Protein AF-A0A358EKE2-F1 (afdb_monomer)

Foldseek 3Di:
DPDDDDQDPPAPDWAAWDDFLQFIWTDRPQFTWTFGRNVVPSYGPDDIDTLKGFWFPPDSLFTWYAWDQALQRKIKTWGFQVGWGQMDGPPDDSVRTDIARTDMKIAHPQVSDIDPQEHAAGRWQEWDAFLLRFIWTAHFPFHGIDGGGGLAYAYHPDDDDPPNLLPDHQYGQEPDDDHGDKAYWDALQADQDPPVSHRWIWIADQQQQAIWTWHWDDDQQGTRIYGDDSHGRDPDLQWGWHYWDADPLSWIKTKTPGANDPSVPDGDDPPPIDIDTDGPPPRDDDDDDDLLPDALVVLLVQLVPSGCVSLRRSLSSLLSCLSVVNHPLVVNLVSLVVQLVPPPDPSSNSSSVSSCSSNCVCCVVVVVVLLVQCPPPDLSSVLVSLCSLLVVLDHDPSSLVSLLVCLQDPPGSNNLSSSLSSLQSYDLVSNQSSLLRNQADLVCQPPSRNLSSSCSSCLVVLQVQVVSLCVSLVNGSHVSSVPSSVVSNVVVPVPPPPVPCLVVLVCVAAPQWDKDQFDPPGWDWDCDDLRAIWIKTDHRDAQGWIKIKHKDAAAAQWWKKKKWKKAFDQWFKFKKFKDKQNHTPDIDIHDPVQADSRIHIDMDTPNVQHRHIIMIMITRHHDDPTRSMMITRHIDMDTHRDDD

Mean predicted aligned error: 12.17 Å

pLDDT: mean 93.61, std 8.41, range [31.66, 98.94]

Sequence (644 aa):
FDTKKLFTDKLTFSSGIAVGMGGVYVGKPPELIFIPDADGDDKPDGDPKVLLDGWGIQDRHETLNSFIWGPDGWLYGCHGVFTRSQVGKPGTPESERQYIDGGIWRWHPVSEEFEVFAEGLSNPWGFDFNDHGQGFATCCVIPHLFHIVQGGVYHKQSRQNVNRFVYDNIKTIRDHVHKSAHGGARFYLADVFPEKYRDQLFMCNIHQHSVLTDYMVPKGSSFIGKHGEDFMPANDLAWVGFSVEMGPEGGVYILDWHDQNICGNEVKFPNSSRVYRIMPKGTKPIKRPNLRSLSDLELVELQKHSNDWYVRHARVILHHRAITGKLEASKVHLKLEAMLSQAKTQAKRLRALWALHVTGGLKAKGGSRLIELLSHSDEYVRAWSIQFLCEDKKPSLRALDKFKNLAKSDKSPVVRLYLAAALQRLPFEQRWSILEALAAHEEDVDDHNIPRMLWLALEPMVPENQEKALTLALSSKMPKLQEFVPRRILGQVSAPVRKKPWQNVIKKVAPGFSVKNVGQGGVVHHSAFRNRSAVQTHPLKRGVPSELNREFDVPKNKKTILTTVVSHHPHGDWLLRVKVNGKVVSEAPVSSKTVQNEWLTHTVDLSRYAGKKIKLQLENQPSGWRNEWAYWNEVKIISLPGTK

Nearest PDB structures (foldseek):
  3wnk-assembly1_A  TM=6.347E-01  e=7.304E-05  Niallia circulans
  3wnn-assembly2_B  TM=6.567E-01  e=1.675E-04  Niallia circulans
  1gui-assembly1_A  TM=5.602E-01  e=1.378E-04  Thermotoga maritima
  2w3j-assembly1_A  TM=5.645E-01  e=5.147E-04  uncultured bacterium
  7byt-assembly1_A  TM=5.766E-01  e=5.147E-04  Phanerodontia chrysosporium

Secondary structure (DSSP, 8-state):
--------S--S---EEEEETTEEEEEETTEEEEEE-SS-SSS-SSPPEEEEE----SSTTSSSEEEEE-TTSPEEEEE-TTS-EEEBSTT--GGGSEEE-SEEEEE-TTT--EEEEEEEES-EEEEEE-TT--EEEEESSS-SEEEE-TT-EEEESSS--SSTT--S-B---BSS---S-EEEEEE---SSS-GGGTTEEEEEETTTTEEEEEEEEEETTEEEEEE----EE-S-TT--EEEEEE-TTS-EEEEE---S-TTSSS-SSTT--EEEEE--TTPPPPPPP-STTS-HHHHHHGGG-SSHHHHHHHHHHHHHHHHTT-S-HHHHHHHHHHHHHH-SSHHHHHHHHHHHHHTTTTTTTTTHHHHHHTT-SSHHHHHHHHHHHTTTS---HHHHHHHHHHHHH---HHHHHHHHHHHTTS-HHHHHHHHHHHTT-GGGTT-SSHHHHHHHHHGGGTTT-HHHHHHHHHH-S-HHHHHHHHHHHHTTS--------HHHHHTTTSTT-EEE-B-TT-SEEEEEETTEEEEEE-BSBTTB-EEEEEEEEPPTTEEEEEEEEEEE-TT--EEEEEEETTEEEEEEEESTTT-BTTBEEEEEE-GGGTTSEEEEEEEEE-SSSSS--EEEEEEEEEEEEPP-

Radius of gyration: 31.17 Å; Cα contacts (8 Å, |Δi|>4): 1451; chains: 1; bounding box: 63×46×109 Å

Structure (mmCIF, N/CA/C/O backbone):
data_AF-A0A358EKE2-F1
#
_entry.id   AF-A0A358EKE2-F1
#
loop_
_atom_site.group_PDB
_atom_site.id
_atom_site.type_symbol
_atom_site.label_atom_id
_atom_site.label_alt_id
_atom_site.label_comp_id
_atom_site.label_asym_id
_atom_site.label_entity_id
_atom_site.label_seq_id
_atom_site.pdbx_PDB_ins_code
_atom_site.Cartn_x
_atom_site.Cartn_y
_atom_site.Cartn_z
_atom_site.occupancy
_atom_site.B_iso_or_equiv
_atom_site.auth_seq_id
_atom_site.auth_comp_id
_atom_site.auth_asym_id
_atom_site.auth_atom_id
_atom_site.pdbx_PDB_model_num
ATOM 1 N N . PHE A 1 1 ? 26.048 -7.569 -17.993 1.00 63.66 1 PHE A N 1
ATOM 2 C CA . PHE A 1 1 ? 25.261 -6.832 -16.982 1.00 63.66 1 PHE A CA 1
ATOM 3 C C . PHE A 1 1 ? 26.087 -6.606 -15.711 1.00 63.66 1 PHE A C 1
ATOM 5 O O . PHE A 1 1 ? 25.580 -6.057 -14.745 1.00 63.66 1 PHE A O 1
ATOM 12 N N . ASP A 1 2 ? 27.389 -6.910 -15.757 1.00 75.69 2 ASP A N 1
ATOM 13 C CA . ASP A 1 2 ? 28.215 -7.214 -14.587 1.00 75.69 2 ASP A CA 1
ATOM 14 C C . ASP A 1 2 ? 29.218 -6.085 -14.315 1.00 75.69 2 ASP A C 1
ATOM 16 O O . ASP A 1 2 ? 30.420 -6.287 -14.183 1.00 75.69 2 ASP A O 1
ATOM 20 N N . THR A 1 3 ? 28.712 -4.854 -14.300 1.00 84.06 3 THR A N 1
ATOM 21 C CA . THR A 1 3 ? 29.480 -3.656 -13.944 1.00 84.06 3 THR A CA 1
ATOM 22 C C . THR A 1 3 ? 28.860 -3.041 -12.703 1.00 84.06 3 THR A C 1
ATOM 24 O O . THR A 1 3 ? 27.645 -2.833 -12.689 1.00 84.06 3 THR A O 1
ATOM 27 N N . LYS A 1 4 ? 29.674 -2.671 -11.717 1.00 86.88 4 LYS A N 1
ATOM 28 C CA . LYS A 1 4 ? 29.238 -1.850 -10.583 1.00 86.88 4 LYS A CA 1
ATOM 29 C C . LYS A 1 4 ? 29.763 -0.426 -10.734 1.00 86.88 4 LYS A C 1
ATOM 31 O O . LYS A 1 4 ? 30.897 -0.235 -11.170 1.00 86.88 4 LYS A O 1
ATOM 36 N N . LYS A 1 5 ? 28.950 0.553 -10.355 1.00 90.94 5 LYS A N 1
ATOM 37 C CA . LYS A 1 5 ? 29.354 1.952 -10.196 1.00 90.94 5 LYS A CA 1
ATOM 38 C C . LYS A 1 5 ? 29.028 2.385 -8.775 1.00 90.94 5 LYS A C 1
ATOM 40 O O . LYS A 1 5 ? 28.019 1.951 -8.222 1.00 90.94 5 LYS A O 1
ATOM 45 N N . LEU A 1 6 ? 29.888 3.213 -8.194 1.00 93.12 6 LEU A N 1
ATOM 46 C CA . LEU A 1 6 ? 29.597 3.858 -6.923 1.00 93.12 6 LEU A CA 1
ATOM 47 C C . LEU A 1 6 ? 28.730 5.089 -7.194 1.00 93.12 6 LEU A C 1
ATOM 49 O O . LEU A 1 6 ? 29.206 6.023 -7.828 1.00 93.12 6 LEU A O 1
ATOM 53 N N . PHE A 1 7 ? 27.486 5.076 -6.712 1.00 95.56 7 PHE A N 1
ATOM 54 C CA . PHE A 1 7 ? 26.610 6.251 -6.753 1.00 95.56 7 PHE A CA 1
ATOM 55 C C . PHE A 1 7 ? 26.926 7.198 -5.585 1.00 95.56 7 PHE A C 1
ATOM 57 O O . PHE A 1 7 ? 27.194 8.378 -5.772 1.00 95.56 7 PHE A O 1
ATOM 64 N N . THR A 1 8 ? 26.962 6.674 -4.358 1.00 94.25 8 THR A N 1
ATOM 65 C CA . THR A 1 8 ? 27.390 7.410 -3.163 1.00 94.25 8 THR A CA 1
ATOM 66 C C . THR A 1 8 ? 27.808 6.439 -2.058 1.00 94.25 8 THR A C 1
ATOM 68 O O . THR A 1 8 ? 27.238 5.356 -1.938 1.00 94.25 8 THR A O 1
ATOM 71 N N . ASP A 1 9 ? 28.792 6.822 -1.250 1.00 92.69 9 ASP A N 1
ATOM 72 C CA . ASP A 1 9 ? 29.276 6.124 -0.048 1.00 92.69 9 ASP A CA 1
ATOM 73 C C . ASP A 1 9 ? 29.046 6.940 1.239 1.00 92.69 9 ASP A C 1
ATOM 75 O O . ASP A 1 9 ? 29.457 6.541 2.326 1.00 92.69 9 ASP A O 1
ATOM 79 N N . LYS A 1 10 ? 28.352 8.080 1.136 1.00 92.38 10 LYS A N 1
ATOM 80 C CA . LYS A 1 10 ? 28.132 9.019 2.249 1.00 92.38 10 LYS A CA 1
ATOM 81 C C . LYS A 1 10 ? 26.979 8.618 3.180 1.00 92.38 10 LYS A C 1
ATOM 83 O O . LYS A 1 10 ? 26.686 9.328 4.142 1.00 92.38 10 LYS A O 1
ATOM 88 N N . LEU A 1 11 ? 26.280 7.521 2.887 1.00 92.44 11 LEU A N 1
ATOM 89 C CA . LEU A 1 11 ? 25.108 7.068 3.638 1.00 92.44 11 LEU A CA 1
ATOM 90 C C . LEU A 1 11 ? 25.523 6.063 4.718 1.00 92.44 11 LEU A C 1
ATOM 92 O O . LEU A 1 11 ? 26.149 5.051 4.428 1.00 92.44 11 LEU A O 1
ATOM 96 N N . THR A 1 12 ? 25.138 6.321 5.967 1.00 84.75 12 THR A N 1
ATOM 97 C CA . THR A 1 12 ? 25.524 5.495 7.126 1.00 84.75 12 THR A CA 1
ATOM 98 C C . THR A 1 12 ? 24.592 4.312 7.389 1.00 84.75 12 THR A C 1
ATOM 100 O O . THR A 1 12 ? 25.005 3.330 7.999 1.00 84.75 12 THR A O 1
ATOM 103 N N . PHE A 1 13 ? 23.336 4.392 6.948 1.00 89.31 13 PHE A N 1
ATOM 104 C CA . PHE A 1 13 ? 22.349 3.320 7.053 1.00 89.31 13 PHE A CA 1
ATOM 105 C C . PHE A 1 13 ? 21.335 3.467 5.920 1.00 89.31 13 PHE A C 1
ATOM 107 O O . PHE A 1 13 ? 20.761 4.542 5.756 1.00 89.31 13 PHE A O 1
ATOM 114 N N . SER A 1 14 ? 21.129 2.405 5.138 1.00 92.38 14 SER A N 1
ATOM 115 C CA . SER A 1 14 ? 20.126 2.377 4.072 1.00 92.38 14 SER A CA 1
ATOM 116 C C . SER A 1 14 ? 19.205 1.174 4.242 1.00 92.38 14 SER A C 1
ATOM 118 O O . SER A 1 14 ? 19.676 0.075 4.527 1.00 92.38 14 SER A O 1
ATOM 120 N N . SER A 1 15 ? 17.899 1.396 4.116 1.00 92.44 15 SER A N 1
ATOM 121 C CA . SER A 1 15 ? 16.861 0.398 4.411 1.00 92.44 15 SER A CA 1
ATOM 122 C C . SER A 1 15 ? 15.915 0.128 3.235 1.00 92.44 15 SER A C 1
ATOM 124 O O . SER A 1 15 ? 15.188 -0.859 3.236 1.00 92.44 15 SER A O 1
ATOM 126 N N . GLY A 1 16 ? 15.938 0.967 2.198 1.00 93.94 16 GLY A N 1
ATOM 127 C CA . GLY A 1 16 ? 15.154 0.794 0.975 1.00 93.94 16 GLY A CA 1
ATOM 128 C C . GLY A 1 16 ? 15.638 1.732 -0.126 1.00 93.94 16 GLY A C 1
ATOM 129 O O . GLY A 1 16 ? 16.237 2.766 0.169 1.00 93.94 16 GLY A O 1
ATOM 130 N N . ILE A 1 17 ? 15.396 1.367 -1.386 1.00 95.69 17 ILE A N 1
ATOM 131 C CA . ILE A 1 17 ? 15.802 2.152 -2.557 1.00 95.69 17 ILE A CA 1
ATOM 132 C C . ILE A 1 17 ? 14.747 2.073 -3.663 1.00 95.69 17 ILE A C 1
ATOM 134 O O . ILE A 1 17 ? 14.218 0.999 -3.936 1.00 95.69 17 ILE A O 1
ATOM 138 N N . ALA A 1 18 ? 14.470 3.197 -4.322 1.00 97.00 18 ALA A N 1
ATOM 139 C CA . ALA A 1 18 ? 13.728 3.243 -5.579 1.00 97.00 18 ALA A CA 1
ATOM 140 C C . ALA A 1 18 ? 14.329 4.296 -6.516 1.00 97.00 18 ALA A C 1
ATOM 142 O O . ALA A 1 18 ? 14.667 5.399 -6.092 1.00 97.00 18 ALA A O 1
ATOM 143 N N . VAL A 1 19 ? 14.434 3.972 -7.803 1.00 96.19 19 VAL A N 1
ATOM 144 C CA . VAL A 1 19 ? 14.896 4.905 -8.841 1.00 96.19 19 VAL A CA 1
ATOM 145 C C . VAL A 1 19 ? 13.682 5.462 -9.576 1.00 96.19 19 VAL A C 1
ATOM 147 O O . VAL A 1 19 ? 12.756 4.723 -9.911 1.00 96.19 19 VAL A O 1
ATOM 150 N N . GLY A 1 20 ? 13.649 6.769 -9.814 1.00 96.00 20 GLY A N 1
ATOM 151 C CA . GLY A 1 20 ? 12.523 7.421 -10.479 1.00 96.00 20 GLY A CA 1
ATOM 152 C C . GLY A 1 20 ? 12.542 8.931 -10.296 1.00 96.00 20 GLY A C 1
ATOM 153 O O . GLY A 1 20 ? 13.355 9.453 -9.546 1.00 96.00 20 GLY A O 1
ATOM 154 N N . M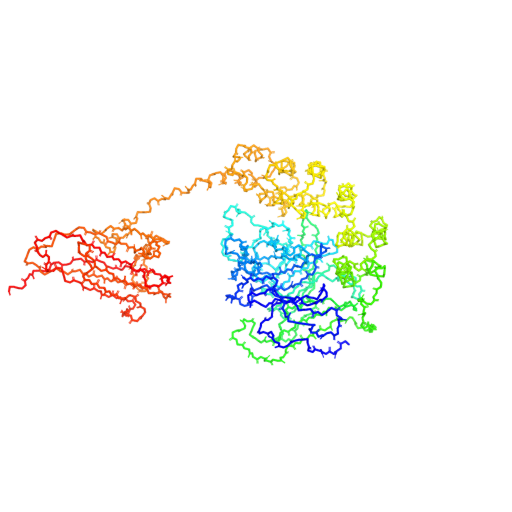ET A 1 21 ? 11.651 9.635 -10.995 1.00 96.12 21 MET A N 1
ATOM 155 C CA . MET A 1 21 ? 11.462 11.090 -10.844 1.00 96.12 21 MET A CA 1
ATOM 156 C C . MET A 1 21 ? 12.759 11.921 -10.902 1.00 96.12 21 MET A C 1
ATOM 158 O O . MET A 1 21 ? 12.915 12.893 -10.171 1.00 96.12 21 MET A O 1
ATOM 162 N N . GLY A 1 22 ? 13.706 11.523 -11.760 1.00 95.06 22 GLY A N 1
ATOM 163 C CA . GLY A 1 22 ? 14.979 12.233 -11.928 1.00 95.06 22 GLY A CA 1
ATOM 164 C C . GLY A 1 22 ? 15.985 12.028 -10.792 1.00 95.06 22 GLY A C 1
ATOM 165 O O . GLY A 1 22 ? 16.835 12.887 -10.592 1.00 95.06 22 GLY A O 1
ATOM 166 N N . GLY A 1 23 ? 15.885 10.940 -10.024 1.00 97.00 23 GLY A N 1
ATOM 167 C CA . GLY A 1 23 ? 16.875 10.621 -8.999 1.00 97.00 23 GLY A CA 1
ATOM 168 C C . GLY A 1 23 ? 16.655 9.285 -8.295 1.00 97.00 23 GLY A C 1
ATOM 169 O O . GLY A 1 23 ? 16.036 8.356 -8.829 1.00 97.00 23 GLY A O 1
ATOM 170 N N . VAL A 1 24 ? 17.183 9.202 -7.074 1.00 97.94 24 VAL A N 1
ATOM 171 C CA . VAL A 1 24 ? 17.177 8.008 -6.227 1.00 97.94 24 VAL A CA 1
ATOM 172 C C . VAL A 1 24 ? 16.542 8.328 -4.877 1.00 97.94 24 VAL A C 1
ATOM 174 O O . VAL A 1 24 ? 17.011 9.191 -4.137 1.00 97.94 24 VAL A O 1
ATOM 177 N N . TYR A 1 25 ? 15.484 7.599 -4.540 1.00 98.38 25 TYR A N 1
ATOM 178 C CA . TYR A 1 25 ? 14.820 7.634 -3.242 1.00 98.38 25 TYR A CA 1
ATOM 179 C C . TYR A 1 25 ? 15.461 6.594 -2.335 1.00 98.38 25 TYR A C 1
ATOM 181 O O . TYR A 1 25 ? 15.544 5.427 -2.718 1.00 98.38 25 TYR A O 1
ATOM 189 N N . VAL A 1 26 ? 15.894 6.998 -1.142 1.00 98.00 26 VAL A N 1
ATOM 190 C CA . VAL A 1 26 ? 16.581 6.113 -0.196 1.00 98.00 26 VAL A CA 1
ATOM 191 C C . VAL A 1 26 ? 15.958 6.227 1.188 1.00 98.00 26 VAL A C 1
ATOM 193 O O . VAL A 1 26 ? 15.788 7.320 1.728 1.00 98.00 26 VAL A O 1
ATOM 196 N N . GLY A 1 27 ? 15.632 5.083 1.783 1.00 97.19 27 GLY A N 1
ATOM 197 C CA . GLY A 1 27 ? 15.319 5.002 3.203 1.00 97.19 27 GLY A CA 1
ATOM 198 C C . GLY A 1 27 ? 16.615 5.106 3.986 1.00 97.19 27 GLY A C 1
ATOM 199 O O . GLY A 1 27 ? 17.449 4.212 3.884 1.00 97.19 27 GLY A O 1
ATOM 200 N N . LYS A 1 28 ? 16.788 6.189 4.740 1.00 95.56 28 LYS A N 1
ATOM 201 C CA . LYS A 1 28 ? 17.927 6.437 5.631 1.00 95.56 28 LYS A CA 1
ATOM 202 C C . LYS A 1 28 ? 17.371 6.857 6.995 1.00 95.56 28 LYS A C 1
ATOM 204 O O . LYS A 1 28 ? 17.411 8.045 7.318 1.00 95.56 28 LYS A O 1
ATOM 209 N N . PRO A 1 29 ? 16.810 5.927 7.795 1.00 94.06 29 PRO A N 1
ATOM 210 C CA . PRO A 1 29 ? 16.215 6.251 9.090 1.00 94.06 29 PRO A CA 1
ATOM 211 C C . PRO A 1 29 ? 17.112 7.184 9.924 1.00 94.06 29 PRO A C 1
ATOM 213 O O . PRO A 1 29 ? 18.307 6.905 10.056 1.00 94.06 29 PRO A O 1
ATOM 216 N N . PRO A 1 30 ? 16.575 8.290 10.472 1.00 95.31 30 PRO A N 1
ATOM 217 C CA . PRO A 1 30 ? 15.149 8.603 10.638 1.00 95.31 30 PRO A CA 1
ATOM 218 C C . PRO A 1 30 ? 14.466 9.287 9.435 1.00 95.31 30 PRO A C 1
ATOM 220 O O . PRO A 1 30 ? 13.366 9.817 9.586 1.00 95.31 30 PRO A O 1
ATOM 223 N N . GLU A 1 31 ? 15.087 9.282 8.256 1.00 97.50 31 GLU A N 1
ATOM 224 C CA . GLU A 1 31 ? 14.685 10.054 7.078 1.00 97.50 31 GLU A CA 1
ATOM 225 C C . GLU A 1 31 ? 14.312 9.163 5.878 1.00 97.50 31 GLU A C 1
ATOM 227 O O . GLU A 1 31 ? 14.886 8.095 5.650 1.00 97.50 31 GLU A O 1
ATOM 232 N N . LEU A 1 32 ? 13.381 9.647 5.058 1.00 98.38 32 LEU A N 1
ATOM 233 C CA . LEU A 1 32 ? 13.283 9.306 3.641 1.00 98.38 32 LEU A CA 1
ATOM 234 C C . LEU A 1 32 ? 13.945 10.442 2.862 1.00 98.38 32 LEU A C 1
ATOM 236 O O . LEU A 1 32 ? 13.520 11.593 2.990 1.00 98.38 32 LEU A O 1
ATOM 240 N N . ILE A 1 33 ? 14.958 10.131 2.055 1.00 98.12 33 ILE A N 1
ATOM 241 C CA . ILE A 1 33 ? 15.705 11.133 1.288 1.00 98.12 33 ILE A CA 1
ATOM 242 C C . ILE A 1 33 ? 15.567 10.915 -0.219 1.00 98.12 33 ILE A C 1
ATOM 244 O O . ILE A 1 33 ? 15.327 9.798 -0.679 1.00 98.12 33 ILE A O 1
ATOM 248 N N . PHE A 1 34 ? 15.780 11.982 -0.983 1.00 98.25 34 PHE A N 1
ATOM 249 C CA . PHE A 1 34 ? 15.921 11.970 -2.434 1.00 98.25 34 PHE A CA 1
ATOM 250 C C . PHE A 1 34 ? 17.277 12.540 -2.842 1.00 98.25 34 PHE A C 1
ATOM 252 O O . PHE A 1 34 ? 17.643 13.638 -2.426 1.00 98.25 34 PHE A O 1
ATOM 259 N N . ILE A 1 35 ? 18.006 11.804 -3.673 1.00 98.31 35 ILE A N 1
ATOM 260 C CA . ILE A 1 35 ? 19.290 12.211 -4.242 1.00 98.31 35 ILE A CA 1
ATOM 261 C C . ILE A 1 35 ? 19.071 12.465 -5.740 1.00 98.31 35 ILE A C 1
ATOM 263 O O . ILE A 1 35 ? 18.694 11.522 -6.441 1.00 98.31 35 ILE A O 1
ATOM 267 N N . PRO A 1 36 ? 19.248 13.701 -6.239 1.00 97.81 36 PRO A N 1
ATOM 268 C CA . PRO A 1 36 ? 19.004 14.017 -7.647 1.00 97.81 36 PRO A CA 1
ATOM 269 C C . PRO A 1 36 ? 20.039 13.353 -8.575 1.00 97.81 36 PRO A C 1
ATOM 271 O O . PRO A 1 36 ? 21.213 13.274 -8.227 1.00 97.81 36 PRO A O 1
ATOM 274 N N . ASP A 1 37 ? 19.573 12.882 -9.733 1.00 97.06 37 ASP A N 1
ATOM 275 C CA . ASP A 1 37 ? 20.330 12.296 -10.861 1.00 97.06 37 ASP A CA 1
ATOM 276 C C . ASP A 1 37 ? 19.502 12.535 -12.147 1.00 97.06 37 ASP A C 1
ATOM 278 O O . ASP A 1 37 ? 18.921 11.640 -12.781 1.00 97.06 37 ASP A O 1
ATOM 282 N N . ALA A 1 38 ? 19.308 13.812 -12.460 1.00 93.06 38 ALA A N 1
ATOM 283 C CA . ALA A 1 38 ? 18.472 14.290 -13.547 1.00 93.06 38 ALA A CA 1
ATOM 284 C C . ALA A 1 38 ? 19.078 13.958 -14.917 1.00 93.06 38 ALA A C 1
ATOM 286 O O . ALA A 1 38 ? 18.318 13.694 -15.858 1.00 93.06 38 ALA A O 1
ATOM 287 N N . ASP A 1 39 ? 20.408 13.942 -15.034 1.00 92.44 39 ASP A N 1
ATOM 288 C CA . ASP A 1 39 ? 21.112 13.589 -16.270 1.00 92.44 39 ASP A CA 1
ATOM 289 C C . ASP A 1 39 ? 21.255 12.065 -16.475 1.00 92.44 39 ASP A C 1
ATOM 291 O O . ASP A 1 39 ? 21.299 11.600 -17.618 1.00 92.44 39 ASP A O 1
ATOM 295 N N . GLY A 1 40 ? 21.176 11.272 -15.401 1.00 91.19 40 GLY A N 1
ATOM 296 C CA . GLY A 1 40 ? 21.229 9.813 -15.463 1.00 91.19 40 GLY A CA 1
ATOM 297 C C . GLY A 1 40 ? 22.620 9.249 -15.687 1.00 91.19 40 GLY A C 1
ATOM 298 O O . GLY A 1 40 ? 22.732 8.169 -16.279 1.00 91.19 40 GLY A O 1
ATOM 299 N N . ASP A 1 41 ? 23.666 9.971 -15.289 1.00 93.00 41 ASP A N 1
ATOM 300 C CA . ASP A 1 41 ? 25.054 9.536 -15.444 1.00 93.00 41 ASP A CA 1
ATOM 301 C C . ASP A 1 41 ? 25.518 8.549 -14.344 1.00 93.00 41 ASP A C 1
ATOM 303 O O . ASP A 1 41 ? 26.629 7.996 -14.420 1.00 93.00 41 ASP A O 1
ATOM 307 N N . ASP A 1 42 ? 24.616 8.236 -13.403 1.00 93.25 42 ASP A N 1
ATOM 308 C CA . ASP A 1 42 ? 24.840 7.460 -12.184 1.00 93.25 42 ASP A CA 1
ATOM 309 C C . ASP A 1 42 ? 25.759 8.188 -11.179 1.00 93.25 42 ASP A C 1
ATOM 311 O O . ASP A 1 42 ? 26.538 7.537 -10.468 1.00 93.25 42 ASP A O 1
ATOM 315 N N . LYS A 1 43 ? 25.670 9.523 -11.093 1.00 95.56 43 LYS A N 1
ATOM 316 C CA . LYS A 1 43 ? 26.285 10.351 -10.046 1.00 95.56 43 LYS A CA 1
ATOM 317 C C . LYS A 1 43 ? 25.264 11.338 -9.457 1.00 95.56 43 LYS A C 1
ATOM 319 O O . LYS A 1 43 ? 24.397 11.829 -10.164 1.00 95.56 43 LYS A O 1
ATOM 324 N N . PRO A 1 44 ? 25.349 11.651 -8.151 1.00 97.62 44 PRO A N 1
ATOM 325 C CA . PRO A 1 44 ? 24.503 12.675 -7.553 1.00 97.62 44 PRO A CA 1
ATOM 326 C C . PRO A 1 44 ? 24.743 14.059 -8.170 1.00 97.62 44 PRO A C 1
ATOM 328 O O . PRO A 1 44 ? 25.863 14.569 -8.117 1.00 97.62 44 PRO A O 1
ATOM 331 N N . ASP A 1 45 ? 23.676 14.706 -8.634 1.00 97.62 45 ASP A N 1
ATOM 332 C CA . ASP A 1 45 ? 23.705 16.094 -9.128 1.00 97.62 45 ASP A CA 1
ATOM 333 C C . ASP A 1 45 ? 23.833 17.128 -7.997 1.00 97.62 45 ASP A C 1
ATOM 335 O O . ASP A 1 45 ? 24.054 18.317 -8.230 1.00 97.62 45 ASP A O 1
ATOM 339 N N . GLY A 1 46 ? 23.630 16.702 -6.751 1.00 96.38 46 GLY A N 1
ATOM 340 C CA . GLY A 1 46 ? 23.635 17.573 -5.587 1.00 96.38 46 GLY A CA 1
ATOM 341 C C . GLY A 1 46 ? 23.397 16.822 -4.284 1.00 96.38 46 GLY A C 1
ATOM 342 O O . GLY A 1 46 ? 23.315 15.591 -4.250 1.00 96.38 46 GLY A O 1
ATOM 343 N N . ASP A 1 47 ? 23.286 17.586 -3.200 1.00 95.88 47 ASP A N 1
ATOM 344 C CA . ASP A 1 47 ? 23.096 17.027 -1.866 1.00 95.88 47 ASP A CA 1
ATOM 345 C C . ASP A 1 47 ? 21.728 16.335 -1.709 1.00 95.88 47 ASP A C 1
ATOM 347 O O . ASP A 1 47 ? 20.733 16.765 -2.310 1.00 95.88 47 ASP A O 1
ATOM 351 N N . PRO A 1 48 ? 21.643 15.278 -0.876 1.00 97.00 48 PRO A N 1
ATOM 352 C CA . PRO A 1 48 ? 20.376 14.632 -0.571 1.00 97.00 48 PRO A CA 1
ATOM 353 C C . PRO A 1 48 ? 19.362 15.600 0.051 1.00 97.00 48 PRO A C 1
ATOM 355 O O . PRO A 1 48 ? 19.672 16.343 0.981 1.00 97.00 48 PRO A O 1
ATOM 358 N N . LYS A 1 49 ? 18.115 15.533 -0.415 1.00 97.69 49 LYS A N 1
ATOM 359 C CA . LYS A 1 49 ? 16.974 16.270 0.137 1.00 97.69 49 LYS A CA 1
ATOM 360 C C . LYS A 1 49 ? 16.177 15.364 1.065 1.00 97.69 49 LYS A C 1
ATOM 362 O O . LYS A 1 49 ? 15.782 14.276 0.655 1.00 97.69 49 LYS A O 1
ATOM 367 N N . VAL A 1 50 ? 15.897 15.811 2.287 1.00 98.12 50 VAL A N 1
ATOM 368 C CA . VAL A 1 50 ? 14.999 15.091 3.203 1.00 98.12 50 VAL A CA 1
ATOM 369 C C . VAL A 1 50 ? 13.553 15.344 2.781 1.00 98.12 50 VAL A C 1
ATOM 371 O O . VAL A 1 50 ? 13.105 16.487 2.768 1.00 98.12 50 VAL A O 1
ATOM 374 N N . LEU A 1 51 ? 12.831 14.281 2.425 1.00 98.25 51 LEU A N 1
ATOM 375 C CA . LEU A 1 51 ? 11.422 14.341 2.024 1.00 98.25 51 LEU A CA 1
ATOM 376 C C . LEU A 1 51 ? 10.486 14.134 3.214 1.00 98.25 51 LEU A C 1
ATOM 378 O O . LEU A 1 51 ? 9.500 14.850 3.366 1.00 98.25 51 LEU A O 1
ATOM 382 N N . LEU A 1 52 ? 10.808 13.151 4.057 1.00 98.38 52 LEU A N 1
ATOM 383 C CA . LEU A 1 52 ? 10.091 12.844 5.293 1.00 98.38 52 LEU A CA 1
ATOM 384 C C . LEU A 1 52 ? 11.094 12.542 6.404 1.00 98.38 52 LEU A C 1
ATOM 386 O O . LEU A 1 52 ? 12.148 11.962 6.144 1.00 98.38 52 LEU A O 1
ATOM 390 N N . ASP A 1 53 ? 10.734 12.863 7.640 1.00 97.62 53 ASP A N 1
ATOM 391 C CA . ASP A 1 53 ? 11.474 12.507 8.849 1.00 97.62 53 ASP A CA 1
ATOM 392 C C . ASP A 1 53 ? 10.545 11.908 9.924 1.00 97.62 53 ASP A C 1
ATOM 394 O O . ASP A 1 53 ? 9.327 11.801 9.749 1.00 97.62 53 ASP A O 1
ATOM 398 N N . GLY A 1 54 ? 11.126 11.479 11.047 1.00 96.06 54 GLY A N 1
ATOM 399 C CA . GLY A 1 54 ? 10.387 10.879 12.163 1.00 96.06 54 GLY A CA 1
ATOM 400 C C . GLY A 1 54 ? 10.207 9.361 12.067 1.00 96.06 54 GLY A C 1
ATOM 401 O O . GLY A 1 54 ? 9.444 8.778 12.845 1.00 96.06 54 GLY A O 1
ATOM 402 N N . TRP A 1 55 ? 10.936 8.705 11.159 1.00 96.44 55 TRP A N 1
ATOM 403 C CA . TRP A 1 55 ? 11.048 7.249 11.133 1.00 96.44 55 TRP A CA 1
ATOM 404 C C . TRP A 1 55 ? 11.836 6.754 12.346 1.00 96.44 55 TRP A C 1
ATOM 406 O O . TRP A 1 55 ? 12.930 7.237 12.643 1.00 96.44 55 TRP A O 1
ATOM 416 N N . GLY A 1 56 ? 11.280 5.782 13.062 1.00 93.25 56 GLY A N 1
ATOM 417 C CA . GLY A 1 56 ? 11.934 5.203 14.225 1.00 93.25 56 GLY A CA 1
ATOM 418 C C . GLY A 1 56 ? 13.200 4.420 13.863 1.00 93.25 56 GLY A C 1
ATOM 419 O O . GLY A 1 56 ? 13.328 3.874 12.769 1.00 93.25 56 GLY A O 1
ATOM 420 N N . ILE A 1 57 ? 14.123 4.342 14.821 1.00 91.62 57 ILE A N 1
ATOM 421 C CA . ILE A 1 57 ? 15.381 3.577 14.727 1.00 91.62 57 ILE A CA 1
ATOM 422 C C . ILE A 1 57 ? 15.533 2.572 15.878 1.00 91.62 57 ILE A C 1
ATOM 424 O O . ILE A 1 57 ? 16.639 2.119 16.164 1.00 91.62 57 ILE A O 1
ATOM 428 N N . GLN A 1 58 ? 14.434 2.278 16.587 1.00 89.94 58 GLN A N 1
ATOM 429 C CA . GLN A 1 58 ? 14.455 1.425 17.779 1.00 89.94 58 GLN A CA 1
ATOM 430 C C . GLN A 1 58 ? 14.770 -0.028 17.418 1.00 89.94 58 GLN A C 1
ATOM 432 O O . GLN A 1 58 ? 15.540 -0.671 18.125 1.00 89.94 58 GLN A O 1
ATOM 437 N N . ASP A 1 59 ? 14.206 -0.510 16.310 1.00 87.94 59 ASP A N 1
ATOM 438 C CA . ASP A 1 59 ? 14.565 -1.779 15.692 1.00 87.94 59 ASP A CA 1
ATOM 439 C C . ASP A 1 59 ? 14.984 -1.517 14.240 1.00 87.94 59 ASP A C 1
ATOM 441 O O . ASP A 1 59 ? 14.182 -1.103 13.398 1.00 87.94 59 ASP A O 1
ATOM 445 N N . ARG A 1 60 ? 16.272 -1.728 13.949 1.00 85.38 60 ARG A N 1
ATOM 446 C CA . ARG A 1 60 ? 16.849 -1.460 12.624 1.00 85.38 60 ARG A CA 1
ATOM 447 C C . ARG A 1 60 ? 16.329 -2.425 11.555 1.00 85.38 60 ARG A C 1
ATOM 449 O O . ARG A 1 60 ? 16.409 -2.088 10.378 1.00 85.38 60 ARG A O 1
ATOM 456 N N . HIS A 1 61 ? 15.745 -3.559 11.945 1.00 85.88 61 HIS A N 1
ATOM 457 C CA . HIS A 1 61 ? 15.086 -4.486 11.028 1.00 85.88 61 HIS A CA 1
ATOM 458 C C . HIS A 1 61 ? 13.654 -4.062 10.686 1.00 85.88 61 HIS A C 1
ATOM 460 O O . HIS A 1 61 ? 13.069 -4.614 9.771 1.00 85.88 61 HIS A O 1
ATOM 466 N N . GLU A 1 62 ? 13.047 -3.115 11.398 1.00 90.00 62 GLU A N 1
ATOM 467 C CA . GLU A 1 62 ? 11.612 -2.809 11.248 1.00 90.00 62 GLU A CA 1
ATOM 468 C C . GLU A 1 62 ? 11.367 -1.372 10.775 1.00 90.00 62 GLU A C 1
ATOM 470 O O . GLU A 1 62 ? 10.348 -0.749 11.072 1.00 90.00 62 GLU A O 1
ATOM 475 N N . THR A 1 63 ? 12.334 -0.810 10.053 1.00 92.31 63 THR A N 1
ATOM 476 C CA . THR A 1 63 ? 12.267 0.554 9.509 1.00 92.31 63 THR A CA 1
ATOM 477 C C . THR A 1 63 ? 11.652 0.578 8.104 1.00 92.31 63 THR A C 1
ATOM 479 O O . THR A 1 63 ? 11.304 -0.470 7.557 1.00 92.31 63 THR A O 1
ATOM 482 N N . LEU A 1 64 ? 11.476 1.775 7.521 1.00 95.69 64 LEU A N 1
ATOM 483 C CA . LEU A 1 64 ? 10.946 1.919 6.159 1.00 95.69 64 LEU A CA 1
ATOM 484 C C . LEU A 1 64 ? 11.789 1.120 5.153 1.00 95.69 64 LEU A C 1
ATOM 486 O O . LEU A 1 64 ? 13.001 1.306 5.087 1.00 95.69 64 LEU A O 1
ATOM 490 N N . ASN A 1 65 ? 11.175 0.241 4.367 1.00 95.06 65 ASN A N 1
ATOM 491 C CA . ASN A 1 65 ? 11.905 -0.625 3.437 1.00 95.06 65 ASN A CA 1
ATOM 492 C C . ASN A 1 65 ? 11.068 -1.009 2.200 1.00 95.06 65 ASN A C 1
ATOM 494 O O . ASN A 1 65 ? 9.923 -0.578 2.066 1.00 95.06 65 ASN A O 1
ATOM 498 N N . SER A 1 66 ? 11.646 -1.815 1.300 1.00 94.56 66 SER A N 1
ATOM 499 C CA . SER A 1 66 ? 10.957 -2.448 0.156 1.00 94.56 66 SER A CA 1
ATOM 500 C C . SER A 1 66 ? 10.202 -1.477 -0.754 1.00 94.56 66 SER A C 1
ATOM 502 O O . SER A 1 66 ? 9.005 -1.631 -0.994 1.00 94.56 66 SER A O 1
ATOM 504 N N . PHE A 1 67 ? 10.898 -0.450 -1.243 1.00 97.50 67 PHE A N 1
ATOM 505 C CA . PHE A 1 67 ? 10.260 0.617 -2.008 1.00 97.50 67 PHE A CA 1
ATOM 506 C C . PHE A 1 67 ? 9.809 0.147 -3.389 1.00 97.50 67 PHE A C 1
ATOM 508 O O . PHE A 1 67 ? 10.512 -0.609 -4.061 1.00 97.50 67 PHE A O 1
ATOM 515 N N . ILE A 1 68 ? 8.653 0.636 -3.834 1.00 97.50 68 ILE A N 1
ATOM 516 C CA . ILE A 1 68 ? 8.122 0.345 -5.164 1.00 97.50 68 ILE A CA 1
ATOM 517 C C . ILE A 1 68 ? 7.199 1.463 -5.658 1.00 97.50 68 ILE A C 1
ATOM 519 O O . ILE A 1 68 ? 6.378 1.988 -4.909 1.00 97.50 68 ILE A O 1
ATOM 523 N N . TRP A 1 69 ? 7.303 1.817 -6.939 1.00 98.25 69 TRP A N 1
ATOM 524 C CA . TRP A 1 69 ? 6.344 2.713 -7.586 1.00 98.25 69 TRP A CA 1
ATOM 525 C C . TRP A 1 69 ? 5.044 1.973 -7.897 1.00 98.25 69 TRP A C 1
ATOM 527 O O . TRP A 1 69 ? 5.033 1.031 -8.696 1.00 98.25 69 TRP A O 1
ATOM 537 N N . GLY A 1 70 ? 3.949 2.416 -7.285 1.00 98.06 70 GLY A N 1
ATOM 538 C CA . GLY A 1 70 ? 2.626 1.851 -7.496 1.00 98.06 70 GLY A CA 1
ATOM 539 C C . GLY A 1 70 ? 2.031 2.201 -8.864 1.00 98.06 70 GLY A C 1
ATOM 540 O O . GLY A 1 70 ? 2.509 3.111 -9.556 1.00 98.06 70 GLY A O 1
ATOM 541 N N . PRO A 1 71 ? 0.965 1.496 -9.286 1.00 98.19 71 PRO A N 1
ATOM 542 C CA . PRO A 1 71 ? 0.279 1.791 -10.541 1.00 98.19 71 PRO A CA 1
ATOM 543 C C . PRO A 1 71 ? -0.294 3.211 -10.620 1.00 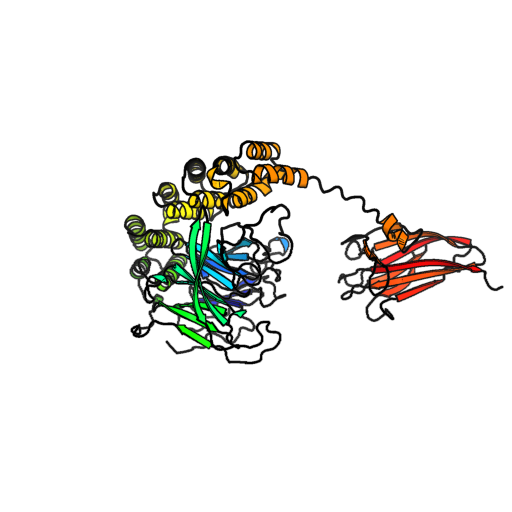98.19 71 PRO A C 1
ATOM 545 O O . PRO A 1 71 ? -0.352 3.798 -11.697 1.00 98.19 71 PRO A O 1
ATOM 548 N N . ASP A 1 72 ? -0.664 3.767 -9.474 1.00 97.69 72 ASP A N 1
ATOM 549 C CA . ASP A 1 72 ? -1.207 5.111 -9.275 1.00 97.69 72 ASP A CA 1
ATOM 550 C C . ASP A 1 72 ? -0.145 6.225 -9.239 1.00 97.69 72 ASP A C 1
ATOM 552 O O . ASP A 1 72 ? -0.499 7.397 -9.170 1.00 97.69 72 ASP A O 1
ATOM 556 N N . GLY A 1 73 ? 1.146 5.889 -9.310 1.00 97.62 73 GLY A N 1
ATOM 557 C CA . GLY A 1 73 ? 2.238 6.864 -9.288 1.00 97.62 73 GLY A CA 1
ATOM 558 C C . GLY A 1 73 ? 2.719 7.270 -7.893 1.00 97.62 73 GLY A C 1
ATOM 559 O O . GLY A 1 73 ? 3.619 8.106 -7.803 1.00 97.62 73 GLY A O 1
ATOM 560 N N . TRP A 1 74 ? 2.185 6.669 -6.826 1.00 98.62 74 TRP A N 1
ATOM 561 C CA . TRP A 1 74 ? 2.721 6.820 -5.472 1.00 98.62 74 TRP A CA 1
ATOM 562 C C . TRP A 1 74 ? 3.957 5.935 -5.263 1.00 98.62 74 TRP A C 1
ATOM 564 O O . TRP A 1 74 ? 4.075 4.855 -5.847 1.00 98.62 74 TRP A O 1
ATOM 574 N N . LEU A 1 75 ? 4.873 6.372 -4.400 1.00 98.81 75 LEU A N 1
ATOM 575 C CA . LEU A 1 75 ? 5.947 5.532 -3.877 1.00 98.81 75 LEU A CA 1
ATOM 576 C C . LEU A 1 75 ? 5.426 4.777 -2.655 1.00 98.81 75 LEU A C 1
ATOM 578 O O . LEU A 1 75 ? 5.053 5.413 -1.676 1.00 98.81 75 LEU A O 1
ATOM 582 N N . TYR A 1 76 ? 5.415 3.450 -2.698 1.00 98.81 76 TYR A N 1
ATOM 583 C CA . TYR A 1 76 ? 5.011 2.587 -1.588 1.00 98.81 76 TYR A CA 1
ATOM 584 C C . TYR A 1 76 ? 6.226 2.024 -0.859 1.00 98.81 76 TYR A C 1
ATOM 586 O O . TYR A 1 76 ? 7.282 1.838 -1.465 1.00 98.81 76 TYR A O 1
ATOM 594 N N . GLY A 1 77 ? 6.048 1.678 0.413 1.00 97.94 77 GLY A N 1
ATOM 595 C CA . GLY A 1 77 ? 7.027 0.915 1.175 1.00 97.94 77 GLY A CA 1
ATOM 596 C C . GLY A 1 77 ? 6.423 0.205 2.383 1.00 97.94 77 GLY A C 1
ATOM 597 O O . GLY A 1 77 ? 5.281 0.436 2.780 1.00 97.94 77 GLY A O 1
ATOM 598 N N . CYS A 1 78 ? 7.223 -0.678 2.965 1.00 97.44 78 CYS A N 1
ATOM 599 C CA . CYS A 1 78 ? 6.904 -1.454 4.157 1.00 97.44 78 CYS A CA 1
ATOM 600 C C . CYS A 1 78 ? 7.418 -0.754 5.423 1.00 97.44 78 CYS A C 1
ATOM 602 O O . CYS A 1 78 ? 8.368 0.031 5.359 1.00 97.44 78 CYS A O 1
ATOM 604 N N . HIS A 1 79 ? 6.804 -1.043 6.571 1.00 96.50 79 HIS A N 1
ATOM 605 C CA . HIS A 1 79 ? 7.246 -0.615 7.903 1.00 96.50 79 HIS A CA 1
ATOM 606 C C . HIS A 1 79 ? 6.841 -1.667 8.951 1.00 96.50 79 HIS A C 1
ATOM 608 O O . HIS A 1 79 ? 5.773 -2.268 8.822 1.00 96.50 79 HIS A O 1
ATOM 614 N N . GLY A 1 80 ? 7.684 -1.927 9.956 1.00 94.56 80 GLY A N 1
ATOM 615 C CA . GLY A 1 80 ? 7.455 -2.994 10.940 1.00 94.56 80 GLY A CA 1
ATOM 616 C C . GLY A 1 80 ? 6.916 -2.511 12.295 1.00 94.56 80 GLY A C 1
ATOM 617 O O . GLY A 1 80 ? 7.106 -1.366 12.706 1.00 94.56 80 GLY A O 1
ATOM 618 N N . VAL A 1 81 ? 6.218 -3.403 12.999 1.00 91.94 81 VAL A N 1
ATOM 619 C CA . VAL A 1 81 ? 5.426 -3.117 14.210 1.00 91.94 81 VAL A CA 1
ATOM 620 C C . VAL A 1 81 ? 6.238 -2.726 15.458 1.00 91.94 81 VAL A C 1
ATOM 622 O O . VAL A 1 81 ? 5.718 -2.073 16.374 1.00 91.94 81 VAL A O 1
ATOM 625 N N . PHE A 1 82 ? 7.503 -3.131 15.577 1.00 90.56 82 PHE A N 1
ATOM 626 C CA . PHE A 1 82 ? 8.312 -2.852 16.767 1.00 90.56 82 PHE A CA 1
ATOM 627 C C . PHE A 1 82 ? 8.961 -1.473 16.752 1.00 90.56 82 PHE A C 1
ATOM 629 O O . PHE A 1 82 ? 9.170 -0.905 17.833 1.00 90.56 82 PHE A O 1
ATOM 636 N N . THR A 1 83 ? 9.152 -0.896 15.571 1.00 90.88 83 THR A N 1
ATOM 637 C CA . THR A 1 83 ? 9.637 0.471 15.384 1.00 90.88 83 THR A CA 1
ATOM 638 C C . THR A 1 83 ? 8.480 1.454 15.481 1.00 90.88 83 THR A C 1
ATOM 640 O O . THR A 1 83 ? 7.420 1.254 14.904 1.00 90.88 83 THR A O 1
ATOM 643 N N . ARG A 1 84 ? 8.659 2.537 16.239 1.00 88.94 84 ARG A N 1
ATOM 644 C CA . ARG A 1 84 ? 7.634 3.580 16.381 1.00 88.94 84 ARG A CA 1
ATOM 645 C C . ARG A 1 84 ? 8.040 4.781 15.557 1.00 88.94 84 ARG A C 1
ATOM 647 O O . ARG A 1 84 ? 9.074 5.379 15.859 1.00 88.94 84 ARG A O 1
ATOM 654 N N . SER A 1 85 ? 7.207 5.140 14.592 1.00 95.12 85 SER A N 1
ATOM 655 C CA . SER A 1 85 ? 7.462 6.257 13.687 1.00 95.12 85 SER A CA 1
ATOM 656 C C . SER A 1 85 ? 6.320 7.262 13.756 1.00 95.12 85 SER A C 1
ATOM 658 O O . SER A 1 85 ? 5.154 6.879 13.690 1.00 95.12 85 SER A O 1
ATOM 660 N N . GLN A 1 86 ? 6.674 8.536 13.897 1.00 96.50 86 GLN A N 1
ATOM 661 C CA . GLN A 1 86 ? 5.769 9.682 13.829 1.00 96.50 86 GLN A CA 1
ATOM 662 C C . GLN A 1 86 ? 6.189 10.487 12.604 1.00 96.50 86 GLN A C 1
ATOM 664 O O . GLN A 1 86 ? 7.049 11.365 12.679 1.00 96.50 86 GLN A O 1
ATOM 669 N N . VAL A 1 87 ? 5.656 10.108 11.450 1.00 97.81 87 VAL A N 1
ATOM 670 C CA . VAL A 1 87 ? 6.183 10.537 10.157 1.00 97.81 87 VAL A CA 1
ATOM 671 C C . VAL A 1 87 ? 5.556 11.863 9.747 1.00 97.81 87 VAL A C 1
ATOM 673 O O . VAL A 1 87 ? 4.356 12.081 9.910 1.00 97.81 87 VAL A O 1
ATOM 676 N N . GLY A 1 88 ? 6.380 12.758 9.218 1.00 97.25 88 GLY A N 1
ATOM 677 C CA . GLY A 1 88 ? 5.953 14.041 8.674 1.00 97.25 88 GLY A CA 1
ATOM 678 C C . GLY A 1 88 ? 7.008 14.612 7.739 1.00 97.25 88 GLY A C 1
ATOM 679 O O . GLY A 1 88 ? 8.075 14.023 7.560 1.00 97.25 88 GLY A O 1
ATOM 680 N N . LYS A 1 89 ? 6.709 15.764 7.139 1.00 97.12 89 LYS A N 1
ATOM 681 C CA . LYS A 1 89 ? 7.733 16.539 6.436 1.00 97.12 89 LYS A CA 1
ATOM 682 C C . LYS A 1 89 ? 8.706 17.137 7.466 1.00 97.12 89 LYS A C 1
ATOM 684 O O . LYS A 1 89 ? 8.319 17.350 8.622 1.00 97.12 89 LYS A O 1
ATOM 689 N N . PRO A 1 90 ? 9.943 17.471 7.068 1.00 96.94 90 PRO A N 1
ATOM 690 C CA . PRO A 1 90 ? 10.846 18.224 7.928 1.00 96.94 90 PRO A CA 1
ATOM 691 C C . PRO A 1 90 ? 10.169 19.473 8.505 1.00 96.94 90 PRO A C 1
ATOM 693 O O . PRO A 1 90 ? 9.560 20.259 7.780 1.00 96.94 90 PRO A O 1
ATOM 696 N N . GLY A 1 91 ? 10.251 19.636 9.826 1.00 95.75 91 GLY A N 1
ATOM 697 C CA . GLY A 1 91 ? 9.618 20.748 10.543 1.00 95.75 91 GLY A CA 1
ATOM 698 C C . GLY A 1 91 ? 8.141 20.553 10.917 1.00 95.75 91 GLY A C 1
ATOM 699 O O . GLY A 1 91 ? 7.606 21.404 11.624 1.00 95.75 91 GLY A O 1
ATOM 700 N N . THR A 1 92 ? 7.482 19.450 10.531 1.00 95.81 92 THR A N 1
ATOM 701 C CA . THR A 1 92 ? 6.105 19.160 10.975 1.00 95.81 92 THR A CA 1
ATOM 702 C C . THR A 1 92 ? 6.040 19.039 12.512 1.00 95.81 92 THR A C 1
ATOM 704 O O . THR A 1 92 ? 6.819 18.258 13.084 1.00 95.81 92 THR A O 1
ATOM 707 N N . PRO A 1 93 ? 5.125 19.764 13.196 1.00 95.00 93 PRO A N 1
ATOM 708 C CA . PRO A 1 93 ? 4.918 19.653 14.641 1.00 95.00 93 PRO A CA 1
ATOM 709 C C . PRO A 1 93 ? 4.556 18.231 15.081 1.00 95.00 93 PRO A C 1
ATOM 711 O O . PRO A 1 93 ? 3.870 17.511 14.362 1.00 95.00 93 PRO A O 1
ATOM 714 N N . GLU A 1 94 ? 4.951 17.829 16.294 1.00 91.12 94 GLU A N 1
ATOM 715 C CA . GLU A 1 94 ? 4.693 16.470 16.806 1.00 91.12 94 GLU A CA 1
ATOM 716 C C . GLU A 1 94 ? 3.205 16.081 16.770 1.00 91.12 94 GLU A C 1
ATOM 718 O O . GLU A 1 94 ? 2.877 14.945 16.445 1.00 91.12 94 GLU A O 1
ATOM 723 N N . SER A 1 95 ? 2.302 17.030 17.033 1.00 91.94 95 SER A N 1
ATOM 724 C CA . SER A 1 95 ? 0.849 16.816 17.017 1.00 91.94 95 SER A CA 1
ATOM 725 C C . SER A 1 95 ? 0.246 16.588 15.630 1.00 91.94 95 SER A C 1
ATOM 727 O O . SER A 1 95 ? -0.885 16.122 15.541 1.00 91.94 95 SER A O 1
ATOM 729 N N . GLU A 1 96 ? 0.962 16.950 14.566 1.00 90.50 96 GLU A N 1
ATOM 730 C CA . GLU A 1 96 ? 0.507 16.841 13.173 1.00 90.50 96 GLU A CA 1
ATOM 731 C C . GLU A 1 96 ? 1.158 15.664 12.436 1.00 90.50 96 GLU A C 1
ATOM 733 O O . GLU A 1 96 ? 0.811 15.369 11.292 1.00 90.50 96 GLU A O 1
ATOM 738 N N . ARG A 1 97 ? 2.104 14.977 13.083 1.00 94.88 97 ARG A N 1
ATOM 739 C CA . ARG A 1 97 ? 2.763 13.799 12.522 1.00 94.88 97 ARG A CA 1
ATOM 740 C C . ARG A 1 97 ? 1.826 12.603 12.526 1.00 94.88 97 ARG A C 1
ATOM 742 O O . ARG A 1 97 ? 1.034 12.404 13.446 1.00 94.88 97 ARG A O 1
ATOM 749 N N . GLN A 1 98 ? 1.954 11.777 11.495 1.00 95.44 98 GLN A N 1
ATOM 750 C CA . GLN A 1 98 ? 1.163 10.569 11.365 1.00 95.44 98 GLN A CA 1
ATOM 751 C C . GLN A 1 98 ? 1.910 9.385 11.977 1.00 95.44 98 GLN A C 1
ATOM 753 O O . GLN A 1 98 ? 3.014 9.030 11.555 1.00 95.44 98 GLN A O 1
ATOM 758 N N . TYR A 1 99 ? 1.286 8.752 12.967 1.00 94.94 99 TYR A N 1
ATOM 759 C CA . TYR A 1 99 ? 1.798 7.520 13.545 1.00 94.94 99 TYR A CA 1
ATOM 760 C C . TYR A 1 99 ? 1.587 6.350 12.585 1.00 94.94 99 TYR A C 1
ATOM 762 O O . TYR A 1 99 ? 0.492 6.182 12.051 1.00 94.94 99 TYR A O 1
ATOM 770 N N . ILE A 1 100 ? 2.612 5.517 12.415 1.00 93.00 100 ILE A N 1
ATOM 771 C CA . ILE A 1 100 ? 2.500 4.219 11.744 1.00 93.00 100 ILE A CA 1
ATOM 772 C C . ILE A 1 100 ? 2.925 3.107 12.704 1.00 93.00 100 ILE A C 1
ATOM 774 O O . ILE A 1 100 ? 3.976 3.179 13.346 1.00 93.00 100 ILE A O 1
ATOM 778 N N . ASP A 1 101 ? 2.071 2.091 12.814 1.00 86.69 101 ASP A N 1
ATOM 779 C CA . ASP A 1 101 ? 2.196 0.979 13.763 1.00 86.69 101 ASP A CA 1
ATOM 780 C C . ASP A 1 101 ? 2.443 -0.354 13.047 1.00 86.69 101 ASP A C 1
ATOM 782 O O . ASP A 1 101 ? 1.746 -1.347 13.283 1.00 86.69 101 ASP A O 1
ATOM 786 N N . GLY A 1 102 ? 3.410 -0.345 12.130 1.00 93.44 102 GLY A N 1
ATOM 787 C CA . GLY A 1 102 ? 3.592 -1.393 11.135 1.00 93.44 102 GLY A CA 1
ATOM 788 C C . GLY A 1 102 ? 2.555 -1.325 10.010 1.00 93.44 102 GLY A C 1
ATOM 789 O O . GLY A 1 102 ? 1.444 -0.810 10.181 1.00 93.44 102 GLY A O 1
ATOM 790 N N . GLY A 1 103 ? 2.927 -1.848 8.843 1.00 95.88 103 GLY A N 1
ATOM 791 C CA . GLY A 1 103 ? 2.051 -1.944 7.682 1.00 95.88 103 GLY A CA 1
ATOM 792 C C . GLY A 1 103 ? 2.699 -1.442 6.396 1.00 95.88 103 GLY A C 1
ATOM 793 O O . GLY A 1 103 ? 3.908 -1.576 6.194 1.00 95.88 103 GLY A O 1
ATOM 794 N N . ILE A 1 104 ? 1.868 -0.875 5.521 1.00 98.44 104 ILE A N 1
ATOM 795 C CA . ILE A 1 104 ? 2.267 -0.321 4.225 1.00 98.44 104 ILE A CA 1
ATOM 796 C C . ILE A 1 104 ? 2.024 1.185 4.250 1.00 98.44 104 ILE A C 1
ATOM 798 O O . ILE A 1 104 ? 0.941 1.646 4.613 1.00 98.44 104 ILE A O 1
ATOM 802 N N . TRP A 1 105 ? 3.023 1.956 3.842 1.00 98.44 105 TRP A N 1
ATOM 803 C CA . TRP A 1 105 ? 2.922 3.401 3.673 1.00 98.44 105 TRP A CA 1
ATOM 804 C C . TRP A 1 105 ? 3.063 3.777 2.204 1.00 98.44 105 TRP A C 1
ATOM 806 O O . TRP A 1 105 ? 3.563 2.995 1.391 1.00 98.44 105 TRP A O 1
ATOM 816 N N . ARG A 1 106 ? 2.634 4.994 1.872 1.00 98.50 106 ARG A N 1
ATOM 817 C CA . ARG A 1 106 ? 2.868 5.590 0.562 1.00 98.50 106 ARG A CA 1
ATOM 818 C C . ARG A 1 106 ? 3.173 7.082 0.649 1.00 98.50 106 ARG A C 1
ATOM 820 O O . ARG A 1 106 ? 2.720 7.759 1.567 1.00 98.50 106 ARG A O 1
ATOM 827 N N . TRP A 1 107 ? 3.937 7.587 -0.312 1.00 98.50 107 TRP A N 1
ATOM 828 C CA . TRP A 1 107 ? 4.253 9.005 -0.472 1.00 98.50 107 TRP A CA 1
ATOM 829 C C . TRP A 1 107 ? 4.078 9.444 -1.930 1.00 98.50 107 TRP A C 1
ATOM 831 O O . TRP A 1 107 ? 4.507 8.738 -2.846 1.00 98.50 107 TRP A O 1
ATOM 841 N N . HIS A 1 108 ? 3.433 10.587 -2.161 1.00 97.50 108 HIS A N 1
ATOM 842 C CA . HIS A 1 108 ? 3.136 11.062 -3.513 1.00 97.50 108 HIS A CA 1
ATOM 843 C C . HIS A 1 108 ? 4.167 12.094 -3.992 1.00 97.50 108 HIS A C 1
ATOM 845 O O . HIS A 1 108 ? 4.338 13.116 -3.333 1.00 97.50 108 HIS A O 1
ATOM 851 N N . PRO A 1 109 ? 4.797 11.920 -5.166 1.00 94.62 109 PRO A N 1
ATOM 852 C CA . PRO A 1 109 ? 5.890 12.788 -5.611 1.00 94.62 109 PRO A CA 1
ATOM 853 C C . PRO A 1 109 ? 5.490 14.205 -6.027 1.00 94.62 109 PRO A C 1
ATOM 855 O O . PRO A 1 109 ? 6.369 15.042 -6.198 1.00 94.62 109 PRO A O 1
ATOM 858 N N . VAL A 1 110 ? 4.194 14.481 -6.204 1.00 92.12 110 VAL A N 1
ATOM 859 C CA . VAL A 1 110 ? 3.704 15.792 -6.670 1.00 92.12 110 VAL A CA 1
ATOM 860 C C . VAL A 1 110 ? 3.049 16.592 -5.554 1.00 92.12 110 VAL A C 1
ATOM 862 O O . VAL A 1 110 ? 3.339 17.768 -5.377 1.00 92.12 110 VAL A O 1
ATOM 865 N N . SER A 1 111 ? 2.147 15.959 -4.802 1.00 93.38 111 SER A N 1
ATOM 866 C CA . SER A 1 111 ? 1.490 16.594 -3.650 1.00 93.38 111 SER A CA 1
ATOM 867 C C . SER A 1 111 ? 2.354 16.520 -2.392 1.00 93.38 111 SER A C 1
ATOM 869 O O . SER A 1 111 ? 2.072 17.210 -1.415 1.00 93.38 111 SER A O 1
ATOM 871 N N . GLU A 1 112 ? 3.405 15.690 -2.417 1.00 94.94 112 GLU A N 1
ATOM 872 C CA . GLU A 1 112 ? 4.290 15.404 -1.288 1.00 94.94 112 GLU A CA 1
ATOM 873 C C . GLU A 1 112 ? 3.529 14.926 -0.042 1.00 94.94 112 GLU A C 1
ATOM 875 O O . GLU A 1 112 ? 3.973 15.118 1.093 1.00 94.94 112 GLU A O 1
ATOM 880 N N . GLU A 1 113 ? 2.357 14.325 -0.244 1.00 95.44 113 GLU A N 1
ATOM 881 C CA . GLU A 1 113 ? 1.545 13.771 0.830 1.00 95.44 113 GLU A CA 1
ATOM 882 C C . GLU A 1 113 ? 2.101 12.415 1.258 1.00 95.44 113 GLU A C 1
ATOM 884 O O . GLU A 1 113 ? 2.445 11.578 0.424 1.00 95.44 113 GLU A O 1
ATOM 889 N N . PHE A 1 114 ? 2.170 12.202 2.569 1.00 97.69 114 PHE A N 1
ATOM 890 C CA . PHE A 1 114 ? 2.419 10.903 3.180 1.00 97.69 114 PHE A CA 1
ATOM 891 C C . PHE A 1 114 ? 1.091 10.306 3.642 1.00 97.69 114 PHE A C 1
ATOM 893 O O . PHE A 1 114 ? 0.264 11.012 4.217 1.00 97.69 114 PHE A O 1
ATOM 900 N N . GLU A 1 115 ? 0.902 9.007 3.423 1.00 97.25 115 GLU A N 1
ATOM 901 C CA . GLU A 1 115 ? -0.233 8.271 3.964 1.00 97.25 115 GLU A CA 1
ATOM 902 C C . GLU A 1 115 ? 0.202 6.908 4.510 1.00 97.25 115 GLU A C 1
ATOM 904 O O . GLU A 1 115 ? 0.947 6.158 3.871 1.00 97.25 115 GLU A O 1
ATOM 909 N N . VAL A 1 116 ? -0.355 6.534 5.661 1.00 97.44 116 VAL A N 1
ATOM 910 C CA . VAL A 1 116 ? -0.448 5.126 6.059 1.00 97.44 116 VAL A CA 1
ATOM 911 C C . VAL A 1 116 ? -1.512 4.469 5.182 1.00 97.44 116 VAL A C 1
ATOM 913 O O . VAL A 1 116 ? -2.701 4.760 5.309 1.00 97.44 116 VAL A O 1
ATOM 916 N N . PHE A 1 117 ? -1.078 3.626 4.246 1.00 98.12 117 PHE A N 1
ATOM 917 C CA . PHE A 1 117 ? -1.963 2.965 3.288 1.00 98.12 117 PHE A CA 1
ATOM 918 C C . PHE A 1 117 ? -2.720 1.803 3.934 1.00 98.12 117 PHE A C 1
ATOM 920 O O . PHE A 1 117 ? -3.906 1.627 3.668 1.00 98.12 117 PHE A O 1
ATOM 927 N N . ALA A 1 118 ? -2.045 1.032 4.786 1.00 97.62 118 ALA A N 1
ATOM 928 C CA . ALA A 1 118 ? -2.614 -0.067 5.557 1.00 97.62 118 ALA A CA 1
ATOM 929 C C . ALA A 1 118 ? -1.833 -0.260 6.863 1.00 97.62 118 ALA A C 1
ATOM 931 O O . ALA A 1 118 ? -0.621 -0.046 6.892 1.00 97.62 118 ALA A O 1
ATOM 932 N N . GLU A 1 119 ? -2.512 -0.703 7.919 1.00 95.44 119 GLU A N 1
ATOM 933 C CA . GLU A 1 119 ? -1.945 -0.851 9.266 1.00 95.44 119 GLU A CA 1
ATOM 934 C C . GLU A 1 119 ? -1.849 -2.314 9.710 1.00 95.44 119 GLU A C 1
ATOM 936 O O . GLU A 1 119 ? -2.680 -3.153 9.356 1.00 95.44 119 GLU A O 1
ATOM 941 N N . GLY A 1 120 ? -0.887 -2.614 10.582 1.00 93.94 120 GLY A N 1
ATOM 942 C CA . GLY A 1 120 ? -0.750 -3.912 11.238 1.00 93.94 120 GLY A CA 1
ATOM 943 C C . GLY A 1 120 ? 0.421 -4.716 10.690 1.00 93.94 120 GLY A C 1
ATOM 944 O O . GLY A 1 120 ? 1.514 -4.184 10.540 1.00 93.94 120 GLY A O 1
ATOM 945 N N . LEU A 1 121 ? 0.197 -6.005 10.413 1.00 94.44 121 LEU A N 1
ATOM 946 C CA . LEU A 1 121 ? 1.240 -6.947 9.992 1.00 94.44 121 LEU A CA 1
ATOM 947 C C . LEU A 1 121 ? 2.298 -7.187 11.092 1.00 94.44 121 LEU A C 1
ATOM 949 O O . LEU A 1 121 ? 2.057 -7.031 12.289 1.00 94.44 121 LEU A O 1
ATOM 953 N N . SER A 1 122 ? 3.459 -7.695 10.717 1.00 91.56 122 SER A N 1
ATOM 954 C CA . SER A 1 122 ? 4.588 -7.916 11.619 1.00 91.56 122 SER A CA 1
ATOM 955 C C . SER A 1 122 ? 5.737 -7.010 11.191 1.00 91.56 122 SER A C 1
ATOM 957 O O . SER A 1 122 ? 5.688 -5.802 11.397 1.00 91.56 122 SER A O 1
ATOM 959 N N . ASN A 1 123 ? 6.714 -7.601 10.520 1.00 90.62 123 ASN A N 1
ATOM 960 C CA . ASN A 1 123 ? 7.775 -6.968 9.783 1.00 90.62 123 ASN A CA 1
ATOM 961 C C . ASN A 1 123 ? 7.636 -7.391 8.312 1.00 90.62 123 ASN A C 1
ATOM 963 O O . ASN A 1 123 ? 8.096 -8.484 7.949 1.00 90.62 123 ASN A O 1
ATOM 967 N N . PRO A 1 124 ? 6.902 -6.617 7.494 1.00 94.38 124 PRO A N 1
ATOM 968 C CA . PRO A 1 124 ? 6.833 -6.866 6.066 1.00 94.38 124 PRO A CA 1
ATOM 969 C C . PRO A 1 124 ? 8.166 -6.508 5.393 1.00 94.38 124 PRO A C 1
ATOM 971 O O . PRO A 1 124 ? 8.698 -5.416 5.594 1.00 94.38 124 PRO A O 1
ATOM 974 N N . TRP A 1 125 ? 8.681 -7.434 4.581 1.00 92.25 125 TRP A N 1
ATOM 975 C CA . TRP A 1 125 ? 9.936 -7.296 3.817 1.00 92.25 125 TRP A CA 1
ATOM 976 C C . TRP A 1 125 ? 9.724 -7.372 2.306 1.00 92.25 125 TRP A C 1
ATOM 978 O O . TRP A 1 125 ? 10.672 -7.495 1.533 1.00 92.25 125 TRP A O 1
ATOM 988 N N . GLY A 1 126 ? 8.472 -7.338 1.869 1.00 94.38 126 GLY A N 1
ATOM 989 C CA . GLY A 1 126 ? 8.124 -7.382 0.468 1.00 94.38 126 GLY A CA 1
ATOM 990 C C . GLY A 1 126 ? 6.721 -6.854 0.260 1.00 94.38 126 GLY A C 1
ATOM 991 O O . GLY A 1 126 ? 5.805 -7.202 1.003 1.00 94.38 126 GLY A O 1
ATOM 992 N N . PHE A 1 127 ? 6.569 -6.022 -0.763 1.00 97.88 127 PHE A N 1
ATOM 993 C CA . PHE A 1 127 ? 5.286 -5.534 -1.238 1.00 97.88 127 PHE A CA 1
ATOM 994 C C . PHE A 1 127 ? 5.339 -5.356 -2.755 1.00 97.88 127 PHE A C 1
ATOM 996 O O . PHE A 1 127 ? 6.291 -4.759 -3.265 1.00 97.88 127 PHE A O 1
ATOM 1003 N N . ASP A 1 128 ? 4.349 -5.890 -3.469 1.00 98.44 128 ASP A N 1
ATOM 1004 C CA . ASP A 1 128 ? 4.228 -5.734 -4.921 1.00 98.44 128 ASP A CA 1
ATOM 1005 C C . ASP A 1 128 ? 2.774 -5.847 -5.396 1.00 98.44 128 ASP A C 1
ATOM 1007 O O . ASP A 1 128 ? 1.892 -6.315 -4.675 1.00 98.44 128 ASP A O 1
ATOM 1011 N N . PHE A 1 129 ? 2.541 -5.415 -6.631 1.00 98.50 129 PHE A N 1
ATOM 1012 C CA . PHE A 1 129 ? 1.259 -5.439 -7.311 1.00 98.50 129 PHE A CA 1
ATOM 1013 C C . PHE A 1 129 ? 1.234 -6.493 -8.421 1.00 98.50 129 PHE A C 1
ATOM 1015 O O . PHE A 1 129 ? 2.184 -6.593 -9.201 1.00 98.50 129 PHE A O 1
ATOM 1022 N N . ASN A 1 130 ? 0.127 -7.229 -8.534 1.00 97.62 130 ASN A N 1
ATOM 1023 C CA . ASN A 1 130 ? -0.105 -8.132 -9.667 1.00 97.62 130 ASN A CA 1
ATOM 1024 C C . ASN A 1 130 ? -0.515 -7.369 -10.947 1.00 97.62 130 ASN A C 1
ATOM 1026 O O . ASN A 1 130 ? -0.638 -6.140 -10.949 1.00 97.62 130 ASN A O 1
ATOM 1030 N N . ASP A 1 131 ? -0.799 -8.095 -12.035 1.00 95.75 131 ASP A N 1
ATOM 1031 C CA . ASP A 1 131 ? -1.202 -7.514 -13.333 1.00 95.75 131 ASP A CA 1
ATOM 1032 C C . ASP A 1 131 ? -2.534 -6.715 -13.285 1.00 95.75 131 ASP A C 1
ATOM 1034 O O . ASP A 1 131 ? -2.848 -5.964 -14.214 1.00 95.75 131 ASP A O 1
ATOM 1038 N N . HIS A 1 132 ? -3.296 -6.823 -12.187 1.00 97.94 132 HIS A N 1
ATOM 1039 C CA . HIS A 1 132 ? -4.540 -6.084 -11.920 1.00 97.94 132 HIS A CA 1
ATOM 1040 C C . HIS A 1 132 ? -4.355 -4.911 -10.942 1.00 97.94 132 HIS A C 1
ATOM 1042 O O . HIS A 1 132 ? -5.305 -4.185 -10.629 1.00 97.94 132 HIS A O 1
ATOM 1048 N N . GLY A 1 133 ? -3.130 -4.703 -10.451 1.00 97.88 133 GLY A N 1
ATOM 1049 C CA . GLY A 1 133 ? -2.817 -3.664 -9.480 1.00 97.88 133 GLY A CA 1
ATOM 1050 C C . GLY A 1 133 ? -3.321 -3.970 -8.065 1.00 97.88 133 GLY A C 1
ATOM 1051 O O . GLY A 1 133 ? -3.456 -3.059 -7.257 1.00 97.88 133 GLY A O 1
ATOM 1052 N N . GLN A 1 134 ? -3.628 -5.230 -7.752 1.00 98.44 134 GLN A N 1
ATOM 1053 C CA . GLN A 1 134 ? -3.909 -5.654 -6.377 1.00 98.44 134 GLN A CA 1
ATOM 1054 C C . GLN A 1 134 ? -2.583 -5.793 -5.621 1.00 98.44 134 GLN A C 1
ATOM 1056 O O . GLN A 1 134 ? -1.650 -6.389 -6.159 1.00 98.44 134 GLN A O 1
ATOM 1061 N N . GLY A 1 135 ? -2.477 -5.218 -4.419 1.00 98.25 135 GLY A N 1
ATOM 1062 C CA . GLY A 1 135 ? -1.233 -5.178 -3.641 1.00 98.25 135 GLY A CA 1
ATOM 1063 C C . GLY A 1 135 ? -1.094 -6.360 -2.684 1.00 98.25 135 GLY A C 1
ATOM 1064 O O . GLY A 1 135 ? -2.058 -6.737 -2.025 1.00 98.25 135 GLY A O 1
ATOM 1065 N N . PHE A 1 136 ? 0.101 -6.930 -2.556 1.00 98.56 136 PHE A N 1
ATOM 1066 C CA . PHE A 1 136 ? 0.364 -8.084 -1.694 1.00 98.56 136 PHE A CA 1
ATOM 1067 C C . PHE A 1 136 ? 1.626 -7.871 -0.880 1.00 98.56 136 PHE A C 1
ATOM 1069 O O . PHE A 1 136 ? 2.631 -7.424 -1.428 1.00 98.56 136 PHE A O 1
ATOM 1076 N N . ALA A 1 137 ? 1.582 -8.217 0.407 1.00 97.62 137 ALA A N 1
ATOM 1077 C CA . ALA A 1 137 ? 2.737 -8.133 1.291 1.00 97.62 137 ALA A CA 1
ATOM 1078 C C . ALA A 1 137 ? 3.186 -9.512 1.773 1.00 97.62 137 ALA A C 1
ATOM 1080 O O . ALA A 1 137 ? 2.347 -10.355 2.114 1.00 97.62 137 ALA A O 1
ATOM 1081 N N . THR A 1 138 ? 4.506 -9.694 1.865 1.00 95.88 138 THR A N 1
ATOM 1082 C CA . THR A 1 138 ? 5.132 -10.837 2.532 1.00 95.88 138 THR A CA 1
ATOM 1083 C C . THR A 1 138 ? 5.694 -10.424 3.890 1.00 95.88 138 THR A C 1
ATOM 1085 O O . THR A 1 138 ? 6.312 -9.370 4.041 1.00 95.88 138 THR A O 1
ATOM 1088 N N . CYS A 1 139 ? 5.443 -11.244 4.907 1.00 93.19 139 CYS A N 1
ATOM 1089 C CA . CYS A 1 139 ? 5.741 -10.947 6.304 1.00 93.19 139 CYS A CA 1
ATOM 1090 C C . CYS A 1 139 ? 6.676 -11.982 6.940 1.00 93.19 139 CYS A C 1
ATOM 1092 O O . CYS A 1 139 ? 6.653 -13.178 6.630 1.00 93.19 139 CYS A O 1
ATOM 1094 N N . CYS A 1 140 ? 7.457 -11.515 7.913 1.00 86.94 140 CYS A N 1
ATOM 1095 C CA . CYS A 1 140 ? 8.195 -12.363 8.845 1.00 86.94 140 CYS A CA 1
ATOM 1096 C C . CYS A 1 140 ? 7.333 -12.733 10.073 1.00 86.94 140 CYS A C 1
ATOM 1098 O O . CYS A 1 140 ? 6.354 -12.060 10.378 1.00 86.94 140 CYS A O 1
ATOM 1100 N N . VAL A 1 141 ? 7.700 -13.778 10.821 1.00 84.81 141 VAL A N 1
ATOM 1101 C CA . VAL A 1 141 ? 7.071 -14.225 12.089 1.00 84.81 141 VAL A CA 1
ATOM 1102 C C . VAL A 1 141 ? 5.623 -14.737 11.993 1.00 84.81 141 VAL A C 1
ATOM 1104 O O . VAL A 1 141 ? 5.381 -15.903 12.311 1.00 84.81 141 VAL A O 1
ATOM 1107 N N . ILE A 1 142 ? 4.672 -13.893 11.590 1.00 88.00 142 ILE A N 1
ATOM 1108 C CA . ILE A 1 142 ? 3.253 -14.238 11.397 1.00 88.00 142 ILE A CA 1
ATOM 1109 C C . ILE A 1 142 ? 3.061 -14.951 10.047 1.00 88.00 142 ILE A C 1
ATOM 1111 O O . ILE A 1 142 ? 4.032 -15.124 9.302 1.00 88.00 142 ILE A O 1
ATOM 1115 N N . PRO A 1 143 ? 1.838 -15.397 9.696 1.00 90.50 143 PRO A N 1
ATOM 1116 C CA . PRO A 1 143 ? 1.590 -15.916 8.365 1.00 90.50 143 PRO A CA 1
ATOM 1117 C C . PRO A 1 143 ? 2.104 -15.009 7.253 1.00 90.50 143 PRO A C 1
ATOM 1119 O O . PRO A 1 143 ? 1.960 -13.800 7.337 1.00 90.50 143 PRO A O 1
ATOM 1122 N N . HIS A 1 144 ? 2.735 -15.587 6.237 1.00 92.69 144 HIS A N 1
ATOM 1123 C CA . HIS A 1 144 ? 3.586 -14.797 5.358 1.00 92.69 144 HIS A CA 1
ATOM 1124 C C . HIS A 1 144 ? 2.805 -13.906 4.390 1.00 92.69 144 HIS A C 1
ATOM 1126 O O . HIS A 1 144 ? 3.283 -12.819 4.128 1.00 92.69 144 HIS A O 1
ATOM 1132 N N . LEU A 1 145 ? 1.628 -14.297 3.892 1.00 96.50 145 LEU A N 1
ATOM 1133 C CA . LEU A 1 145 ? 0.988 -13.607 2.766 1.00 96.50 145 LEU A CA 1
ATOM 1134 C C . LEU A 1 145 ? -0.304 -12.871 3.136 1.00 96.50 145 LEU A C 1
ATOM 1136 O O . LEU A 1 145 ? -1.208 -13.446 3.755 1.00 96.50 145 LEU A O 1
ATOM 1140 N N . PHE A 1 146 ? -0.429 -11.629 2.667 1.00 98.12 146 PHE A N 1
ATOM 1141 C CA . PHE A 1 146 ? -1.623 -10.795 2.831 1.00 98.12 146 PHE A CA 1
ATOM 1142 C C . PHE A 1 146 ? -1.971 -10.051 1.537 1.00 98.12 146 PHE A C 1
ATOM 1144 O O . PHE A 1 146 ? -1.084 -9.499 0.891 1.00 98.12 146 PHE A O 1
ATOM 1151 N N . HIS A 1 147 ? -3.265 -9.985 1.204 1.00 98.69 147 HIS A N 1
ATOM 1152 C CA . HIS A 1 147 ? -3.799 -9.064 0.195 1.00 98.69 147 HIS A CA 1
ATOM 1153 C C . HIS A 1 147 ? -4.080 -7.706 0.856 1.00 98.69 147 HIS A C 1
ATOM 1155 O O . HIS A 1 147 ? -4.886 -7.614 1.787 1.00 98.69 147 HIS A O 1
ATOM 1161 N N . ILE A 1 148 ? -3.381 -6.668 0.406 1.00 98.62 148 ILE A N 1
ATOM 1162 C CA . ILE A 1 148 ? -3.372 -5.336 1.009 1.00 98.62 148 ILE A CA 1
ATOM 1163 C C . ILE A 1 148 ? -4.373 -4.416 0.311 1.00 98.62 148 ILE A C 1
ATOM 1165 O O . ILE A 1 148 ? -4.297 -4.183 -0.893 1.00 98.62 148 ILE A O 1
ATOM 1169 N N . VAL A 1 149 ? -5.270 -3.840 1.106 1.00 98.25 149 VAL A N 1
ATOM 1170 C CA . VAL A 1 149 ? -6.336 -2.929 0.690 1.00 98.25 149 VAL A CA 1
ATOM 1171 C C . VAL A 1 149 ? -6.156 -1.604 1.424 1.00 98.25 149 VAL A C 1
ATOM 1173 O O . VAL A 1 149 ? -5.821 -1.583 2.611 1.00 98.25 149 VAL A O 1
ATOM 1176 N N . GLN A 1 150 ? -6.403 -0.494 0.728 1.00 98.19 150 GLN A N 1
ATOM 1177 C CA . GLN A 1 150 ? -6.320 0.843 1.308 1.00 98.19 150 GLN A CA 1
ATOM 1178 C C . GLN A 1 150 ? -7.240 0.990 2.529 1.00 98.19 150 GLN A C 1
ATOM 1180 O O . GLN A 1 150 ? -8.434 0.708 2.448 1.00 98.19 150 GLN A O 1
ATOM 1185 N N . GLY A 1 151 ? -6.692 1.466 3.647 1.00 97.31 151 GLY A N 1
ATOM 1186 C CA . GLY A 1 151 ? -7.402 1.614 4.918 1.00 97.31 151 GLY A CA 1
ATOM 1187 C C . GLY A 1 151 ? -7.651 0.291 5.649 1.00 97.31 151 GLY A C 1
ATOM 1188 O O . GLY A 1 151 ? -8.440 0.256 6.590 1.00 97.31 151 GLY A O 1
ATOM 1189 N N . GLY A 1 152 ? -7.038 -0.813 5.213 1.00 97.88 152 GLY A N 1
ATOM 1190 C CA . GLY A 1 152 ? -7.145 -2.105 5.884 1.00 97.88 152 GLY A CA 1
ATOM 1191 C C . GLY A 1 152 ? -6.327 -2.166 7.178 1.00 97.88 152 GLY A C 1
ATOM 1192 O O . GLY A 1 152 ? -5.223 -1.626 7.254 1.00 97.88 152 GLY A O 1
ATOM 1193 N N . VAL A 1 153 ? -6.856 -2.875 8.183 1.00 97.75 153 VAL A N 1
ATOM 1194 C CA . VAL A 1 153 ? -6.162 -3.166 9.450 1.00 97.75 153 VAL A CA 1
ATOM 1195 C C . VAL A 1 153 ? -5.965 -4.673 9.588 1.00 97.75 153 VAL A C 1
ATOM 1197 O O . VAL A 1 153 ? -6.930 -5.440 9.665 1.00 97.75 153 VAL A O 1
ATOM 1200 N N . TYR A 1 154 ? -4.709 -5.107 9.627 1.00 97.00 154 TYR A N 1
ATOM 1201 C CA . TYR A 1 154 ? -4.308 -6.503 9.463 1.00 97.00 154 TYR A CA 1
ATOM 1202 C C . TYR A 1 154 ? -3.930 -7.183 10.775 1.00 97.00 154 TYR A C 1
ATOM 1204 O O . TYR A 1 154 ? -3.625 -6.547 11.787 1.00 97.00 154 TYR A O 1
ATOM 1212 N N . HIS A 1 155 ? -3.993 -8.517 10.786 1.00 92.81 155 HIS A N 1
ATOM 1213 C CA . HIS A 1 155 ? -3.476 -9.326 11.883 1.00 92.81 155 HIS A CA 1
ATOM 1214 C C . HIS A 1 155 ? -2.041 -8.898 12.198 1.00 92.81 155 HIS A C 1
ATOM 1216 O O . HIS A 1 155 ? -1.211 -8.786 11.298 1.00 92.81 155 HIS A O 1
ATOM 1222 N N . LYS A 1 156 ? -1.785 -8.637 13.481 1.00 89.56 156 LYS A N 1
ATOM 1223 C CA . LYS A 1 156 ? -0.545 -8.035 13.953 1.00 89.56 156 LYS A CA 1
ATOM 1224 C C . LYS A 1 156 ? 0.194 -8.994 14.875 1.00 89.56 156 LYS A C 1
ATOM 1226 O O . LYS A 1 156 ? -0.442 -9.651 15.699 1.00 89.56 156 LYS A O 1
ATOM 1231 N N . GLN A 1 157 ? 1.521 -9.058 14.756 1.00 87.94 157 GLN A N 1
ATOM 1232 C CA . GLN A 1 157 ? 2.353 -9.960 15.570 1.00 87.94 157 GLN A CA 1
ATOM 1233 C C . GLN A 1 157 ? 2.239 -9.683 17.069 1.00 87.94 157 GLN A C 1
ATOM 1235 O O . GLN A 1 157 ? 2.216 -10.598 17.889 1.00 87.94 157 GLN A O 1
ATOM 1240 N N . SER A 1 158 ? 2.250 -8.409 17.442 1.00 84.56 158 SER A N 1
ATOM 1241 C CA . SER A 1 158 ? 2.318 -7.975 18.832 1.00 84.56 158 SER A CA 1
ATOM 1242 C C . SER A 1 158 ? 1.556 -6.671 19.004 1.00 84.56 158 SER A C 1
ATOM 1244 O O . SER A 1 158 ? 1.295 -5.998 18.018 1.00 84.56 158 SER A O 1
ATOM 1246 N N . ARG A 1 159 ? 1.264 -6.284 20.255 1.00 82.88 159 ARG A N 1
ATOM 1247 C CA . ARG A 1 159 ? 0.535 -5.057 20.638 1.00 82.88 159 ARG A CA 1
ATOM 1248 C C . ARG A 1 159 ? -0.921 -5.036 20.145 1.00 82.88 159 ARG A C 1
ATOM 1250 O O . ARG A 1 159 ? -1.279 -5.590 19.113 1.00 82.88 159 ARG A O 1
ATOM 1257 N N . GLN A 1 160 ? -1.786 -4.370 20.903 1.00 85.94 160 GLN A N 1
ATOM 1258 C CA . GLN A 1 160 ? -3.153 -4.113 20.445 1.00 85.94 160 GLN A CA 1
ATOM 1259 C C . GLN A 1 160 ? -3.141 -3.116 19.282 1.00 85.94 160 GLN A C 1
ATOM 1261 O O . GLN A 1 160 ? -2.175 -2.367 19.119 1.00 85.94 160 GLN A O 1
ATOM 1266 N N . ASN A 1 161 ? -4.204 -3.113 18.479 1.00 88.94 161 ASN A N 1
ATOM 1267 C CA . ASN A 1 161 ? -4.424 -2.068 17.482 1.00 88.94 161 ASN A CA 1
ATOM 1268 C C . ASN A 1 161 ? -4.474 -0.697 18.170 1.00 88.94 161 ASN A C 1
ATOM 1270 O O . ASN A 1 161 ? -4.988 -0.583 19.287 1.00 88.94 161 ASN A O 1
ATOM 1274 N N . VAL A 1 162 ? -3.971 0.336 17.491 1.00 86.50 162 VAL A N 1
ATOM 1275 C CA . VAL A 1 162 ? -4.056 1.724 17.971 1.00 86.50 162 VAL A CA 1
ATOM 1276 C C . VAL A 1 162 ? -5.521 2.103 18.180 1.00 86.50 162 VAL A C 1
ATOM 1278 O O . VAL A 1 162 ? -5.917 2.530 19.269 1.00 86.50 162 VAL A O 1
ATOM 1281 N N . ASN A 1 163 ? -6.351 1.845 17.166 1.00 89.38 163 ASN A N 1
ATOM 1282 C CA . ASN A 1 163 ? -7.795 1.888 17.309 1.00 89.38 163 ASN A CA 1
ATOM 1283 C C . ASN A 1 163 ? -8.299 0.623 18.031 1.00 89.38 163 ASN A C 1
ATOM 1285 O O . ASN A 1 163 ? -8.395 -0.466 17.462 1.00 89.38 163 ASN A O 1
ATOM 1289 N N . ARG A 1 164 ? -8.670 0.788 19.305 1.00 91.12 164 ARG A N 1
ATOM 1290 C CA . ARG A 1 164 ? -9.206 -0.274 20.179 1.00 91.12 164 ARG A CA 1
ATOM 1291 C C . ARG A 1 164 ? -10.583 -0.795 19.754 1.00 91.12 164 ARG A C 1
ATOM 1293 O O . ARG A 1 164 ? -11.036 -1.803 20.295 1.00 91.12 164 ARG A O 1
ATOM 1300 N N . PHE A 1 165 ? -11.246 -0.114 18.823 1.00 94.62 165 PHE A N 1
ATOM 1301 C CA . PHE A 1 165 ? -12.546 -0.497 18.283 1.00 94.62 165 PHE A CA 1
ATOM 1302 C C . PHE A 1 165 ? -12.439 -1.322 16.997 1.00 94.62 165 PHE A C 1
ATOM 1304 O O . PHE A 1 165 ? -13.451 -1.742 16.446 1.00 94.62 165 PHE A O 1
ATOM 1311 N N . VAL A 1 166 ? -11.223 -1.640 16.546 1.00 94.38 166 VAL A N 1
ATOM 1312 C CA . VAL A 1 166 ? -11.010 -2.691 15.548 1.00 94.38 166 VAL A CA 1
ATOM 1313 C C . VAL A 1 166 ? -11.147 -4.044 16.243 1.00 94.38 166 VAL A C 1
ATOM 1315 O O . VAL A 1 166 ? -10.227 -4.506 16.921 1.00 94.38 166 VAL A O 1
ATOM 1318 N N .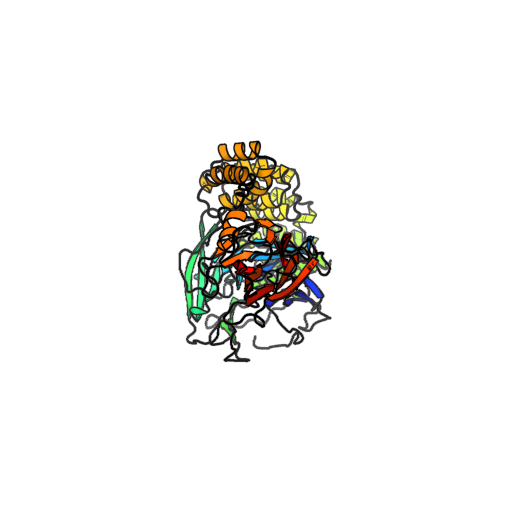 TYR A 1 167 ? -12.322 -4.658 16.108 1.00 94.62 167 TYR A N 1
ATOM 1319 C CA . TYR A 1 167 ? -12.661 -5.908 16.792 1.00 94.62 167 TYR A CA 1
ATOM 1320 C C . TYR A 1 167 ? -12.241 -7.166 16.027 1.00 94.62 167 TYR A C 1
ATOM 1322 O O . TYR A 1 167 ? -12.035 -8.208 16.648 1.00 94.62 167 TYR A O 1
ATOM 1330 N N . ASP A 1 168 ? -12.072 -7.070 14.707 1.00 94.62 168 ASP A N 1
ATOM 1331 C CA . ASP A 1 168 ? -11.608 -8.170 13.866 1.00 94.62 168 ASP A CA 1
ATOM 1332 C C . ASP A 1 168 ? -10.705 -7.673 12.730 1.00 94.62 168 ASP A C 1
ATOM 1334 O O . ASP A 1 168 ? -11.160 -7.039 11.780 1.00 94.62 168 ASP A O 1
ATOM 1338 N N . ASN A 1 169 ? -9.413 -7.990 12.824 1.00 95.94 169 ASN A N 1
ATOM 1339 C CA . ASN A 1 169 ? -8.427 -7.637 11.801 1.00 95.94 169 ASN A CA 1
ATOM 1340 C C . ASN A 1 169 ? -8.565 -8.515 10.547 1.00 95.94 169 ASN A C 1
ATOM 1342 O O . ASN A 1 169 ? -8.909 -9.697 10.655 1.00 95.94 169 ASN A O 1
ATOM 1346 N N . ILE A 1 170 ? -8.177 -7.981 9.387 1.00 97.69 170 ILE A N 1
ATOM 1347 C CA . ILE A 1 170 ? -8.008 -8.741 8.139 1.00 97.69 170 ILE A CA 1
ATOM 1348 C C . ILE A 1 170 ? -6.912 -9.797 8.342 1.00 97.69 170 ILE A C 1
ATOM 1350 O O . ILE A 1 170 ? -5.901 -9.547 9.007 1.00 97.69 170 ILE A O 1
ATOM 1354 N N . LYS A 1 171 ? -7.144 -11.017 7.852 1.00 95.31 171 LYS A N 1
ATOM 1355 C CA . LYS A 1 171 ? -6.273 -12.173 8.110 1.00 95.31 171 LYS A CA 1
ATOM 1356 C C . LYS A 1 171 ? -5.372 -12.456 6.911 1.00 95.31 171 LYS A C 1
ATOM 1358 O O . LYS A 1 171 ? -5.452 -11.808 5.878 1.00 95.31 171 LYS A O 1
ATOM 1363 N N . THR A 1 172 ? -4.480 -13.421 7.085 1.00 96.81 172 THR A N 1
ATOM 1364 C CA . THR A 1 172 ? -3.658 -13.941 5.991 1.00 96.81 172 THR A CA 1
ATOM 1365 C C . THR A 1 172 ? -4.519 -14.606 4.926 1.00 96.81 172 THR A C 1
ATOM 1367 O O . THR A 1 172 ? -5.588 -15.137 5.235 1.00 96.81 172 THR A O 1
ATOM 1370 N N . ILE A 1 173 ? -4.024 -14.601 3.691 1.00 97.69 173 ILE A N 1
ATOM 1371 C CA . ILE A 1 173 ? -4.662 -15.274 2.557 1.00 97.69 173 ILE A CA 1
ATOM 1372 C C . ILE A 1 173 ? -3.989 -16.601 2.187 1.00 97.69 173 ILE A C 1
ATOM 1374 O O . ILE A 1 173 ? -4.452 -17.264 1.264 1.00 97.69 173 ILE A O 1
ATOM 1378 N N . ARG A 1 174 ? -2.908 -16.999 2.872 1.00 93.75 174 ARG A N 1
ATOM 1379 C CA . ARG A 1 174 ? -2.224 -18.269 2.585 1.00 93.75 174 ARG A CA 1
ATOM 1380 C C . ARG A 1 174 ? -3.055 -19.470 3.042 1.00 93.75 174 ARG A C 1
ATOM 1382 O O . ARG A 1 174 ? -3.643 -19.429 4.125 1.00 93.75 174 ARG A O 1
ATOM 1389 N N . ASP A 1 175 ? -3.025 -20.555 2.274 1.00 94.31 175 ASP A N 1
ATOM 1390 C CA . ASP A 1 175 ? -3.606 -21.855 2.653 1.00 94.31 175 ASP A CA 1
ATOM 1391 C C . ASP A 1 175 ? -2.575 -22.888 3.146 1.00 94.31 175 ASP A C 1
ATOM 1393 O O . ASP A 1 175 ? -2.938 -23.991 3.550 1.00 94.31 175 ASP A O 1
ATOM 1397 N N . HIS A 1 176 ? -1.295 -22.520 3.158 1.00 92.44 176 HIS A N 1
ATOM 1398 C CA . HIS A 1 176 ? -0.174 -23.398 3.479 1.00 92.44 176 HIS A CA 1
ATOM 1399 C C . HIS A 1 176 ? 0.794 -22.737 4.475 1.00 92.44 176 HIS A C 1
ATOM 1401 O O . HIS A 1 176 ? 0.614 -21.592 4.906 1.00 92.44 176 HIS A O 1
ATOM 1407 N N . VAL A 1 177 ? 1.823 -23.477 4.899 1.00 88.56 177 VAL A N 1
ATOM 1408 C CA . VAL A 1 177 ? 2.776 -23.038 5.927 1.00 88.56 177 VAL A CA 1
ATOM 1409 C C . VAL A 1 177 ? 4.211 -23.187 5.433 1.00 88.56 177 VAL A C 1
ATOM 1411 O O . VAL A 1 177 ? 4.604 -24.227 4.920 1.00 88.56 177 VAL A O 1
ATOM 1414 N N . HIS A 1 178 ? 4.997 -22.146 5.686 1.00 84.75 178 HIS A N 1
ATOM 1415 C CA . HIS A 1 178 ? 6.450 -22.107 5.536 1.00 84.75 178 HIS A CA 1
ATOM 1416 C C . HIS A 1 178 ? 7.091 -21.797 6.886 1.00 84.75 178 HIS A C 1
ATOM 1418 O O . HIS A 1 178 ? 6.404 -21.307 7.795 1.00 84.75 178 HIS A O 1
ATOM 1424 N N . LYS A 1 179 ? 8.406 -22.022 7.024 1.00 82.44 179 LYS A N 1
ATOM 1425 C CA . LYS A 1 179 ? 9.114 -21.504 8.205 1.00 82.44 179 LYS A CA 1
ATOM 1426 C C . LYS A 1 179 ? 9.000 -19.980 8.215 1.00 82.44 179 LYS A C 1
ATOM 1428 O O . LYS A 1 179 ? 9.072 -19.332 7.173 1.00 82.44 179 LYS A O 1
ATOM 1433 N N . SER A 1 180 ? 8.803 -19.400 9.391 1.00 76.38 180 SER A N 1
ATOM 1434 C CA . SER A 1 180 ? 8.659 -17.953 9.530 1.00 76.38 180 SER A CA 1
ATOM 1435 C C . SER A 1 180 ? 9.988 -17.245 9.257 1.00 76.38 180 SER A C 1
ATOM 1437 O O . SER A 1 180 ? 10.862 -17.347 10.103 1.00 76.38 180 SER A O 1
ATOM 1439 N N . ALA A 1 181 ? 10.123 -16.565 8.110 1.00 87.94 181 ALA A N 1
ATOM 1440 C CA . ALA A 1 181 ? 11.036 -15.442 7.824 1.00 87.94 181 ALA A CA 1
ATOM 1441 C C . ALA A 1 181 ? 11.130 -15.230 6.304 1.00 87.94 181 ALA A C 1
ATOM 1443 O O . ALA A 1 181 ? 12.001 -15.803 5.653 1.00 87.94 181 ALA A O 1
ATOM 1444 N N . HIS A 1 182 ? 10.214 -14.445 5.734 1.00 92.12 182 HIS A N 1
ATOM 1445 C CA . HIS A 1 182 ? 10.194 -14.178 4.293 1.00 92.12 182 HIS A CA 1
ATOM 1446 C C . HIS A 1 182 ? 10.864 -12.836 3.998 1.00 92.12 182 HIS A C 1
ATOM 1448 O O . HIS A 1 182 ? 10.706 -11.894 4.775 1.00 92.12 182 HIS A O 1
ATOM 1454 N N . GLY A 1 183 ? 11.604 -12.774 2.892 1.00 91.44 183 GLY A N 1
ATOM 1455 C CA . GLY A 1 183 ? 12.276 -11.578 2.392 1.00 91.44 183 GLY A CA 1
ATOM 1456 C C . GLY A 1 183 ? 11.899 -11.322 0.936 1.00 91.44 183 GLY A C 1
ATOM 1457 O O . GLY A 1 183 ? 11.968 -12.228 0.107 1.00 91.44 183 GLY A O 1
ATOM 1458 N N . GLY A 1 184 ? 11.497 -10.096 0.612 1.00 93.69 184 GLY A N 1
ATOM 1459 C CA . GLY A 1 184 ? 11.087 -9.717 -0.733 1.00 93.69 184 GLY A CA 1
ATOM 1460 C C . GLY A 1 184 ? 9.713 -10.262 -1.132 1.00 93.69 184 GLY A C 1
ATOM 1461 O O . GLY A 1 184 ? 9.168 -11.200 -0.545 1.00 93.69 184 GLY A O 1
ATOM 1462 N N . ALA A 1 185 ? 9.135 -9.625 -2.145 1.00 95.81 185 ALA A N 1
ATOM 1463 C CA . ALA A 1 185 ? 7.904 -10.045 -2.802 1.00 95.81 185 ALA A CA 1
ATOM 1464 C C . ALA A 1 185 ? 7.877 -9.400 -4.187 1.00 95.81 185 ALA A C 1
ATOM 1466 O O . ALA A 1 185 ? 7.857 -8.170 -4.272 1.00 95.81 185 ALA A O 1
ATOM 1467 N N . ARG A 1 186 ? 7.906 -10.191 -5.262 1.00 97.94 186 ARG A N 1
ATOM 1468 C CA . ARG A 1 186 ? 7.735 -9.680 -6.630 1.00 97.94 186 ARG A CA 1
ATOM 1469 C C . ARG A 1 186 ? 6.887 -10.615 -7.467 1.00 97.94 186 ARG A C 1
ATOM 1471 O O . ARG A 1 186 ? 7.194 -11.800 -7.553 1.00 97.94 186 ARG A O 1
ATOM 1478 N N . PHE A 1 187 ? 5.862 -10.083 -8.120 1.00 98.38 187 PHE A N 1
ATOM 1479 C CA . PHE A 1 187 ? 5.147 -10.837 -9.140 1.00 98.38 187 PHE A CA 1
ATOM 1480 C C . PHE A 1 187 ? 6.033 -10.988 -10.374 1.00 98.38 187 PHE A C 1
ATOM 1482 O O . PHE A 1 187 ? 6.586 -10.014 -10.895 1.00 98.38 187 PHE A O 1
ATOM 1489 N N . TYR A 1 188 ? 6.155 -12.213 -10.879 1.00 98.31 188 TYR A N 1
ATOM 1490 C CA . TYR A 1 188 ? 6.837 -12.460 -12.138 1.00 98.31 188 TYR A CA 1
ATOM 1491 C C . TYR A 1 188 ? 5.919 -12.093 -13.303 1.00 98.31 188 TYR A C 1
ATOM 1493 O O . TYR A 1 188 ? 5.130 -12.894 -13.804 1.00 98.31 188 TYR A O 1
ATOM 1501 N N . LEU A 1 189 ? 6.017 -10.841 -13.740 1.00 97.50 189 LEU A N 1
ATOM 1502 C CA . LEU A 1 189 ? 5.240 -10.291 -14.849 1.00 97.50 189 LEU A CA 1
ATOM 1503 C C . LEU A 1 189 ? 6.108 -10.125 -16.101 1.00 97.50 189 LEU A C 1
ATOM 1505 O O . LEU A 1 189 ? 6.044 -9.098 -16.771 1.00 97.50 189 LEU A O 1
ATOM 1509 N N . ALA A 1 190 ? 6.909 -11.141 -16.421 1.00 96.75 190 ALA A N 1
ATOM 1510 C CA . ALA A 1 190 ? 7.694 -11.257 -17.650 1.00 96.75 190 ALA A CA 1
ATOM 1511 C C . ALA A 1 190 ? 7.348 -12.559 -18.398 1.00 96.75 190 ALA A C 1
ATOM 1513 O O . ALA A 1 190 ? 6.404 -13.258 -18.028 1.00 96.75 190 ALA A O 1
ATOM 1514 N N . ASP A 1 191 ? 8.030 -12.825 -19.508 1.00 94.94 191 ASP A N 1
ATOM 1515 C CA . ASP A 1 191 ? 7.710 -13.896 -20.463 1.00 94.94 191 ASP A CA 1
ATOM 1516 C C . ASP A 1 191 ? 8.930 -14.732 -20.880 1.00 94.94 191 ASP A C 1
ATOM 1518 O O . ASP A 1 191 ? 8.851 -15.525 -21.815 1.00 94.94 191 ASP A O 1
ATOM 1522 N N . VAL A 1 192 ? 10.062 -14.566 -20.191 1.00 96.19 192 VAL A N 1
ATOM 1523 C CA . VAL A 1 192 ? 11.283 -15.328 -20.484 1.00 96.19 192 VAL A CA 1
ATOM 1524 C C . VAL A 1 192 ? 11.285 -16.682 -19.780 1.00 96.19 192 VAL A C 1
ATOM 1526 O O . VAL A 1 192 ? 11.760 -17.665 -20.344 1.00 96.19 192 VAL A O 1
ATOM 1529 N N . PHE A 1 193 ? 10.748 -16.761 -18.562 1.00 96.75 193 PHE A N 1
ATOM 1530 C CA . PHE A 1 193 ? 10.547 -18.027 -17.860 1.00 96.75 193 PHE A CA 1
ATOM 1531 C C . PHE A 1 193 ? 9.320 -18.761 -18.431 1.00 96.75 193 PHE A C 1
ATOM 1533 O O . PHE A 1 193 ? 8.459 -18.127 -19.044 1.00 96.75 193 PHE A O 1
ATOM 1540 N N . PRO A 1 194 ? 9.199 -20.086 -18.212 1.00 95.81 194 PRO A N 1
ATOM 1541 C CA . PRO A 1 194 ? 8.007 -20.840 -18.591 1.00 95.81 194 PRO A CA 1
ATOM 1542 C C . PRO A 1 194 ? 6.706 -20.185 -18.109 1.00 95.81 194 PRO A C 1
ATOM 1544 O O . PRO A 1 194 ? 6.642 -19.693 -16.982 1.00 95.81 194 PRO A O 1
ATOM 1547 N N . GLU A 1 195 ? 5.659 -20.255 -18.937 1.00 95.69 195 GLU A N 1
ATOM 1548 C CA . GLU A 1 195 ? 4.370 -19.576 -18.722 1.00 95.69 195 GLU A CA 1
ATOM 1549 C C . GLU A 1 195 ? 3.770 -19.819 -17.330 1.00 95.69 195 GLU A C 1
ATOM 1551 O O . GLU A 1 195 ? 3.200 -18.902 -16.748 1.00 95.69 195 GLU A O 1
ATOM 1556 N N . LYS A 1 196 ? 3.981 -21.009 -16.748 1.00 95.81 196 LYS A N 1
ATOM 1557 C CA . LYS A 1 196 ? 3.504 -21.352 -15.399 1.00 95.81 196 LYS A CA 1
ATOM 1558 C C . LYS A 1 196 ? 3.947 -20.371 -14.307 1.00 95.81 196 LYS A C 1
ATOM 1560 O O . LYS A 1 196 ? 3.242 -20.259 -13.313 1.00 95.81 196 LYS A O 1
ATOM 1565 N N . TYR A 1 197 ? 5.093 -19.698 -14.461 1.00 96.88 197 TYR A N 1
ATOM 1566 C CA . TYR A 1 197 ? 5.607 -18.744 -13.471 1.00 96.88 197 TYR A CA 1
ATOM 1567 C C . TYR A 1 197 ? 5.016 -17.346 -13.624 1.00 96.88 197 TYR A C 1
ATOM 1569 O O . TYR A 1 197 ? 5.174 -16.524 -12.723 1.00 96.88 197 TYR A O 1
ATOM 1577 N N . ARG A 1 198 ? 4.358 -17.046 -14.748 1.00 95.94 198 ARG A N 1
ATOM 1578 C CA . ARG A 1 198 ? 3.736 -15.742 -14.939 1.00 95.94 198 ARG A CA 1
ATOM 1579 C C . ARG A 1 198 ? 2.648 -15.527 -13.887 1.00 95.94 198 ARG A C 1
ATOM 1581 O O . ARG A 1 198 ? 1.844 -16.417 -13.641 1.00 95.94 198 ARG A O 1
ATOM 1588 N N . ASP A 1 199 ? 2.645 -14.338 -13.290 1.00 96.00 199 ASP A N 1
ATOM 1589 C CA . ASP A 1 199 ? 1.735 -13.946 -12.201 1.00 96.00 199 ASP A CA 1
ATOM 1590 C C . ASP A 1 199 ? 1.906 -14.763 -10.900 1.00 96.00 199 ASP A C 1
ATOM 1592 O O . ASP A 1 199 ? 1.069 -14.699 -10.001 1.00 96.00 199 ASP A O 1
ATOM 1596 N N . GLN A 1 200 ? 3.024 -15.487 -10.749 1.00 97.62 200 GLN A N 1
ATOM 1597 C CA . GLN A 1 200 ? 3.440 -16.021 -9.451 1.00 97.62 200 GLN A CA 1
ATOM 1598 C C . GLN A 1 200 ? 4.208 -14.970 -8.647 1.00 97.62 200 GLN A C 1
ATOM 1600 O O . GLN A 1 200 ? 4.998 -14.199 -9.195 1.00 97.62 200 GLN A O 1
ATOM 1605 N N . LEU A 1 201 ? 4.004 -14.970 -7.334 1.00 98.19 201 LEU A N 1
ATOM 1606 C CA . LEU A 1 201 ? 4.717 -14.146 -6.374 1.00 98.19 201 LEU A CA 1
ATOM 1607 C C . LEU A 1 201 ? 5.998 -14.854 -5.927 1.00 98.19 201 LEU A C 1
ATOM 1609 O O . LEU A 1 201 ? 5.938 -15.853 -5.217 1.00 98.19 201 LEU A O 1
ATOM 1613 N N . PHE A 1 202 ? 7.150 -14.314 -6.309 1.00 98.25 202 PHE A N 1
ATOM 1614 C CA . PHE A 1 202 ? 8.463 -14.773 -5.869 1.00 98.25 202 PHE A CA 1
ATOM 1615 C C . PHE A 1 202 ? 8.848 -14.101 -4.552 1.00 98.25 202 PHE A C 1
ATOM 1617 O O . PHE A 1 202 ? 8.731 -12.881 -4.406 1.00 98.25 202 PHE A O 1
ATOM 1624 N N . MET A 1 203 ? 9.362 -14.894 -3.616 1.00 96.94 203 MET A N 1
ATOM 1625 C CA . MET A 1 203 ? 9.846 -14.436 -2.315 1.00 96.94 203 MET A CA 1
ATOM 1626 C C . MET A 1 203 ? 10.985 -15.324 -1.826 1.00 96.94 203 MET A C 1
ATOM 1628 O O . MET A 1 203 ? 11.033 -16.513 -2.120 1.00 96.94 203 MET A O 1
ATOM 1632 N N . CYS A 1 204 ? 11.905 -14.768 -1.052 1.00 96.38 204 CYS A N 1
ATOM 1633 C CA . CYS A 1 204 ? 12.908 -15.552 -0.348 1.00 96.38 204 CYS A CA 1
ATOM 1634 C C . CYS A 1 204 ? 12.350 -16.040 0.992 1.00 96.38 204 CYS A C 1
ATOM 1636 O O . CYS A 1 204 ? 11.545 -15.359 1.628 1.00 96.38 204 CYS A O 1
ATOM 1638 N N . ASN A 1 205 ? 12.831 -17.186 1.461 1.00 94.38 205 ASN A N 1
ATOM 1639 C CA . ASN A 1 205 ? 12.658 -17.653 2.825 1.00 94.38 205 ASN A CA 1
ATOM 1640 C C . ASN A 1 205 ? 14.028 -17.832 3.478 1.00 94.38 205 ASN A C 1
ATOM 1642 O O . ASN A 1 205 ? 14.830 -18.678 3.076 1.00 94.38 205 ASN A O 1
ATOM 1646 N N . ILE A 1 206 ? 14.278 -17.031 4.508 1.00 91.75 206 ILE A N 1
ATOM 1647 C CA . ILE A 1 206 ? 15.574 -16.937 5.172 1.00 91.75 206 ILE A CA 1
ATOM 1648 C C . ILE A 1 206 ? 15.872 -18.215 5.968 1.00 91.75 206 ILE A C 1
ATOM 1650 O O . ILE A 1 206 ? 16.985 -18.722 5.939 1.00 91.75 206 ILE A O 1
ATOM 1654 N N . HIS A 1 207 ? 14.872 -18.781 6.649 1.00 90.12 207 HIS A N 1
ATOM 1655 C CA . HIS A 1 207 ? 15.049 -19.976 7.487 1.00 90.12 207 HIS A CA 1
ATOM 1656 C C . HIS A 1 207 ? 15.071 -21.291 6.692 1.00 90.12 207 HIS A C 1
ATOM 1658 O O . HIS A 1 207 ? 15.464 -22.333 7.225 1.00 90.12 207 HIS A O 1
ATOM 1664 N N . GLN A 1 208 ? 14.567 -21.279 5.459 1.00 92.00 208 GLN A N 1
ATOM 1665 C CA . GLN A 1 208 ? 14.610 -22.417 4.537 1.00 92.00 208 GLN A CA 1
ATOM 1666 C C . GLN A 1 208 ? 15.721 -22.284 3.499 1.00 92.00 208 GLN A C 1
ATOM 1668 O O . GLN A 1 208 ? 15.830 -23.165 2.654 1.00 92.00 208 GLN A O 1
ATOM 1673 N N . HIS A 1 209 ? 16.500 -21.200 3.542 1.00 93.69 209 HIS A N 1
ATOM 1674 C CA . HIS A 1 209 ? 17.534 -20.883 2.566 1.00 93.69 209 HIS A CA 1
ATOM 1675 C C . HIS A 1 209 ? 17.048 -21.095 1.126 1.00 93.69 209 HIS A C 1
ATOM 1677 O O . HIS A 1 209 ? 17.633 -21.862 0.373 1.00 93.69 209 HIS A O 1
ATOM 1683 N N . SER A 1 210 ? 15.907 -20.513 0.756 1.00 95.06 210 SER A N 1
ATOM 1684 C CA . SER A 1 210 ? 15.298 -20.773 -0.553 1.00 95.06 210 SER A CA 1
ATOM 1685 C C . SER A 1 210 ? 14.600 -19.565 -1.152 1.00 95.06 210 SER A C 1
ATOM 1687 O O . SER A 1 210 ? 14.197 -18.642 -0.448 1.00 95.06 210 SER A O 1
ATOM 1689 N N . VAL A 1 211 ? 14.441 -19.587 -2.472 1.00 96.88 211 VAL A N 1
ATOM 1690 C CA . VAL A 1 211 ? 13.424 -18.798 -3.172 1.00 96.88 211 VAL A CA 1
ATOM 1691 C C . VAL A 1 211 ? 12.202 -19.686 -3.348 1.00 96.88 211 VAL A C 1
ATOM 1693 O O . VAL A 1 211 ? 12.322 -20.804 -3.846 1.00 96.88 211 VAL A O 1
ATOM 1696 N N . LEU A 1 212 ? 11.055 -19.169 -2.934 1.00 96.56 212 LEU A N 1
ATOM 1697 C CA . LEU A 1 212 ? 9.745 -19.796 -2.998 1.00 96.56 212 LEU A CA 1
ATOM 1698 C C . LEU A 1 212 ? 8.859 -19.013 -3.964 1.00 96.56 212 LEU A C 1
ATOM 1700 O O . LEU A 1 212 ? 9.059 -17.808 -4.171 1.00 96.56 212 LEU A O 1
ATOM 1704 N N . THR A 1 213 ? 7.851 -19.682 -4.509 1.00 97.31 213 THR A N 1
ATOM 1705 C CA . THR A 1 213 ? 6.776 -19.019 -5.241 1.00 97.31 213 THR A CA 1
ATOM 1706 C C . THR A 1 213 ? 5.412 -19.361 -4.675 1.00 97.31 213 THR A C 1
ATOM 1708 O O . THR A 1 213 ? 5.180 -20.487 -4.248 1.00 97.31 213 THR A O 1
ATOM 1711 N N . ASP A 1 214 ? 4.505 -18.392 -4.747 1.00 97.69 214 ASP A N 1
ATOM 1712 C CA . ASP A 1 214 ? 3.073 -18.561 -4.509 1.00 97.69 214 ASP A CA 1
ATOM 1713 C C . ASP A 1 214 ? 2.277 -18.109 -5.732 1.00 97.69 214 ASP A C 1
ATOM 1715 O O . ASP A 1 214 ? 2.718 -17.244 -6.487 1.00 97.69 214 ASP A O 1
ATOM 1719 N N . TYR A 1 215 ? 1.065 -18.627 -5.911 1.00 97.44 215 TYR A N 1
ATOM 1720 C CA . TYR A 1 215 ? 0.119 -18.115 -6.905 1.00 97.44 215 TYR A CA 1
ATOM 1721 C C . TYR A 1 215 ? -1.238 -17.805 -6.277 1.00 97.44 215 TYR A C 1
ATOM 1723 O O . TYR A 1 215 ? -1.648 -18.409 -5.284 1.00 97.44 215 TYR A O 1
ATOM 1731 N N . MET A 1 216 ? -1.942 -16.834 -6.858 1.00 97.81 216 MET A N 1
ATOM 1732 C CA . MET A 1 216 ? -3.157 -16.270 -6.273 1.00 97.81 216 MET A CA 1
ATOM 1733 C C . MET A 1 216 ? -4.402 -16.831 -6.959 1.00 97.81 216 MET A C 1
ATOM 1735 O O . MET A 1 216 ? -4.597 -16.648 -8.157 1.00 97.81 216 MET A O 1
ATOM 1739 N N . VAL A 1 217 ? -5.278 -17.482 -6.194 1.00 98.12 217 VAL A N 1
ATOM 1740 C CA . VAL A 1 217 ? -6.589 -17.949 -6.668 1.00 98.12 217 VAL A CA 1
ATOM 1741 C C . VAL A 1 217 ? -7.666 -16.970 -6.193 1.00 98.12 217 VAL A C 1
ATOM 1743 O O . VAL A 1 217 ? -7.843 -16.843 -4.981 1.00 98.12 217 VAL A O 1
ATOM 1746 N N . PRO A 1 218 ? -8.401 -16.278 -7.083 1.00 97.62 218 PRO A N 1
ATOM 1747 C CA . PRO A 1 218 ? -9.456 -15.349 -6.675 1.00 97.62 218 PRO A CA 1
ATOM 1748 C C . PRO A 1 218 ? -10.523 -16.008 -5.787 1.00 97.62 218 PRO A C 1
ATOM 1750 O O . PRO A 1 218 ? -10.977 -17.120 -6.064 1.00 97.62 218 PRO A O 1
ATOM 1753 N N . LYS A 1 219 ? -10.944 -15.316 -4.723 1.00 97.88 219 LYS A N 1
ATOM 1754 C CA . LYS A 1 219 ? -12.044 -15.724 -3.837 1.00 97.88 219 LYS A CA 1
ATOM 1755 C C . LYS A 1 219 ? -12.712 -14.501 -3.208 1.00 97.88 219 LYS A C 1
ATOM 1757 O O . LYS A 1 219 ? -12.116 -13.831 -2.362 1.00 97.88 219 LYS A O 1
ATOM 1762 N N . GLY A 1 220 ? -13.971 -14.263 -3.575 1.00 97.81 220 GLY A N 1
ATOM 1763 C CA . GLY A 1 220 ? -14.705 -13.074 -3.139 1.00 97.81 220 GLY A CA 1
ATOM 1764 C C . GLY A 1 220 ? -13.974 -11.808 -3.583 1.00 97.81 220 GLY A C 1
ATOM 1765 O O . GLY A 1 220 ? -13.539 -11.710 -4.727 1.00 97.81 220 GLY A O 1
ATOM 1766 N N . SER A 1 221 ? -13.792 -10.865 -2.668 1.00 98.25 221 SER A N 1
ATOM 1767 C CA . SER A 1 221 ? -13.038 -9.628 -2.886 1.00 98.25 221 SER A CA 1
ATOM 1768 C C . SER A 1 221 ? -11.518 -9.783 -2.743 1.00 98.25 221 SER A C 1
ATOM 1770 O O . SER A 1 221 ? -10.778 -8.799 -2.779 1.00 98.25 221 SER A O 1
ATOM 1772 N N . SER A 1 222 ? -11.038 -11.003 -2.504 1.00 98.31 222 SER A N 1
ATOM 1773 C CA . SER A 1 222 ? -9.643 -11.294 -2.190 1.00 98.31 222 SER A CA 1
ATOM 1774 C C . SER A 1 222 ? -9.142 -12.513 -2.963 1.00 98.31 222 SER A C 1
ATOM 1776 O O . SER A 1 222 ? -9.672 -12.879 -4.011 1.00 98.31 222 SER A O 1
ATOM 1778 N N . PHE A 1 223 ? -8.098 -13.143 -2.435 1.00 98.56 223 PHE A N 1
ATOM 1779 C CA . PHE A 1 223 ? -7.446 -14.308 -3.007 1.00 98.56 223 PHE A CA 1
ATOM 1780 C C . PHE A 1 223 ? -7.216 -15.373 -1.932 1.00 98.56 223 PHE A C 1
ATOM 1782 O O . PHE A 1 223 ? -7.243 -15.085 -0.735 1.00 98.56 223 PHE A O 1
ATOM 1789 N N . ILE A 1 224 ? -6.963 -16.600 -2.374 1.00 98.44 224 ILE A N 1
ATOM 1790 C CA . ILE A 1 224 ? -6.254 -17.630 -1.622 1.00 98.44 224 ILE A CA 1
ATOM 1791 C C . ILE A 1 224 ? -4.872 -17.757 -2.260 1.00 98.44 224 ILE A C 1
ATOM 1793 O O . ILE A 1 224 ? -4.771 -18.076 -3.444 1.00 98.44 224 ILE A O 1
ATOM 1797 N N . GLY A 1 225 ? -3.826 -17.505 -1.480 1.00 97.94 225 GLY A N 1
ATOM 1798 C CA . GLY A 1 225 ? -2.451 -17.756 -1.891 1.00 97.94 225 GLY A CA 1
ATOM 1799 C C . GLY A 1 225 ? -2.105 -19.223 -1.702 1.00 97.94 225 GLY A C 1
ATOM 1800 O O . GLY A 1 225 ? -2.163 -19.731 -0.578 1.00 97.94 225 GLY A O 1
ATOM 1801 N N . LYS A 1 226 ? -1.775 -19.880 -2.810 1.00 97.56 226 LYS A N 1
ATOM 1802 C CA . LYS A 1 226 ? -1.394 -21.286 -2.866 1.00 97.56 226 LYS A CA 1
ATOM 1803 C C . LYS A 1 226 ? 0.098 -21.423 -3.084 1.00 97.56 226 LYS A C 1
ATOM 1805 O O . LYS A 1 226 ? 0.670 -20.673 -3.873 1.00 97.56 226 LYS A O 1
ATOM 1810 N N . HIS A 1 227 ? 0.678 -22.429 -2.440 1.00 96.50 227 HIS A N 1
ATOM 1811 C CA . HIS A 1 227 ? 2.078 -22.768 -2.638 1.00 96.50 227 HIS A CA 1
ATOM 1812 C C . HIS A 1 227 ? 2.332 -23.125 -4.105 1.00 96.50 227 HIS A C 1
ATOM 1814 O O . HIS A 1 227 ? 1.628 -23.964 -4.676 1.00 96.50 227 HIS A O 1
ATOM 1820 N N . GLY A 1 228 ? 3.324 -22.471 -4.697 1.00 95.31 228 GLY A N 1
ATOM 1821 C CA . GLY A 1 228 ? 3.886 -22.792 -5.998 1.00 95.31 228 GLY A CA 1
ATOM 1822 C C . GLY A 1 228 ? 5.011 -23.812 -5.859 1.00 95.31 228 GLY A C 1
ATOM 1823 O O . GLY A 1 228 ? 4.758 -24.988 -5.610 1.00 95.31 228 GLY A O 1
ATOM 1824 N N . GLU A 1 229 ? 6.248 -23.372 -6.073 1.00 94.88 229 GLU A N 1
ATOM 1825 C CA . GLU A 1 229 ? 7.437 -24.220 -6.011 1.00 94.88 229 GLU A CA 1
ATOM 1826 C C . GLU A 1 229 ? 8.443 -23.705 -4.981 1.00 94.88 229 GLU A C 1
ATOM 1828 O O . GLU A 1 229 ? 8.624 -22.497 -4.801 1.00 94.88 229 GLU A O 1
ATOM 1833 N N . ASP A 1 230 ? 9.210 -24.633 -4.408 1.00 94.81 230 ASP A N 1
ATOM 1834 C CA . ASP A 1 230 ? 10.515 -24.354 -3.804 1.00 94.81 230 ASP A CA 1
ATOM 1835 C C . ASP A 1 230 ? 11.525 -24.049 -4.928 1.00 94.81 230 ASP A C 1
ATOM 1837 O O . ASP A 1 230 ? 12.424 -24.834 -5.232 1.00 94.81 230 ASP A O 1
ATOM 1841 N N . PHE A 1 231 ? 11.312 -22.927 -5.617 1.00 96.06 231 PHE A N 1
ATOM 1842 C CA . PHE A 1 231 ? 11.926 -22.576 -6.897 1.00 96.06 231 PHE A CA 1
ATOM 1843 C C . PHE A 1 231 ? 13.458 -22.678 -6.910 1.00 96.06 231 PHE A C 1
ATOM 1845 O O . PHE A 1 231 ? 14.045 -23.133 -7.893 1.00 96.06 231 PHE A O 1
ATOM 1852 N N . MET A 1 232 ? 14.118 -22.250 -5.831 1.00 95.00 232 MET A N 1
ATOM 1853 C CA . MET A 1 232 ? 15.572 -22.357 -5.699 1.00 95.00 232 MET A CA 1
ATOM 1854 C C . MET A 1 232 ? 15.970 -22.645 -4.248 1.00 95.00 232 MET A C 1
ATOM 1856 O O . MET A 1 232 ? 16.131 -21.698 -3.478 1.00 95.00 232 MET A O 1
ATOM 1860 N N . PRO A 1 233 ? 16.174 -23.914 -3.854 1.00 94.19 233 PRO A N 1
ATOM 1861 C CA . PRO A 1 233 ? 16.807 -24.243 -2.585 1.00 94.19 233 PRO A CA 1
ATOM 1862 C C . PRO A 1 233 ? 18.310 -23.943 -2.662 1.00 94.19 233 PRO A C 1
ATOM 1864 O O . PRO A 1 233 ? 19.029 -24.484 -3.505 1.00 94.19 233 PRO A O 1
ATOM 1867 N N . ALA A 1 234 ? 18.797 -23.072 -1.785 1.00 91.56 234 ALA A N 1
ATOM 1868 C CA . ALA A 1 234 ? 20.213 -22.788 -1.639 1.00 91.56 234 ALA A CA 1
ATOM 1869 C C . ALA A 1 234 ? 20.864 -23.876 -0.776 1.00 91.56 234 ALA A C 1
ATOM 1871 O O . ALA A 1 234 ? 20.477 -24.118 0.365 1.00 91.56 234 ALA A O 1
ATOM 1872 N N . ASN A 1 235 ? 21.891 -24.530 -1.317 1.00 90.81 235 ASN A N 1
ATOM 1873 C CA . ASN A 1 235 ? 22.703 -25.503 -0.585 1.00 90.81 235 ASN A CA 1
ATOM 1874 C C . ASN A 1 235 ? 23.819 -24.801 0.214 1.00 90.81 235 ASN A C 1
ATOM 1876 O O . ASN A 1 235 ? 25.000 -25.106 0.055 1.00 90.81 235 ASN A O 1
ATOM 1880 N N . ASP A 1 236 ? 23.446 -23.790 0.998 1.00 92.81 236 ASP A N 1
ATOM 1881 C CA . ASP A 1 236 ? 24.362 -22.921 1.737 1.00 92.81 236 ASP A CA 1
ATOM 1882 C C . ASP A 1 236 ? 23.650 -22.352 2.975 1.00 92.81 236 ASP A C 1
ATOM 1884 O O . ASP A 1 236 ? 22.715 -21.563 2.858 1.00 92.81 236 ASP A O 1
ATOM 1888 N N . LEU A 1 237 ? 24.101 -22.747 4.171 1.00 90.69 237 LEU A N 1
ATOM 1889 C CA . LEU A 1 237 ? 23.519 -22.310 5.449 1.00 90.69 237 LEU A CA 1
ATOM 1890 C C . LEU A 1 237 ? 23.768 -20.828 5.759 1.00 90.69 237 LEU A C 1
ATOM 1892 O O . LEU A 1 237 ? 23.129 -20.280 6.654 1.00 90.69 237 LEU A O 1
ATOM 1896 N N . ALA A 1 238 ? 24.711 -20.189 5.063 1.00 93.12 238 ALA A N 1
ATOM 1897 C CA . ALA A 1 238 ? 24.936 -18.755 5.161 1.00 93.12 238 ALA A CA 1
ATOM 1898 C C . ALA A 1 238 ? 24.093 -17.970 4.145 1.00 93.12 238 ALA A C 1
ATOM 1900 O O . ALA A 1 238 ? 24.109 -16.746 4.175 1.00 93.12 238 ALA A O 1
ATOM 1901 N N . TRP A 1 239 ? 23.353 -18.624 3.239 1.00 94.50 239 TRP A N 1
ATOM 1902 C CA . TRP A 1 239 ? 22.508 -17.917 2.277 1.00 94.50 239 TRP A CA 1
ATOM 1903 C C . TRP A 1 239 ? 21.313 -17.273 2.983 1.00 94.50 239 TRP A C 1
ATOM 1905 O O . TRP A 1 239 ? 20.508 -17.946 3.628 1.00 94.50 239 TRP A O 1
ATOM 1915 N N . VAL A 1 240 ? 21.174 -15.960 2.830 1.00 93.19 240 VAL A N 1
ATOM 1916 C CA . VAL A 1 240 ? 20.111 -15.144 3.419 1.00 93.19 240 VAL A CA 1
ATOM 1917 C C . VAL A 1 240 ? 19.510 -14.300 2.303 1.00 93.19 240 VAL A C 1
ATOM 1919 O O . VAL A 1 240 ? 19.832 -13.123 2.124 1.00 93.19 240 VAL A O 1
ATOM 1922 N N . GLY A 1 241 ? 18.638 -14.931 1.514 1.00 92.31 241 GLY A N 1
ATOM 1923 C CA . GLY A 1 241 ? 17.867 -14.246 0.486 1.00 92.31 241 GLY A CA 1
ATOM 1924 C C . GLY A 1 241 ? 16.900 -13.256 1.114 1.00 92.31 241 GLY A C 1
ATOM 1925 O O . GLY A 1 241 ? 16.100 -13.614 1.979 1.00 92.31 241 GLY A O 1
ATOM 1926 N N . PHE A 1 242 ? 16.974 -12.009 0.663 1.00 87.50 242 PHE A N 1
ATOM 1927 C CA . PHE A 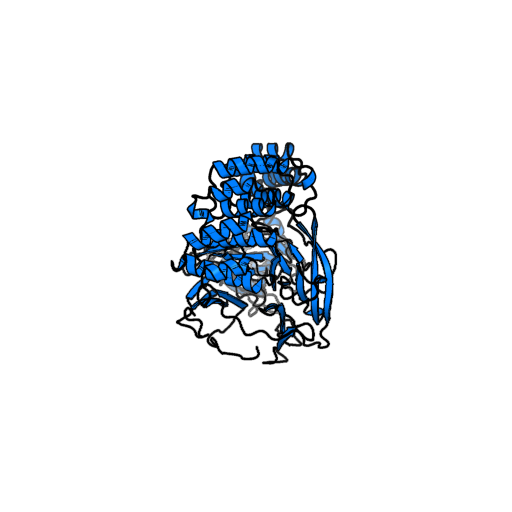1 242 ? 16.312 -10.909 1.350 1.00 87.50 242 PHE A CA 1
ATOM 1928 C C . PHE A 1 242 ? 15.452 -10.034 0.448 1.00 87.50 242 PHE A C 1
ATOM 1930 O O . PHE A 1 242 ? 14.376 -9.616 0.855 1.00 87.50 242 PHE A O 1
ATOM 1937 N N . SER A 1 243 ? 15.905 -9.768 -0.776 1.00 91.56 243 SER A N 1
ATOM 1938 C CA . SER A 1 243 ? 15.146 -8.990 -1.756 1.00 91.56 243 SER A CA 1
ATOM 1939 C C . SER A 1 243 ? 15.073 -9.730 -3.081 1.00 91.56 243 SER A C 1
ATOM 1941 O O . SER A 1 243 ? 15.999 -10.459 -3.444 1.00 91.56 243 SER A O 1
ATOM 1943 N N . VAL A 1 244 ? 13.971 -9.516 -3.792 1.00 95.94 244 VAL A N 1
ATOM 1944 C CA . VAL A 1 244 ? 13.688 -10.073 -5.112 1.00 95.94 244 VAL A CA 1
ATOM 1945 C C . VAL A 1 244 ? 13.409 -8.901 -6.046 1.00 95.94 244 VAL A C 1
ATOM 1947 O O . VAL A 1 244 ? 12.673 -7.994 -5.671 1.00 95.94 244 VAL A O 1
ATOM 1950 N N . GLU A 1 245 ? 13.966 -8.916 -7.255 1.00 96.06 245 GLU A N 1
ATOM 1951 C CA . GLU A 1 245 ? 13.666 -7.947 -8.315 1.00 96.06 245 GLU A CA 1
ATOM 1952 C C . GLU A 1 245 ? 13.547 -8.616 -9.686 1.00 96.06 245 GLU A C 1
ATOM 1954 O O . GLU A 1 245 ? 14.113 -9.682 -9.923 1.00 96.06 245 GLU A O 1
ATOM 1959 N N . MET A 1 246 ? 12.818 -7.978 -10.603 1.00 96.12 246 MET A N 1
ATOM 1960 C CA . MET A 1 246 ? 12.695 -8.428 -11.995 1.00 96.12 246 MET A CA 1
ATOM 1961 C C . MET A 1 246 ? 13.544 -7.547 -12.909 1.00 96.12 246 MET A C 1
ATOM 1963 O O . MET A 1 246 ? 13.481 -6.323 -12.825 1.00 96.12 246 MET A O 1
ATOM 1967 N N . GLY A 1 247 ? 14.337 -8.155 -13.789 1.00 95.38 247 GLY A N 1
ATOM 1968 C CA . GLY A 1 247 ? 15.192 -7.430 -14.732 1.00 95.38 247 GLY A CA 1
ATOM 1969 C C . GLY A 1 247 ? 14.527 -7.112 -16.077 1.00 95.38 247 GLY A C 1
ATOM 1970 O O . GLY A 1 247 ? 13.523 -7.733 -16.446 1.00 95.38 247 GLY A O 1
ATOM 1971 N N . PRO A 1 248 ? 15.112 -6.197 -16.875 1.00 96.00 248 PRO A N 1
ATOM 1972 C CA . PRO A 1 248 ? 14.649 -5.900 -18.234 1.00 96.00 248 PRO A CA 1
ATOM 1973 C C . PRO A 1 248 ? 14.695 -7.120 -19.164 1.00 96.00 248 PRO A C 1
ATOM 1975 O O . PRO A 1 248 ? 13.866 -7.255 -20.057 1.00 96.00 248 PRO A O 1
ATOM 1978 N N . GLU A 1 249 ? 15.617 -8.052 -18.939 1.00 94.75 249 GLU A N 1
ATOM 1979 C CA . GLU A 1 249 ? 15.710 -9.308 -19.684 1.00 94.75 249 GLU A CA 1
ATOM 1980 C C . GLU A 1 249 ? 14.727 -10.386 -19.213 1.00 94.75 249 GLU A C 1
ATOM 1982 O O . GLU A 1 249 ? 14.806 -11.510 -19.689 1.00 94.75 249 GLU A O 1
ATOM 1987 N N . GLY A 1 250 ? 13.842 -10.083 -18.258 1.00 96.00 250 GLY A N 1
ATOM 1988 C CA . GLY A 1 250 ? 12.896 -11.049 -17.693 1.00 96.00 250 GLY A CA 1
ATOM 1989 C C . GLY A 1 250 ? 13.516 -12.017 -16.681 1.00 96.00 250 GLY A C 1
ATOM 1990 O O . GLY A 1 250 ? 12.920 -13.053 -16.390 1.00 96.00 250 GLY A O 1
ATOM 1991 N N . GLY A 1 251 ? 14.707 -11.700 -16.167 1.00 96.31 251 GLY A N 1
ATOM 1992 C CA . GLY A 1 251 ? 15.390 -12.465 -15.125 1.00 96.31 251 GLY A CA 1
ATOM 1993 C C . GLY A 1 251 ? 14.914 -12.145 -13.720 1.00 96.31 251 GLY A C 1
ATOM 1994 O O . GLY A 1 251 ? 14.528 -11.009 -13.446 1.00 96.31 251 GLY A O 1
ATOM 1995 N N . VAL A 1 252 ? 15.014 -13.132 -12.829 1.00 97.38 252 VAL A N 1
ATOM 1996 C CA . VAL A 1 252 ? 14.775 -12.959 -11.390 1.00 97.38 252 VAL A CA 1
ATOM 1997 C C . VAL A 1 252 ? 16.107 -12.658 -10.712 1.00 97.38 252 VAL A C 1
ATOM 1999 O O . VAL A 1 252 ? 17.055 -13.437 -10.815 1.00 97.38 252 VAL A O 1
ATOM 2002 N N . TYR A 1 253 ? 16.186 -11.522 -10.034 1.00 96.56 253 TYR A N 1
ATOM 2003 C CA . TYR A 1 253 ? 17.358 -11.075 -9.297 1.00 96.56 253 TYR A CA 1
ATOM 2004 C C . TYR A 1 253 ? 17.133 -11.253 -7.803 1.00 96.56 253 TYR A C 1
ATOM 2006 O O . TYR A 1 253 ? 16.093 -10.847 -7.293 1.00 96.56 253 TYR A O 1
ATOM 2014 N N . ILE A 1 254 ? 18.110 -11.831 -7.106 1.00 96.69 254 ILE A N 1
ATOM 2015 C CA . ILE A 1 254 ? 18.041 -12.059 -5.660 1.00 96.69 254 ILE A CA 1
ATOM 2016 C C . ILE A 1 254 ? 19.208 -11.360 -4.978 1.00 96.69 254 ILE A C 1
ATOM 2018 O O . ILE A 1 254 ? 20.364 -11.572 -5.354 1.00 96.69 254 ILE A O 1
ATOM 2022 N N . LEU A 1 255 ? 18.897 -10.562 -3.959 1.00 94.44 255 LEU A N 1
ATOM 2023 C CA . LEU A 1 255 ? 19.891 -10.048 -3.027 1.00 94.44 255 LEU A CA 1
ATOM 2024 C C . LEU A 1 255 ? 20.064 -11.043 -1.886 1.00 94.44 255 LEU A C 1
ATOM 2026 O O . LEU A 1 255 ? 19.110 -11.344 -1.166 1.00 94.44 255 LEU A O 1
ATOM 2030 N N . ASP A 1 256 ? 21.292 -11.507 -1.721 1.00 93.81 256 ASP A N 1
ATOM 2031 C CA . ASP A 1 256 ? 21.708 -12.378 -0.638 1.00 93.81 256 ASP A CA 1
ATOM 2032 C C . ASP A 1 256 ? 22.700 -11.624 0.251 1.00 93.81 256 ASP A C 1
ATOM 2034 O O . ASP A 1 256 ? 23.799 -11.275 -0.186 1.00 93.81 256 ASP A O 1
ATOM 2038 N N . TRP A 1 257 ? 22.297 -11.342 1.493 1.00 88.38 257 TRP A N 1
ATOM 2039 C CA . TRP A 1 257 ? 23.174 -10.699 2.480 1.00 88.38 257 TRP A CA 1
ATOM 2040 C C . TRP A 1 257 ? 24.397 -11.586 2.764 1.00 88.38 257 TRP A C 1
ATOM 2042 O O . TRP A 1 257 ? 25.510 -11.066 2.845 1.00 88.38 257 TRP A O 1
ATOM 2052 N N . HIS A 1 258 ? 24.203 -12.905 2.765 1.00 93.06 258 HIS A N 1
ATOM 2053 C CA . HIS A 1 258 ? 25.180 -13.939 3.080 1.00 93.06 258 HIS A CA 1
ATOM 2054 C C . HIS A 1 258 ? 25.790 -13.805 4.489 1.00 93.06 258 HIS A C 1
ATOM 2056 O O . HIS A 1 258 ? 26.832 -13.182 4.684 1.00 93.06 258 HIS A O 1
ATOM 2062 N N . ASP A 1 259 ? 25.137 -14.406 5.487 1.00 91.62 259 ASP A N 1
ATOM 2063 C CA . ASP A 1 259 ? 25.655 -14.530 6.853 1.00 91.62 259 ASP A CA 1
ATOM 2064 C C . ASP A 1 259 ? 25.021 -15.738 7.579 1.00 91.62 259 ASP A C 1
ATOM 2066 O O . ASP A 1 259 ? 23.917 -16.173 7.262 1.00 91.62 259 ASP A O 1
ATOM 2070 N N . GLN A 1 260 ? 25.705 -16.285 8.584 1.00 88.62 260 GLN A N 1
ATOM 2071 C CA . GLN A 1 260 ? 25.178 -17.349 9.450 1.00 88.62 260 GLN A CA 1
ATOM 2072 C C . GLN A 1 260 ? 24.358 -16.809 10.635 1.00 88.62 260 GLN A C 1
ATOM 2074 O O . 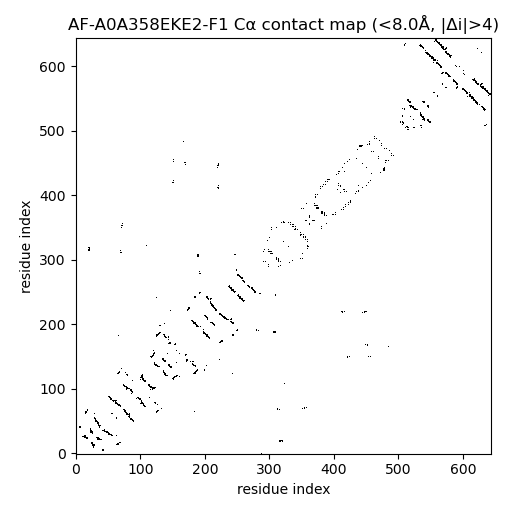GLN A 1 260 ? 23.681 -17.585 11.312 1.00 88.62 260 GLN A O 1
ATOM 2079 N N . ASN A 1 261 ? 24.426 -15.507 10.931 1.00 83.81 261 ASN A N 1
ATOM 2080 C CA . ASN A 1 261 ? 23.667 -14.869 12.005 1.00 83.81 261 ASN A CA 1
ATOM 2081 C C . ASN A 1 261 ? 22.597 -13.920 11.444 1.00 83.81 261 ASN A C 1
ATOM 2083 O O . ASN A 1 261 ? 22.792 -12.715 11.305 1.00 83.81 261 ASN A O 1
ATOM 2087 N N . ILE A 1 262 ? 21.420 -14.485 11.181 1.00 79.62 262 ILE A N 1
ATOM 2088 C CA . ILE A 1 262 ? 20.269 -13.799 10.569 1.00 79.62 262 ILE A CA 1
ATOM 2089 C C . ILE A 1 262 ? 19.733 -12.638 11.430 1.00 79.62 262 ILE A C 1
ATOM 2091 O O . ILE A 1 262 ? 19.122 -11.708 10.910 1.00 79.62 262 ILE A O 1
ATOM 2095 N N . CYS A 1 263 ? 19.961 -12.668 12.746 1.00 74.19 263 CYS A N 1
ATOM 2096 C CA . CYS A 1 263 ? 19.474 -11.640 13.667 1.00 74.19 263 CYS A CA 1
ATOM 2097 C C . CYS A 1 263 ? 20.406 -10.422 13.772 1.00 74.19 263 CYS A C 1
ATOM 2099 O O . CYS A 1 263 ? 20.098 -9.508 14.532 1.00 74.19 263 CYS A O 1
ATOM 2101 N N . GLY A 1 264 ? 21.555 -10.413 13.083 1.00 69.81 264 GLY A N 1
ATOM 2102 C CA . GLY A 1 264 ? 22.469 -9.266 13.054 1.00 69.81 264 GLY A CA 1
ATOM 2103 C C . GLY A 1 264 ? 23.175 -8.957 14.381 1.00 69.81 264 GLY A C 1
ATOM 2104 O O . GLY A 1 264 ? 23.752 -7.882 14.531 1.00 69.81 264 GLY A O 1
ATOM 2105 N N . ASN A 1 265 ? 23.150 -9.881 15.349 1.00 76.94 265 ASN A N 1
ATOM 2106 C CA . ASN A 1 265 ? 23.839 -9.713 16.639 1.00 76.94 265 ASN A CA 1
ATOM 2107 C C . ASN A 1 265 ? 25.367 -9.842 16.510 1.00 76.94 265 ASN A C 1
ATOM 2109 O O . ASN A 1 265 ? 26.112 -9.377 17.368 1.00 76.94 265 ASN A O 1
ATOM 2113 N N . GLU A 1 266 ? 25.821 -10.498 15.448 1.00 84.12 266 GLU A N 1
ATOM 2114 C CA . GLU A 1 266 ? 27.215 -10.710 15.080 1.00 84.12 266 GLU A CA 1
ATOM 2115 C C . GLU A 1 266 ? 27.270 -10.767 13.549 1.00 84.12 266 GLU A C 1
ATOM 2117 O O . GLU A 1 266 ? 26.349 -11.301 12.937 1.00 84.12 266 GLU A O 1
ATOM 2122 N N . VAL A 1 267 ? 28.326 -10.233 12.934 1.00 85.62 267 VAL A N 1
ATOM 2123 C CA . VAL A 1 267 ? 28.570 -10.368 11.489 1.00 85.62 267 VAL A CA 1
ATOM 2124 C C . VAL A 1 267 ? 29.703 -11.364 11.309 1.00 85.62 267 VAL A C 1
ATOM 2126 O O . VAL A 1 267 ? 30.838 -11.071 11.686 1.00 85.62 267 VAL A O 1
ATOM 2129 N N . LYS A 1 268 ? 29.402 -12.540 10.752 1.00 88.88 268 LYS A N 1
ATOM 2130 C CA . LYS A 1 268 ? 30.393 -13.610 10.568 1.00 88.88 268 LYS A CA 1
ATOM 2131 C C . LYS A 1 268 ? 31.076 -13.544 9.211 1.00 88.88 268 LYS A C 1
ATOM 2133 O O . LYS A 1 268 ? 32.256 -13.876 9.116 1.00 88.88 268 LYS A O 1
ATOM 2138 N N . PHE A 1 269 ? 30.366 -13.091 8.178 1.00 90.19 269 PHE A N 1
ATOM 2139 C CA . PHE A 1 269 ? 30.895 -13.017 6.815 1.00 90.19 269 PHE A CA 1
ATOM 2140 C C . PHE A 1 269 ? 30.823 -11.583 6.269 1.00 90.19 269 PHE A C 1
ATOM 2142 O O . PHE A 1 269 ? 30.010 -11.280 5.390 1.00 90.19 269 PHE A O 1
ATOM 2149 N N . PRO A 1 270 ? 31.678 -10.663 6.754 1.00 86.62 270 PRO A N 1
ATOM 2150 C CA . PRO A 1 270 ? 31.692 -9.295 6.252 1.00 86.62 270 PRO A CA 1
ATOM 2151 C C . PRO A 1 270 ? 32.063 -9.253 4.762 1.00 86.62 270 PRO A C 1
ATOM 2153 O O . PRO A 1 270 ? 32.880 -10.041 4.289 1.00 86.62 270 PRO A O 1
ATOM 2156 N N . ASN A 1 271 ? 31.492 -8.292 4.028 1.00 88.12 271 ASN A N 1
ATOM 2157 C CA . ASN A 1 271 ? 31.770 -8.047 2.603 1.00 88.12 271 ASN A CA 1
ATOM 2158 C C . ASN A 1 271 ? 31.517 -9.252 1.676 1.00 88.12 271 ASN A C 1
ATOM 2160 O O . ASN A 1 271 ? 32.148 -9.365 0.626 1.00 88.12 271 ASN A O 1
ATOM 2164 N N . SER A 1 272 ? 30.609 -10.150 2.060 1.00 90.88 272 SER A N 1
ATOM 2165 C CA . SER A 1 272 ? 30.358 -11.404 1.341 1.00 90.88 272 SER A CA 1
ATOM 2166 C C . SER A 1 272 ? 29.019 -11.450 0.598 1.00 90.88 272 SER A C 1
ATOM 2168 O O . SER A 1 272 ? 28.690 -12.471 0.000 1.00 90.88 272 SER A O 1
ATOM 2170 N N . SER A 1 273 ? 28.263 -10.349 0.604 1.00 90.25 273 SER A N 1
ATOM 2171 C CA . SER A 1 273 ? 26.944 -10.266 -0.022 1.00 90.25 273 SER A CA 1
ATOM 2172 C C . SER A 1 273 ? 26.997 -10.530 -1.524 1.00 90.25 273 SER A C 1
ATOM 2174 O O . SER A 1 273 ? 27.942 -10.145 -2.219 1.00 90.25 273 SER A O 1
ATOM 2176 N N . ARG A 1 274 ? 25.952 -11.175 -2.039 1.00 92.94 274 ARG A N 1
ATOM 2177 C CA . ARG A 1 274 ? 25.875 -11.671 -3.416 1.00 92.94 274 ARG A CA 1
ATOM 2178 C C . ARG A 1 274 ? 24.615 -11.142 -4.092 1.00 92.94 274 ARG A C 1
ATOM 2180 O O . ARG A 1 274 ? 23.574 -10.969 -3.463 1.00 92.94 274 ARG A O 1
ATOM 2187 N N . VAL A 1 275 ? 24.706 -10.920 -5.401 1.00 93.50 275 VAL A N 1
ATOM 2188 C CA . VAL A 1 275 ? 23.538 -10.685 -6.256 1.00 93.50 275 VAL A CA 1
ATOM 2189 C C . VAL A 1 275 ? 23.455 -11.833 -7.244 1.00 93.50 275 VAL A C 1
ATOM 2191 O O . VAL A 1 275 ? 24.351 -12.017 -8.068 1.00 93.50 275 VAL A O 1
ATOM 2194 N N . TYR A 1 276 ? 22.378 -12.605 -7.161 1.00 94.00 276 TYR A N 1
ATOM 2195 C CA . TYR A 1 276 ? 22.092 -13.661 -8.120 1.00 94.00 276 TYR A CA 1
ATOM 2196 C C . TYR A 1 276 ? 21.232 -13.114 -9.241 1.00 94.00 276 TYR A C 1
ATOM 2198 O O . TYR A 1 276 ? 20.289 -12.366 -8.998 1.00 94.00 276 TYR A O 1
ATOM 2206 N N . ARG A 1 277 ? 21.528 -13.547 -10.463 1.00 94.50 277 ARG A N 1
ATOM 2207 C CA . ARG A 1 277 ? 20.653 -13.386 -11.617 1.00 94.50 277 ARG A CA 1
ATOM 2208 C C . ARG A 1 277 ? 20.261 -14.765 -12.124 1.00 94.50 277 ARG A C 1
ATOM 2210 O O . ARG A 1 277 ? 21.115 -15.507 -12.607 1.00 94.50 277 ARG A O 1
ATOM 2217 N N . ILE A 1 278 ? 18.977 -15.080 -12.043 1.00 95.56 278 ILE A N 1
ATOM 2218 C CA . ILE A 1 278 ? 18.417 -16.371 -12.432 1.00 95.56 278 ILE A CA 1
ATOM 2219 C C . ILE A 1 278 ? 17.749 -16.225 -13.799 1.00 95.56 278 ILE A C 1
ATOM 2221 O O . ILE A 1 278 ? 16.893 -15.362 -13.995 1.00 95.56 278 ILE A O 1
ATOM 2225 N N . MET A 1 279 ? 18.164 -17.072 -14.744 1.00 95.88 279 MET A N 1
ATOM 2226 C CA . MET A 1 279 ? 17.712 -17.069 -16.137 1.00 95.88 279 MET A CA 1
ATOM 2227 C C . MET A 1 279 ? 17.541 -18.503 -16.654 1.00 95.88 279 MET A C 1
ATOM 2229 O O . MET A 1 279 ? 18.357 -19.365 -16.312 1.00 95.88 279 MET A O 1
ATOM 2233 N N . PRO A 1 280 ? 16.574 -18.769 -17.550 1.00 95.56 280 PRO A N 1
ATOM 2234 C CA . PRO A 1 280 ? 16.520 -20.020 -18.290 1.00 95.56 280 PRO A CA 1
ATOM 2235 C C . PRO A 1 280 ? 17.779 -20.202 -19.145 1.00 95.56 280 PRO A C 1
ATOM 2237 O O . PRO A 1 280 ? 18.299 -19.247 -19.740 1.00 95.56 280 PRO A O 1
ATOM 2240 N N . LYS A 1 281 ? 18.268 -21.442 -19.234 1.00 95.12 281 LYS A N 1
ATOM 2241 C CA . LYS A 1 281 ? 19.426 -21.784 -20.071 1.00 95.12 281 LYS A CA 1
ATOM 2242 C C . LYS A 1 281 ? 19.145 -21.446 -21.538 1.00 95.12 281 LYS A C 1
ATOM 2244 O O . LYS A 1 281 ? 18.045 -21.662 -22.030 1.00 95.12 281 LYS A O 1
ATOM 2249 N N . GLY A 1 282 ? 20.155 -20.931 -22.238 1.00 92.94 282 GLY A N 1
ATOM 2250 C CA . GLY A 1 282 ? 20.040 -20.564 -23.654 1.00 92.94 282 GLY A CA 1
ATOM 2251 C C . GLY A 1 282 ? 19.343 -19.225 -23.922 1.00 92.94 282 GLY A C 1
ATOM 2252 O O . GLY A 1 282 ? 19.217 -18.842 -25.085 1.00 92.94 282 GLY A O 1
ATOM 2253 N N . THR A 1 283 ? 18.930 -18.485 -22.884 1.00 93.19 283 THR A N 1
ATOM 2254 C CA . THR A 1 283 ? 18.374 -17.138 -23.072 1.00 93.19 283 THR A CA 1
ATOM 2255 C C . THR A 1 283 ? 19.407 -16.219 -23.717 1.00 93.19 283 THR A C 1
ATOM 2257 O O . THR A 1 283 ? 20.540 -16.101 -23.244 1.00 93.19 283 THR A O 1
ATOM 2260 N N . LYS A 1 284 ? 19.011 -15.545 -24.800 1.00 90.19 284 LYS A N 1
ATOM 2261 C CA . LYS A 1 284 ? 19.884 -14.608 -25.510 1.00 90.19 284 LYS A CA 1
ATOM 2262 C C . LYS A 1 284 ? 20.109 -13.348 -24.664 1.00 90.19 284 LYS A C 1
ATOM 2264 O O . LYS A 1 284 ? 19.133 -12.768 -24.188 1.00 90.19 284 LYS A O 1
ATOM 2269 N N . PRO A 1 285 ? 21.360 -12.882 -24.501 1.00 89.31 285 PRO A N 1
ATOM 2270 C CA . PRO A 1 285 ? 21.624 -11.603 -23.858 1.00 89.31 285 PRO A CA 1
ATOM 2271 C C . PRO A 1 285 ? 20.949 -10.456 -24.612 1.00 89.31 285 PRO A C 1
ATOM 2273 O O . PRO A 1 285 ? 20.991 -10.407 -25.841 1.00 89.31 285 PRO A O 1
ATOM 2276 N N . ILE A 1 286 ? 20.387 -9.501 -23.874 1.00 92.81 286 ILE A N 1
ATOM 2277 C CA . ILE A 1 286 ? 19.900 -8.241 -24.441 1.00 92.81 286 ILE A CA 1
ATOM 2278 C C . ILE A 1 286 ? 20.897 -7.115 -24.161 1.00 92.81 286 ILE A C 1
ATOM 2280 O O . ILE A 1 286 ? 21.660 -7.155 -23.192 1.00 92.81 286 ILE A O 1
ATOM 2284 N N . LYS A 1 287 ? 20.864 -6.064 -24.981 1.00 91.44 287 LYS A N 1
ATOM 2285 C CA . LYS A 1 287 ? 21.541 -4.806 -24.653 1.00 91.44 287 LYS A CA 1
ATOM 2286 C C . LYS A 1 287 ? 20.801 -4.131 -23.495 1.00 91.44 287 LYS A C 1
ATOM 2288 O O . LYS A 1 287 ? 19.572 -4.129 -23.479 1.00 91.44 287 LYS A O 1
ATOM 2293 N N . ARG A 1 288 ? 21.537 -3.525 -22.552 1.00 90.19 288 ARG A N 1
ATOM 2294 C CA . ARG A 1 288 ? 20.937 -2.708 -21.484 1.00 90.19 288 ARG A CA 1
ATOM 2295 C C . ARG A 1 288 ? 20.045 -1.630 -22.126 1.00 90.19 288 ARG A C 1
ATOM 2297 O O . ARG A 1 288 ? 20.568 -0.834 -22.911 1.00 90.19 288 ARG A O 1
ATOM 2304 N N . PRO A 1 289 ? 18.735 -1.601 -21.832 1.00 93.88 289 PRO A N 1
ATOM 2305 C CA . PRO A 1 289 ? 17.843 -0.629 -22.444 1.00 93.88 289 PRO A CA 1
ATOM 2306 C C . PRO A 1 289 ? 18.050 0.762 -21.826 1.00 93.88 289 PRO A C 1
ATOM 2308 O O . PRO A 1 289 ? 18.330 0.881 -20.635 1.00 93.88 289 PRO A O 1
ATOM 2311 N N . ASN A 1 290 ? 17.883 1.815 -22.631 1.00 94.31 290 ASN A N 1
ATOM 2312 C CA . ASN A 1 290 ? 17.849 3.202 -22.166 1.00 94.31 290 ASN A CA 1
ATOM 2313 C C . ASN A 1 290 ? 16.450 3.775 -22.414 1.00 94.31 290 ASN A C 1
ATOM 2315 O O . ASN A 1 290 ? 16.150 4.266 -23.497 1.00 94.31 290 ASN A O 1
ATOM 2319 N N . LEU A 1 291 ? 15.571 3.673 -21.417 1.00 96.62 291 LEU A N 1
ATOM 2320 C CA . LEU A 1 291 ? 14.197 4.166 -21.546 1.00 96.62 291 LEU A CA 1
ATOM 2321 C C . LEU A 1 291 ? 14.139 5.699 -21.486 1.00 96.62 291 LEU A C 1
ATOM 2323 O O . LEU A 1 291 ? 13.244 6.290 -22.082 1.00 96.62 291 LEU A O 1
ATOM 2327 N N . ARG A 1 292 ? 15.095 6.359 -20.810 1.00 93.75 292 ARG A N 1
ATOM 2328 C CA . ARG A 1 292 ? 15.121 7.827 -20.674 1.00 93.75 292 ARG A CA 1
ATOM 2329 C C . ARG A 1 292 ? 15.278 8.525 -22.031 1.00 93.75 292 ARG A C 1
ATOM 2331 O O . ARG A 1 292 ? 14.758 9.627 -22.190 1.00 93.75 292 ARG A O 1
ATOM 2338 N N . SER A 1 293 ? 15.940 7.884 -22.999 1.00 95.50 293 SER A N 1
ATOM 2339 C CA . SER A 1 293 ? 16.128 8.417 -24.356 1.00 95.50 293 SER A CA 1
ATOM 2340 C C . SER A 1 293 ? 14.939 8.202 -25.296 1.00 95.50 293 SER A C 1
ATOM 2342 O O . SER A 1 293 ? 14.950 8.745 -26.396 1.00 95.50 293 SER A O 1
ATOM 2344 N N . LEU A 1 294 ? 13.936 7.406 -24.911 1.00 98.25 294 LEU A N 1
ATOM 2345 C CA . LEU A 1 294 ? 12.757 7.165 -25.747 1.00 98.25 294 LEU A CA 1
ATOM 2346 C C . LEU A 1 294 ? 11.843 8.394 -25.775 1.00 98.25 294 LEU A C 1
ATOM 2348 O O . LEU A 1 294 ? 11.709 9.111 -24.780 1.00 98.25 294 LEU A O 1
ATOM 2352 N N . SER A 1 295 ? 11.164 8.622 -26.893 1.00 98.62 295 SER A N 1
ATOM 2353 C CA . SER A 1 295 ? 10.100 9.624 -27.000 1.00 98.62 295 SER A CA 1
ATOM 2354 C C . SER A 1 295 ? 8.891 9.259 -26.132 1.00 98.62 295 SER A C 1
ATOM 2356 O O . SER A 1 295 ? 8.694 8.104 -25.750 1.00 98.62 295 SER A O 1
ATOM 2358 N N . ASP A 1 296 ? 8.029 10.235 -25.843 1.00 98.81 296 ASP A N 1
ATOM 2359 C CA . ASP A 1 296 ? 6.812 9.986 -25.059 1.00 98.81 296 ASP A CA 1
ATOM 2360 C C . ASP A 1 296 ? 5.910 8.924 -25.697 1.00 98.81 296 ASP A C 1
ATOM 2362 O O . ASP A 1 296 ? 5.328 8.090 -25.007 1.00 98.81 296 ASP A O 1
ATOM 2366 N N . LEU A 1 297 ? 5.818 8.912 -27.029 1.00 98.75 297 LEU A N 1
ATOM 2367 C CA . LEU A 1 297 ? 4.977 7.958 -27.748 1.00 98.75 297 LEU A CA 1
ATOM 2368 C C . LEU A 1 297 ? 5.550 6.542 -27.741 1.00 98.75 297 LEU A C 1
ATOM 2370 O O . LEU A 1 297 ? 4.761 5.595 -27.769 1.00 98.75 297 LEU A O 1
ATOM 2374 N N . GLU A 1 298 ? 6.874 6.390 -27.695 1.00 98.75 298 GLU A N 1
ATOM 2375 C CA . GLU A 1 298 ? 7.545 5.101 -27.492 1.00 98.75 298 GLU A CA 1
ATOM 2376 C C . GLU A 1 298 ? 7.377 4.613 -26.047 1.00 98.75 298 GLU A C 1
ATOM 2378 O O . GLU A 1 298 ? 7.088 3.440 -25.825 1.00 98.75 298 GLU A O 1
ATOM 2383 N N . LEU A 1 299 ? 7.448 5.506 -25.054 1.00 98.88 299 LEU A N 1
ATOM 2384 C CA . LEU A 1 299 ? 7.140 5.160 -23.661 1.00 98.88 299 LEU A CA 1
ATOM 2385 C C . LEU A 1 299 ? 5.678 4.721 -23.484 1.00 98.88 299 LEU A C 1
ATOM 2387 O O . LEU A 1 299 ? 5.396 3.787 -22.733 1.00 98.88 299 LEU A O 1
ATOM 2391 N N . VAL A 1 300 ? 4.743 5.346 -24.208 1.00 98.81 300 VAL A N 1
ATOM 2392 C CA . VAL A 1 300 ? 3.348 4.886 -24.269 1.00 98.81 300 VAL A CA 1
ATOM 2393 C C . VAL A 1 300 ? 3.254 3.492 -24.895 1.00 98.81 300 VAL A C 1
ATOM 2395 O O . VAL A 1 300 ? 2.510 2.658 -24.386 1.00 98.81 300 VAL A O 1
ATOM 2398 N N . GLU A 1 301 ? 4.017 3.189 -25.953 1.00 98.56 301 GLU A N 1
ATOM 2399 C CA . GLU A 1 301 ? 4.042 1.836 -26.538 1.00 98.56 301 GLU A CA 1
ATOM 2400 C C . GLU A 1 301 ? 4.477 0.770 -25.531 1.00 98.56 301 GLU A C 1
ATOM 2402 O O . GLU A 1 301 ? 3.900 -0.321 -25.517 1.00 98.56 301 GLU A O 1
ATOM 2407 N N . LEU A 1 302 ? 5.421 1.092 -24.640 1.00 98.62 302 LEU A N 1
ATOM 2408 C CA . LEU A 1 302 ? 5.886 0.167 -23.605 1.00 98.62 302 LEU A CA 1
ATOM 2409 C C . LEU A 1 302 ? 4.791 -0.251 -22.615 1.00 98.62 302 LEU A C 1
ATOM 2411 O O . LEU A 1 302 ? 4.926 -1.304 -22.000 1.00 98.62 302 LEU A O 1
ATOM 2415 N N . GLN A 1 303 ? 3.662 0.462 -22.514 1.00 98.31 303 GLN A N 1
ATOM 2416 C CA . GLN A 1 303 ? 2.515 -0.004 -21.715 1.00 98.31 303 GLN A CA 1
ATOM 2417 C C . GLN A 1 303 ? 1.917 -1.327 -22.244 1.00 98.31 303 GLN A C 1
ATOM 2419 O O . GLN A 1 303 ? 1.241 -2.050 -21.510 1.00 98.31 303 GLN A O 1
ATOM 2424 N N . LYS A 1 304 ? 2.211 -1.699 -23.501 1.00 97.25 304 LYS A N 1
ATOM 2425 C CA . LYS A 1 304 ? 1.823 -2.982 -24.113 1.00 97.25 304 LYS A CA 1
ATOM 2426 C C . LYS A 1 304 ? 2.847 -4.104 -23.915 1.00 97.25 304 LYS A C 1
ATOM 2428 O O . LYS A 1 304 ? 2.543 -5.237 -24.310 1.00 97.25 304 LYS A O 1
ATOM 2433 N N . HIS A 1 305 ? 4.018 -3.804 -23.350 1.00 97.56 305 HIS A N 1
ATOM 2434 C CA . HIS A 1 305 ? 5.131 -4.741 -23.209 1.00 97.56 305 HIS A CA 1
ATOM 2435 C C . HIS A 1 305 ? 4.762 -5.930 -22.302 1.00 97.56 305 HIS A C 1
ATOM 2437 O O . HIS A 1 305 ? 3.979 -5.789 -21.362 1.00 97.56 305 HIS A O 1
ATOM 2443 N N . SER A 1 306 ? 5.284 -7.121 -22.593 1.00 95.25 306 SER A N 1
ATOM 2444 C CA . SER A 1 306 ? 5.002 -8.354 -21.836 1.00 95.25 306 SER A CA 1
ATOM 2445 C C . SER A 1 306 ? 5.718 -8.402 -20.484 1.00 95.25 306 SER A C 1
ATOM 2447 O O . SER A 1 306 ? 5.131 -8.876 -19.512 1.00 95.25 306 SER A O 1
ATOM 2449 N N . ASN A 1 307 ? 6.941 -7.864 -20.425 1.00 97.12 307 ASN A N 1
ATOM 2450 C CA . ASN A 1 307 ? 7.707 -7.621 -19.200 1.00 97.12 307 ASN A CA 1
ATOM 2451 C C . ASN A 1 307 ? 7.323 -6.282 -18.540 1.00 97.12 307 ASN A C 1
ATOM 2453 O O . ASN A 1 307 ? 7.571 -5.215 -19.112 1.00 97.12 307 ASN A O 1
ATOM 2457 N N . ASP A 1 308 ? 6.753 -6.352 -17.336 1.00 97.06 308 ASP A N 1
ATOM 2458 C CA . ASP A 1 308 ? 6.268 -5.205 -16.560 1.00 97.06 308 ASP A CA 1
ATOM 2459 C C . ASP A 1 308 ? 7.390 -4.280 -16.059 1.00 97.06 308 ASP A C 1
ATOM 2461 O O . ASP A 1 308 ? 7.134 -3.111 -15.768 1.00 97.06 308 ASP A O 1
ATOM 2465 N N . TRP A 1 309 ? 8.654 -4.730 -16.067 1.00 97.56 309 TRP A N 1
ATOM 2466 C CA . TRP A 1 309 ? 9.799 -3.849 -15.821 1.00 97.56 309 TRP A CA 1
ATOM 2467 C C . TRP A 1 309 ? 9.766 -2.631 -16.755 1.00 97.56 309 TRP A C 1
ATOM 2469 O O . TRP A 1 309 ? 9.875 -1.492 -16.294 1.00 97.56 309 TRP A O 1
ATOM 2479 N N . TYR A 1 310 ? 9.520 -2.849 -18.053 1.00 98.50 310 TYR A N 1
ATOM 2480 C CA . TYR A 1 310 ? 9.411 -1.767 -19.036 1.00 98.50 310 TYR A CA 1
ATOM 2481 C C . TYR A 1 310 ? 8.185 -0.890 -18.789 1.00 98.50 310 TYR A C 1
ATOM 2483 O O . TYR A 1 310 ? 8.275 0.329 -18.899 1.00 98.50 310 TYR A O 1
ATOM 2491 N N . VAL A 1 311 ? 7.053 -1.500 -18.437 1.00 98.31 311 VAL A N 1
ATOM 2492 C CA . VAL A 1 311 ? 5.780 -0.809 -18.193 1.00 98.31 311 VAL A CA 1
ATOM 2493 C C . VAL A 1 311 ? 5.911 0.155 -17.013 1.00 98.31 311 VAL A C 1
ATOM 2495 O O . VAL A 1 311 ? 5.589 1.339 -17.151 1.00 98.31 311 VAL A O 1
ATOM 2498 N N . ARG A 1 312 ? 6.416 -0.333 -15.869 1.00 97.88 312 ARG A N 1
ATOM 2499 C CA . ARG A 1 312 ? 6.597 0.449 -14.637 1.00 97.88 312 ARG A CA 1
ATOM 2500 C C . ARG A 1 312 ? 7.576 1.594 -14.855 1.00 97.88 312 ARG A C 1
ATOM 2502 O O . ARG A 1 312 ? 7.232 2.740 -14.572 1.00 97.88 312 ARG A O 1
ATOM 2509 N N . HIS A 1 313 ? 8.749 1.313 -15.424 1.00 98.19 313 HIS A N 1
ATOM 2510 C CA . HIS A 1 313 ? 9.758 2.343 -15.674 1.00 98.19 313 HIS A CA 1
ATOM 2511 C C . HIS A 1 313 ? 9.272 3.378 -16.693 1.00 98.19 313 HIS A C 1
ATOM 2513 O O . HIS A 1 313 ? 9.434 4.576 -16.467 1.00 98.19 313 HIS A O 1
ATOM 2519 N N . ALA A 1 314 ? 8.612 2.953 -17.775 1.00 98.69 314 ALA A N 1
ATOM 2520 C CA . ALA A 1 314 ? 8.050 3.882 -18.750 1.00 98.69 314 ALA A CA 1
ATOM 2521 C C . ALA A 1 314 ? 6.971 4.778 -18.134 1.00 98.69 314 ALA A C 1
ATOM 2523 O O . ALA A 1 314 ? 6.957 5.978 -18.392 1.00 98.69 314 ALA A O 1
ATOM 2524 N N . ARG A 1 315 ? 6.108 4.227 -17.272 1.00 98.69 315 ARG A N 1
ATOM 2525 C CA . ARG A 1 315 ? 5.077 4.997 -16.565 1.00 98.69 315 ARG A CA 1
ATOM 2526 C C . ARG A 1 315 ? 5.681 6.011 -15.592 1.00 98.69 315 ARG A C 1
ATOM 2528 O O . ARG A 1 315 ? 5.213 7.143 -15.561 1.00 98.69 315 ARG A O 1
ATOM 2535 N N . VAL A 1 316 ? 6.733 5.651 -14.852 1.00 98.50 316 VAL A N 1
ATOM 2536 C CA . VAL A 1 316 ? 7.457 6.590 -13.971 1.00 98.50 316 VAL A CA 1
ATOM 2537 C C . VAL A 1 316 ? 8.111 7.713 -14.782 1.00 98.50 316 VAL A C 1
ATOM 2539 O O . VAL A 1 316 ? 8.025 8.873 -14.390 1.00 98.50 316 VAL A O 1
ATOM 2542 N N . ILE A 1 317 ? 8.709 7.409 -15.941 1.00 98.50 317 ILE A N 1
ATOM 2543 C CA . ILE A 1 317 ? 9.293 8.436 -16.822 1.00 98.50 317 ILE A CA 1
ATOM 2544 C C . ILE A 1 317 ? 8.202 9.345 -17.404 1.00 98.50 317 ILE A C 1
ATOM 2546 O O . ILE A 1 317 ? 8.371 10.561 -17.401 1.00 98.50 317 ILE A O 1
ATOM 2550 N N . LEU A 1 318 ? 7.075 8.787 -17.861 1.00 98.75 318 LEU A N 1
ATOM 2551 C CA . LEU A 1 318 ? 5.925 9.565 -18.339 1.00 98.75 318 LEU A CA 1
ATOM 2552 C C . LEU A 1 318 ? 5.370 10.479 -17.240 1.00 98.75 318 LEU A C 1
ATOM 2554 O O . LEU A 1 318 ? 5.101 11.648 -17.505 1.00 98.75 318 LEU A O 1
ATOM 2558 N N . HIS A 1 319 ? 5.250 9.976 -16.008 1.00 98.50 319 HIS A N 1
ATOM 2559 C CA . HIS A 1 319 ? 4.835 10.769 -14.851 1.00 98.50 319 HIS A CA 1
ATOM 2560 C C . HIS A 1 319 ? 5.826 11.915 -14.594 1.00 98.50 319 HIS A C 1
ATOM 2562 O O . HIS A 1 319 ? 5.421 13.073 -14.527 1.00 98.50 319 HIS A O 1
ATOM 2568 N N . HIS A 1 320 ? 7.132 11.628 -14.568 1.00 97.94 320 HIS A N 1
ATOM 2569 C CA . HIS A 1 320 ? 8.170 12.646 -14.401 1.00 97.94 320 HIS A CA 1
ATOM 2570 C C . HIS A 1 320 ? 8.126 13.722 -15.503 1.00 97.94 320 HIS A C 1
ATOM 2572 O O . HIS A 1 320 ? 8.222 14.918 -15.223 1.00 97.94 320 HIS A O 1
ATOM 2578 N N . ARG A 1 321 ? 7.935 13.328 -16.769 1.00 98.19 321 ARG A N 1
ATOM 2579 C CA . ARG A 1 321 ? 7.791 14.273 -17.889 1.00 98.19 321 ARG A CA 1
ATOM 2580 C C . ARG A 1 321 ? 6.520 15.111 -17.773 1.00 98.19 321 ARG A C 1
ATOM 2582 O O . ARG A 1 321 ? 6.561 16.294 -18.098 1.00 98.19 321 ARG A O 1
ATOM 2589 N N . ALA A 1 322 ? 5.422 14.534 -17.282 1.00 97.94 322 ALA A N 1
ATOM 2590 C CA . ALA A 1 322 ? 4.177 15.262 -17.057 1.00 97.94 322 ALA A CA 1
ATOM 2591 C C . ALA A 1 322 ? 4.367 16.382 -16.024 1.00 97.94 322 ALA A C 1
ATOM 2593 O O . ALA A 1 322 ? 4.021 17.530 -16.290 1.00 97.94 322 ALA A O 1
ATOM 2594 N N . ILE A 1 323 ? 4.980 16.070 -14.880 1.00 95.69 323 ILE A N 1
ATOM 2595 C CA . ILE A 1 323 ? 5.122 17.019 -13.761 1.00 95.69 323 ILE A CA 1
ATOM 2596 C C . ILE A 1 323 ? 6.197 18.081 -14.018 1.00 95.69 323 ILE A C 1
ATOM 2598 O O . ILE A 1 323 ? 6.135 19.169 -13.458 1.00 95.69 323 ILE A O 1
ATOM 2602 N N . THR A 1 324 ? 7.163 17.791 -14.895 1.00 95.56 324 THR A N 1
ATOM 2603 C CA . THR A 1 324 ? 8.198 18.750 -15.320 1.00 95.56 324 THR A CA 1
ATOM 2604 C C . THR A 1 324 ? 7.799 19.567 -16.552 1.00 95.56 324 THR A C 1
ATOM 2606 O O . THR A 1 324 ? 8.610 20.346 -17.048 1.00 95.56 324 THR A O 1
ATOM 2609 N N . GLY A 1 325 ? 6.579 19.388 -17.073 1.00 96.12 325 GLY A N 1
ATOM 2610 C CA . GLY A 1 325 ? 6.092 20.103 -18.259 1.00 96.12 325 GLY A CA 1
ATOM 2611 C C . GLY A 1 325 ? 6.787 19.706 -19.568 1.00 96.12 325 GLY A C 1
ATOM 2612 O O . GLY A 1 325 ? 6.689 20.429 -20.553 1.00 96.12 325 GLY A O 1
ATOM 2613 N N . LYS A 1 326 ? 7.493 18.569 -19.589 1.00 96.81 326 LYS A N 1
ATOM 2614 C CA . LYS A 1 326 ? 8.239 18.056 -20.752 1.00 96.81 326 LYS A CA 1
ATOM 2615 C C . LYS A 1 326 ? 7.445 17.046 -21.590 1.00 96.81 326 LYS A C 1
ATOM 2617 O O . LYS A 1 326 ? 7.975 16.536 -22.570 1.00 96.81 326 LYS A O 1
ATOM 2622 N N . LEU A 1 327 ? 6.222 16.709 -21.173 1.00 98.25 327 LEU A N 1
ATOM 2623 C CA . LEU A 1 327 ? 5.365 15.730 -21.840 1.00 98.25 327 LEU A CA 1
ATOM 2624 C C . LEU A 1 327 ? 4.576 16.361 -22.995 1.00 98.25 327 LEU A C 1
ATOM 2626 O O . LEU A 1 327 ? 3.874 17.353 -22.802 1.00 98.25 327 LEU A O 1
ATOM 2630 N N . GLU A 1 328 ? 4.551 15.694 -24.146 1.00 97.81 328 GLU A N 1
ATOM 2631 C CA . GLU A 1 328 ? 3.631 15.953 -25.263 1.00 97.81 328 GLU A CA 1
ATOM 2632 C C . GLU A 1 328 ? 2.194 15.494 -24.920 1.00 97.81 328 GLU A C 1
ATOM 2634 O O . GLU A 1 328 ? 1.639 14.572 -25.533 1.00 97.81 328 GLU A O 1
ATOM 2639 N N . ALA A 1 329 ? 1.591 16.122 -23.904 1.00 97.44 329 ALA A N 1
ATOM 2640 C CA . ALA A 1 329 ? 0.394 15.647 -23.207 1.00 97.44 329 ALA A CA 1
ATOM 2641 C C . ALA A 1 329 ? -0.762 15.274 -24.147 1.00 97.44 329 ALA A C 1
ATOM 2643 O O . ALA A 1 329 ? -1.274 14.159 -24.072 1.00 97.44 329 ALA A O 1
ATOM 2644 N N . SER A 1 330 ? -1.122 16.143 -25.097 1.00 96.69 330 SER A N 1
ATOM 2645 C CA . SER A 1 330 ? -2.242 15.898 -26.017 1.00 96.69 330 SER A CA 1
ATOM 2646 C C . SER A 1 330 ? -2.070 14.618 -26.843 1.00 96.69 330 SER A C 1
ATOM 2648 O O . SER A 1 330 ? -3.007 13.827 -26.966 1.00 96.69 330 SER A O 1
ATOM 2650 N N . LYS A 1 331 ? -0.868 14.373 -27.388 1.00 98.19 331 LYS A N 1
ATOM 2651 C CA . LYS A 1 331 ? -0.586 13.173 -28.198 1.00 98.19 331 LYS A CA 1
ATOM 2652 C C . LYS A 1 331 ? -0.541 11.920 -27.323 1.00 98.19 331 LYS A C 1
ATOM 2654 O O . LYS A 1 331 ? -1.060 10.873 -27.714 1.00 98.19 331 LYS A O 1
ATOM 2659 N N . VAL A 1 332 ? 0.055 12.033 -26.136 1.00 98.62 332 VAL A N 1
ATOM 2660 C CA . VAL A 1 332 ? 0.147 10.947 -25.152 1.00 98.62 332 VAL A CA 1
ATOM 2661 C C . VAL A 1 332 ? -1.239 10.514 -24.684 1.00 98.62 332 VAL A C 1
ATOM 2663 O O . VAL A 1 332 ? -1.564 9.330 -24.756 1.00 98.62 332 VAL A O 1
ATOM 2666 N N . HIS A 1 333 ? -2.082 11.459 -24.263 1.00 98.25 333 HIS A N 1
ATOM 2667 C CA . HIS A 1 333 ? -3.431 11.173 -23.773 1.00 98.25 333 HIS A CA 1
ATOM 2668 C C . HIS A 1 333 ? -4.317 10.578 -24.866 1.00 98.25 333 HIS A C 1
ATOM 2670 O O . HIS A 1 333 ? -5.013 9.600 -24.602 1.00 98.25 333 HIS A O 1
ATOM 2676 N N . LEU A 1 334 ? -4.244 11.091 -26.101 1.00 97.75 334 LEU A N 1
ATOM 2677 C CA . LEU A 1 334 ? -4.971 10.524 -27.242 1.00 97.75 334 LEU A CA 1
ATOM 2678 C C . LEU A 1 334 ? -4.611 9.047 -27.461 1.00 97.75 334 LEU A C 1
ATOM 2680 O O . LEU A 1 334 ? -5.486 8.191 -27.602 1.00 97.75 334 LEU A O 1
ATOM 2684 N N . LYS A 1 335 ? -3.312 8.737 -27.455 1.00 98.50 335 LYS A N 1
ATOM 2685 C CA . LYS A 1 335 ? -2.816 7.379 -27.685 1.00 98.50 335 LYS A CA 1
ATOM 2686 C C . LYS A 1 335 ? -3.159 6.426 -26.540 1.00 98.50 335 LYS A C 1
ATOM 2688 O O . LYS A 1 335 ? -3.494 5.267 -26.785 1.00 98.50 335 LYS A O 1
ATOM 2693 N N . LEU A 1 336 ? -3.100 6.902 -25.299 1.00 98.56 336 LEU A N 1
ATOM 2694 C CA . LEU A 1 336 ? -3.472 6.102 -24.138 1.00 98.56 336 LEU A CA 1
ATOM 2695 C C . LEU A 1 336 ? -4.988 5.860 -24.051 1.00 98.56 336 LEU A C 1
ATOM 2697 O O . LEU A 1 336 ? -5.384 4.757 -23.695 1.00 98.56 336 LEU A O 1
ATOM 2701 N N . GLU A 1 337 ? -5.841 6.819 -24.426 1.00 97.56 337 GLU A N 1
ATOM 2702 C CA . GLU A 1 337 ? -7.300 6.603 -24.523 1.00 97.56 337 GLU A CA 1
ATOM 2703 C C . GLU A 1 337 ? -7.650 5.573 -25.607 1.00 97.56 337 GLU A C 1
ATOM 2705 O O . GLU A 1 337 ? -8.495 4.695 -25.393 1.00 97.56 337 GLU A O 1
ATOM 2710 N N . ALA A 1 338 ? -6.957 5.617 -26.751 1.00 98.12 338 ALA A N 1
ATOM 2711 C CA . ALA A 1 338 ? -7.080 4.579 -27.772 1.00 98.12 338 ALA A CA 1
ATOM 2712 C C . ALA A 1 338 ? -6.666 3.207 -27.214 1.00 98.12 338 ALA A C 1
ATOM 2714 O O . ALA A 1 338 ? -7.387 2.226 -27.391 1.00 98.12 338 ALA A O 1
ATOM 2715 N N . MET A 1 339 ? -5.557 3.139 -26.469 1.00 97.94 339 MET A N 1
ATOM 2716 C CA . MET A 1 339 ? -5.102 1.901 -25.832 1.00 97.94 339 MET A CA 1
ATOM 2717 C C . MET A 1 339 ? -6.088 1.380 -24.780 1.00 97.94 339 MET A C 1
ATOM 2719 O O . MET A 1 339 ? -6.387 0.189 -24.781 1.00 97.94 339 MET A O 1
ATOM 2723 N N . LEU A 1 340 ? -6.625 2.252 -23.924 1.00 97.75 340 LEU A N 1
ATOM 2724 C CA . LEU A 1 340 ? -7.650 1.915 -22.933 1.00 97.75 340 LEU A CA 1
ATOM 2725 C C . LEU A 1 340 ? -8.881 1.289 -23.608 1.00 97.75 340 LEU A C 1
ATOM 2727 O O . LEU A 1 340 ? -9.421 0.296 -23.127 1.00 97.75 340 LEU A O 1
ATOM 2731 N N . SER A 1 341 ? -9.282 1.825 -24.758 1.00 96.62 341 SER A N 1
ATOM 2732 C CA . SER A 1 341 ? -10.459 1.352 -25.494 1.00 96.62 341 SER A CA 1
ATOM 2733 C C . SER A 1 341 ? -10.201 0.059 -26.283 1.00 96.62 341 SER A C 1
ATOM 2735 O O . SER A 1 341 ? -11.086 -0.784 -26.390 1.00 96.62 341 SER A O 1
ATOM 2737 N N . GLN A 1 342 ? -8.998 -0.114 -26.839 1.00 96.56 342 GLN A N 1
ATOM 2738 C CA . GLN A 1 342 ? -8.677 -1.188 -27.794 1.00 96.56 342 GLN A CA 1
ATOM 2739 C C . GLN A 1 342 ? -7.890 -2.362 -27.191 1.00 96.56 342 GLN A C 1
ATOM 2741 O O . GLN A 1 342 ? -7.683 -3.374 -27.865 1.00 96.56 342 GLN A O 1
ATOM 2746 N N . ALA A 1 343 ? -7.398 -2.245 -25.953 1.00 96.25 343 ALA A N 1
ATOM 2747 C CA . ALA A 1 343 ? -6.598 -3.291 -25.324 1.00 96.25 343 ALA A CA 1
ATOM 2748 C C . ALA A 1 343 ? -7.346 -4.634 -25.298 1.00 96.25 343 ALA A C 1
ATOM 2750 O O . ALA A 1 343 ? -8.496 -4.715 -24.868 1.00 96.25 343 ALA A O 1
ATOM 2751 N N . LYS A 1 344 ? -6.660 -5.701 -25.728 1.00 93.81 344 LYS A N 1
ATOM 2752 C CA . LYS A 1 344 ? -7.217 -7.064 -25.785 1.00 93.81 344 LYS A CA 1
ATOM 2753 C C . LYS A 1 344 ? -7.269 -7.756 -24.422 1.00 93.81 344 LYS A C 1
ATOM 2755 O O . LYS A 1 344 ? -8.110 -8.621 -24.219 1.00 93.81 344 LYS A O 1
ATOM 2760 N N . THR A 1 345 ? -6.380 -7.389 -23.499 1.00 95.56 345 THR A N 1
ATOM 2761 C CA . THR A 1 345 ? -6.308 -7.978 -22.155 1.00 95.56 345 THR A CA 1
ATOM 2762 C C . THR A 1 345 ? -6.615 -6.934 -21.090 1.00 95.56 345 THR A C 1
ATOM 2764 O O . THR A 1 345 ? -6.311 -5.751 -21.265 1.00 95.56 345 THR A O 1
ATOM 2767 N N . GLN A 1 346 ? -7.191 -7.385 -19.976 1.00 96.12 346 GLN A N 1
ATOM 2768 C CA . GLN A 1 346 ? -7.494 -6.550 -18.813 1.00 96.12 346 GLN A CA 1
ATOM 2769 C C . GLN A 1 346 ? -6.234 -5.862 -18.265 1.00 96.12 346 GLN A C 1
ATOM 2771 O O . GLN A 1 346 ? -6.224 -4.642 -18.134 1.00 96.12 346 GLN A O 1
ATOM 2776 N N . ALA A 1 347 ? -5.127 -6.593 -18.095 1.00 96.06 347 ALA A N 1
ATOM 2777 C CA . ALA A 1 347 ? -3.849 -6.023 -17.654 1.00 96.06 347 ALA A CA 1
ATOM 2778 C C . ALA A 1 347 ? -3.372 -4.850 -18.537 1.00 96.06 347 ALA A C 1
ATOM 2780 O O . ALA A 1 347 ? -3.056 -3.770 -18.041 1.00 96.06 347 ALA A O 1
ATOM 2781 N N . LYS A 1 348 ? -3.380 -5.002 -19.872 1.00 97.31 348 LYS A N 1
ATOM 2782 C CA . LYS A 1 348 ? -2.959 -3.923 -20.792 1.00 97.31 348 LYS A CA 1
ATOM 2783 C C . LYS A 1 348 ? -3.913 -2.729 -20.764 1.00 97.31 348 LYS A C 1
ATOM 2785 O O . LYS A 1 348 ? -3.471 -1.590 -20.895 1.00 97.31 348 LYS A O 1
ATOM 2790 N N . ARG A 1 349 ? -5.207 -2.984 -20.562 1.00 98.19 349 ARG A N 1
ATOM 2791 C CA . ARG A 1 349 ? -6.220 -1.940 -20.383 1.00 98.19 349 ARG A CA 1
ATOM 2792 C C . ARG A 1 349 ? -5.951 -1.113 -19.127 1.00 98.19 349 ARG A C 1
ATOM 2794 O O . ARG A 1 349 ? -5.948 0.114 -19.191 1.00 98.19 349 ARG A O 1
ATOM 2801 N N . LEU A 1 350 ? -5.665 -1.780 -18.010 1.00 98.69 350 LEU A N 1
ATOM 2802 C CA . LEU A 1 350 ? -5.342 -1.133 -16.739 1.00 98.69 350 LEU A CA 1
ATOM 2803 C C . LEU A 1 350 ? -4.037 -0.335 -16.819 1.00 98.69 350 LEU A C 1
ATOM 2805 O O . LEU A 1 350 ? -3.995 0.799 -16.358 1.00 98.69 350 LEU A O 1
ATOM 2809 N N . ARG A 1 351 ? -3.007 -0.844 -17.503 1.00 98.62 351 ARG A N 1
ATOM 2810 C CA . ARG A 1 351 ? -1.765 -0.092 -17.766 1.00 98.62 351 ARG A CA 1
ATOM 2811 C C . ARG A 1 351 ? -2.013 1.230 -18.489 1.00 98.62 351 ARG A C 1
ATOM 2813 O O . ARG A 1 351 ? -1.465 2.252 -18.080 1.00 98.62 351 ARG A O 1
ATOM 2820 N N . ALA A 1 352 ? -2.903 1.243 -19.482 1.00 98.62 352 ALA A N 1
ATOM 2821 C CA . ALA A 1 352 ? -3.323 2.480 -20.138 1.00 98.62 352 ALA A CA 1
ATOM 2822 C C . ALA A 1 352 ? -4.080 3.425 -19.186 1.00 98.62 352 ALA A C 1
ATOM 2824 O O . ALA A 1 352 ? -3.787 4.619 -19.162 1.00 98.62 352 ALA A O 1
ATOM 2825 N N . LEU A 1 353 ? -5.005 2.899 -18.373 1.00 98.75 353 LEU A N 1
ATOM 2826 C CA . LEU A 1 353 ? -5.743 3.673 -17.365 1.00 98.75 353 LEU A CA 1
ATOM 2827 C C . LEU A 1 353 ? -4.799 4.337 -16.349 1.00 98.75 353 LEU A C 1
ATOM 2829 O O . LEU A 1 353 ? -4.910 5.529 -16.071 1.00 98.75 353 LEU A O 1
ATOM 2833 N N . TRP A 1 354 ? -3.844 3.576 -15.825 1.00 98.81 354 TRP A N 1
ATOM 2834 C CA . TRP A 1 354 ? -2.836 4.037 -14.875 1.00 98.81 354 TRP A CA 1
ATOM 2835 C C . TRP A 1 354 ? -1.901 5.084 -15.486 1.00 98.81 354 TRP A C 1
ATOM 2837 O O . TRP A 1 354 ? -1.645 6.119 -14.877 1.00 98.81 354 TRP A O 1
ATOM 2847 N N . ALA A 1 355 ? -1.431 4.866 -16.717 1.00 98.75 355 ALA A N 1
ATOM 2848 C CA . ALA A 1 355 ? -0.635 5.853 -17.439 1.00 98.75 355 ALA A CA 1
ATOM 2849 C C . ALA A 1 355 ? -1.427 7.151 -17.701 1.00 98.75 355 ALA A C 1
ATOM 2851 O O . ALA A 1 355 ? -0.887 8.242 -17.520 1.00 98.75 355 ALA A O 1
ATOM 2852 N N . LEU A 1 356 ? -2.715 7.064 -18.061 1.00 98.44 356 LEU A N 1
ATOM 2853 C CA . LEU A 1 356 ? -3.589 8.241 -18.182 1.00 98.44 356 LEU A CA 1
ATOM 2854 C C . LEU A 1 356 ? -3.710 8.998 -16.861 1.00 98.44 356 LEU A C 1
ATOM 2856 O O . LEU A 1 356 ? -3.692 10.227 -16.868 1.00 98.44 356 LEU A O 1
ATOM 2860 N N . HIS A 1 357 ? -3.835 8.284 -15.741 1.00 97.88 357 HIS A N 1
ATOM 2861 C CA . HIS A 1 357 ? -3.902 8.897 -14.419 1.00 97.88 357 HIS A CA 1
ATOM 2862 C C . HIS A 1 357 ? -2.638 9.711 -14.106 1.00 97.88 357 HIS A C 1
ATOM 2864 O O . HIS A 1 357 ? -2.734 10.921 -13.903 1.00 97.88 357 HIS A O 1
ATOM 2870 N N . VAL A 1 358 ? -1.458 9.081 -14.148 1.00 97.75 358 VAL A N 1
ATOM 2871 C CA . VAL A 1 358 ? -0.198 9.728 -13.727 1.00 97.75 358 VAL A CA 1
ATOM 2872 C C . VAL A 1 358 ? 0.273 10.835 -14.675 1.00 97.75 358 VAL A C 1
ATOM 2874 O O . VAL A 1 358 ? 1.036 11.711 -14.287 1.00 97.75 358 VAL A O 1
ATOM 2877 N N . THR A 1 359 ? -0.187 10.820 -15.928 1.00 97.94 359 THR A N 1
ATOM 2878 C CA . THR A 1 359 ? 0.067 11.894 -16.904 1.00 97.94 359 THR A CA 1
ATOM 2879 C C . THR A 1 359 ? -0.996 12.998 -16.887 1.00 97.94 359 THR A C 1
ATOM 2881 O O . THR A 1 359 ? -0.940 13.906 -17.715 1.00 97.94 359 THR A O 1
ATOM 2884 N N . GLY A 1 360 ? -1.989 12.927 -15.993 1.00 95.75 360 GLY A N 1
ATOM 2885 C CA . GLY A 1 360 ? -3.044 13.935 -15.848 1.00 95.75 360 GLY A CA 1
ATOM 2886 C C . GLY A 1 360 ? -4.180 13.862 -16.879 1.00 95.75 360 GLY A C 1
ATOM 2887 O O . GLY A 1 360 ? -5.099 14.679 -16.821 1.00 95.75 360 GLY A O 1
ATOM 2888 N N . GLY A 1 361 ? -4.188 12.878 -17.783 1.00 95.62 361 GLY A N 1
ATOM 2889 C CA . GLY A 1 361 ? -5.199 12.750 -18.843 1.00 95.62 361 GLY A CA 1
ATOM 2890 C C . GLY A 1 361 ? -6.626 12.521 -18.331 1.00 95.62 361 GLY A C 1
ATOM 2891 O O . GLY A 1 361 ? -7.589 12.970 -18.951 1.00 95.62 361 GLY A O 1
ATOM 2892 N N . LEU A 1 362 ? -6.780 11.893 -17.159 1.00 94.00 362 LEU A N 1
ATOM 2893 C CA . LEU A 1 362 ? -8.091 11.716 -16.513 1.00 94.00 362 LEU A CA 1
ATOM 2894 C C . LEU A 1 362 ? -8.578 12.996 -15.806 1.00 94.00 362 LEU A C 1
ATOM 2896 O O . LEU A 1 362 ? -9.785 13.250 -15.764 1.00 94.00 362 LEU A O 1
ATOM 2900 N N . LYS A 1 363 ? -7.654 13.824 -15.288 1.00 84.38 363 LYS A N 1
ATOM 2901 C CA . LYS A 1 363 ? -7.968 15.113 -14.639 1.00 84.38 363 LYS A CA 1
ATOM 2902 C C . LYS A 1 363 ? -8.274 16.212 -15.663 1.00 84.38 363 LYS A C 1
ATOM 2904 O O . LYS A 1 363 ? -9.174 17.008 -15.418 1.00 84.38 363 LYS A O 1
ATOM 2909 N N . ALA A 1 364 ? -7.623 16.208 -16.831 1.00 77.25 364 ALA A N 1
ATOM 2910 C CA . ALA A 1 364 ? -7.839 17.191 -17.905 1.00 77.25 364 ALA A CA 1
ATOM 2911 C C . ALA A 1 364 ? -9.306 17.295 -18.375 1.00 77.25 364 ALA A C 1
ATOM 2913 O O . ALA A 1 364 ? -9.739 18.341 -18.846 1.00 77.25 364 ALA A O 1
ATOM 2914 N N . LYS A 1 365 ? -10.100 16.231 -18.195 1.00 70.44 365 LYS A N 1
ATOM 2915 C CA . LYS A 1 365 ? -11.544 16.198 -18.487 1.00 70.44 365 LYS A CA 1
ATOM 2916 C C . LYS A 1 365 ? -12.421 16.517 -17.263 1.00 70.44 365 LYS A C 1
ATOM 2918 O O . LYS A 1 365 ? -13.565 16.066 -17.191 1.00 70.44 365 LYS A O 1
ATOM 2923 N N . GLY A 1 366 ? -11.887 17.199 -16.247 1.00 71.44 366 GLY A N 1
ATOM 2924 C CA . GLY A 1 366 ? -12.587 17.490 -14.988 1.00 71.44 366 GLY A CA 1
ATOM 2925 C C . GLY A 1 366 ? -13.016 16.235 -14.215 1.00 71.44 366 GLY A C 1
ATOM 2926 O O . GLY A 1 366 ? -14.032 16.253 -13.527 1.00 71.44 366 GLY A O 1
ATOM 2927 N N . GLY A 1 367 ? -12.322 15.106 -14.406 1.00 79.94 367 GLY A N 1
ATOM 2928 C CA . GLY A 1 367 ? -12.693 13.812 -13.820 1.00 79.94 367 GLY A CA 1
ATOM 2929 C C . GLY A 1 367 ? -13.933 13.146 -14.435 1.00 79.94 367 GLY A C 1
ATOM 2930 O O . GLY A 1 367 ? -14.262 12.023 -14.056 1.00 79.94 367 GLY A O 1
ATOM 2931 N N . SER A 1 368 ? -14.603 13.770 -15.414 1.00 89.50 368 SER A N 1
ATOM 2932 C CA . SER A 1 368 ? -15.794 13.203 -16.076 1.00 89.50 368 SER A CA 1
ATOM 2933 C C . SER A 1 368 ? -15.527 11.822 -16.678 1.00 89.50 368 SER A C 1
ATOM 2935 O O . SER A 1 368 ? -16.353 10.920 -16.546 1.00 89.50 368 SER A O 1
ATOM 2937 N N . ARG A 1 369 ? -14.327 11.623 -17.235 1.00 94.94 369 ARG A N 1
ATOM 2938 C CA . ARG A 1 369 ? -13.907 10.341 -17.800 1.00 94.94 369 ARG A CA 1
ATOM 2939 C C . ARG A 1 369 ? -13.884 9.216 -16.766 1.00 94.94 369 ARG A C 1
ATOM 2941 O O . ARG A 1 369 ? -14.320 8.114 -17.071 1.00 94.94 369 ARG A O 1
ATOM 2948 N N . LEU A 1 370 ? -13.438 9.482 -15.537 1.00 96.75 370 LEU A N 1
ATOM 2949 C CA . LEU A 1 370 ? -13.478 8.486 -14.459 1.00 96.75 370 LEU A CA 1
ATOM 2950 C C . LEU A 1 370 ? -14.920 8.095 -14.116 1.00 96.75 370 LEU A C 1
ATOM 2952 O O . LEU A 1 370 ? -15.207 6.921 -13.915 1.00 96.75 370 LEU A O 1
ATOM 2956 N N . ILE A 1 371 ? -15.840 9.063 -14.108 1.00 97.06 371 ILE A N 1
ATOM 2957 C CA . ILE A 1 371 ? -17.268 8.821 -13.852 1.00 97.06 371 ILE A CA 1
ATOM 2958 C C . ILE A 1 371 ? -17.897 7.969 -14.966 1.00 97.06 371 ILE A C 1
ATOM 2960 O O . ILE A 1 371 ? -18.735 7.115 -14.683 1.00 97.06 371 ILE A O 1
ATOM 2964 N N . GLU A 1 372 ? -17.502 8.164 -16.227 1.00 96.88 372 GLU A N 1
ATOM 2965 C CA . GLU A 1 372 ? -17.919 7.292 -17.337 1.00 96.88 372 GLU A CA 1
ATOM 2966 C C . GLU A 1 372 ? -17.410 5.859 -17.146 1.00 96.88 372 GLU A C 1
ATOM 2968 O O . GLU A 1 372 ? -18.168 4.899 -17.304 1.00 96.88 372 GLU A O 1
ATOM 2973 N N . LEU A 1 373 ? -16.142 5.714 -16.749 1.00 98.00 373 LEU A N 1
ATOM 2974 C CA . LEU A 1 373 ? -15.498 4.418 -16.532 1.00 98.00 373 LEU A CA 1
ATOM 2975 C C . LEU A 1 373 ? -16.109 3.620 -15.371 1.00 98.00 373 LEU A C 1
ATOM 2977 O O . LEU A 1 373 ? -15.990 2.398 -15.361 1.00 98.00 373 LEU A O 1
ATOM 2981 N N . LEU A 1 374 ? -16.865 4.254 -14.468 1.00 98.44 374 LEU A N 1
ATOM 2982 C CA . LEU A 1 374 ? -17.692 3.551 -13.475 1.00 98.44 374 LEU A CA 1
ATOM 2983 C C . LEU A 1 374 ? -18.785 2.670 -14.100 1.00 98.44 374 LEU A C 1
ATOM 2985 O O . LEU A 1 374 ? -19.377 1.862 -13.399 1.00 98.44 374 LEU A O 1
ATOM 2989 N N . SER A 1 375 ? -19.080 2.818 -15.395 1.00 97.88 375 SER A N 1
ATOM 2990 C CA . SER A 1 375 ? -20.032 1.961 -16.124 1.00 97.88 375 SER A CA 1
ATOM 2991 C C . SER A 1 375 ? -19.332 0.973 -17.072 1.00 97.88 375 SER A C 1
ATOM 2993 O O . SER A 1 375 ? -19.986 0.334 -17.890 1.00 97.88 375 SER A O 1
ATOM 2995 N N . HIS A 1 376 ? -18.001 0.863 -17.000 1.00 98.12 376 HIS A N 1
ATOM 2996 C CA . HIS A 1 376 ? -17.219 -0.036 -17.847 1.00 98.12 376 HIS A CA 1
ATOM 2997 C C . HIS A 1 376 ? -17.514 -1.510 -17.513 1.00 98.12 376 HIS A C 1
ATOM 2999 O O . HIS A 1 376 ? -17.769 -1.835 -16.358 1.00 98.12 376 HIS A O 1
ATOM 3005 N N . SER A 1 377 ? -17.457 -2.417 -18.494 1.00 97.06 377 SER A N 1
ATOM 3006 C CA . SER A 1 377 ? -17.759 -3.851 -18.301 1.00 97.06 377 SER A CA 1
ATOM 3007 C C . SER A 1 377 ? -16.753 -4.568 -17.390 1.00 97.06 377 SER A C 1
ATOM 3009 O O . SER A 1 377 ? -17.118 -5.427 -16.592 1.00 97.06 377 SER A O 1
ATOM 3011 N N . ASP A 1 378 ? -15.491 -4.167 -17.480 1.00 97.94 378 ASP A N 1
ATOM 3012 C CA . ASP A 1 378 ? -14.368 -4.646 -16.668 1.00 97.94 378 ASP A CA 1
ATOM 3013 C C . ASP A 1 378 ? -14.424 -4.126 -15.218 1.00 97.94 378 ASP A C 1
ATOM 3015 O O . ASP A 1 378 ? -14.427 -2.914 -14.988 1.00 97.94 378 ASP A O 1
ATOM 3019 N N . GLU A 1 379 ? -14.456 -5.040 -14.247 1.00 98.50 379 GLU A N 1
ATOM 3020 C CA . GLU A 1 379 ? -14.577 -4.717 -12.821 1.00 98.50 379 GLU A CA 1
ATOM 3021 C C . GLU A 1 379 ? -13.376 -3.950 -12.262 1.00 98.50 379 GLU A C 1
ATOM 3023 O O . GLU A 1 379 ? -13.565 -3.015 -11.485 1.00 98.50 379 GLU A O 1
ATOM 3028 N N . TYR A 1 380 ? -12.153 -4.256 -12.706 1.00 98.62 380 TYR A N 1
ATOM 3029 C CA . TYR A 1 380 ? -10.961 -3.566 -12.217 1.00 98.62 380 TYR A CA 1
ATOM 3030 C C . TYR A 1 380 ? -10.870 -2.144 -12.769 1.00 98.62 380 TYR A C 1
ATOM 3032 O O . TYR A 1 380 ? -10.376 -1.253 -12.084 1.00 98.62 380 TYR A O 1
ATOM 3040 N N . VAL A 1 381 ? -11.398 -1.890 -13.973 1.00 98.75 381 VAL A N 1
ATOM 3041 C CA . VAL A 1 381 ? -11.522 -0.517 -14.496 1.00 98.75 381 VAL A CA 1
ATOM 3042 C C . VAL A 1 381 ? -12.477 0.300 -13.625 1.00 98.75 381 VAL A C 1
ATOM 3044 O O . VAL A 1 381 ? -12.158 1.443 -13.286 1.00 98.75 381 VAL A O 1
ATOM 3047 N N . ARG A 1 382 ? -13.615 -0.280 -13.212 1.00 98.75 382 ARG A N 1
ATOM 3048 C CA . ARG A 1 382 ? -14.546 0.376 -12.276 1.00 98.75 382 ARG A CA 1
ATOM 3049 C C . ARG A 1 382 ? -13.890 0.604 -10.912 1.00 98.75 382 ARG A C 1
ATOM 3051 O O . ARG A 1 382 ? -13.920 1.726 -10.414 1.00 98.75 382 ARG A O 1
ATOM 3058 N N . ALA A 1 383 ? -13.244 -0.421 -10.357 1.00 98.81 383 ALA A N 1
ATOM 3059 C CA . ALA A 1 383 ? -12.541 -0.381 -9.076 1.00 98.81 383 ALA A CA 1
ATOM 3060 C C . ALA A 1 383 ? -11.467 0.721 -9.031 1.00 98.81 383 ALA A C 1
ATOM 3062 O O . ALA A 1 383 ? -11.535 1.630 -8.204 1.00 98.81 383 ALA A O 1
ATOM 3063 N N . TRP A 1 384 ? -10.533 0.733 -9.985 1.00 98.75 384 TRP A N 1
ATOM 3064 C CA . TRP A 1 384 ? -9.509 1.778 -10.069 1.00 98.75 384 TRP A CA 1
ATOM 3065 C C . TRP A 1 384 ? -10.096 3.173 -10.291 1.00 98.75 384 TRP A C 1
ATOM 3067 O O . TRP A 1 384 ? -9.582 4.150 -9.747 1.00 98.75 384 TRP A O 1
ATOM 3077 N N . SER A 1 385 ? -11.203 3.282 -11.032 1.00 98.62 385 SER A N 1
ATOM 3078 C CA . SER A 1 385 ? -11.885 4.568 -11.209 1.00 98.62 385 SER A CA 1
ATOM 3079 C C . SER A 1 385 ? -12.473 5.099 -9.898 1.00 98.62 385 SER A C 1
ATOM 3081 O O . SER A 1 385 ? -12.400 6.303 -9.655 1.00 98.62 385 SER A O 1
ATOM 3083 N N . ILE A 1 386 ? -12.996 4.221 -9.031 1.00 98.69 386 ILE A N 1
ATOM 3084 C CA . ILE A 1 386 ? -13.439 4.576 -7.673 1.00 98.69 386 ILE A CA 1
ATOM 3085 C C . ILE A 1 386 ? -12.262 5.107 -6.849 1.00 98.69 386 ILE A C 1
ATOM 3087 O O . ILE A 1 386 ? -12.377 6.183 -6.264 1.00 98.69 386 ILE A O 1
ATOM 3091 N N . GLN A 1 387 ? -11.124 4.401 -6.844 1.00 98.06 387 GLN A N 1
ATOM 3092 C CA . GLN A 1 387 ? -9.932 4.834 -6.104 1.00 98.06 387 GLN A CA 1
ATOM 3093 C C . GLN A 1 387 ? -9.464 6.220 -6.568 1.00 98.06 387 GLN A C 1
ATOM 3095 O O . GLN A 1 387 ? -9.329 7.127 -5.749 1.00 98.06 387 GLN A O 1
ATOM 3100 N N . PHE A 1 388 ? -9.324 6.431 -7.880 1.00 97.88 388 PHE A N 1
ATOM 3101 C CA . PHE A 1 388 ? -8.876 7.714 -8.430 1.00 97.88 388 PHE A CA 1
ATOM 3102 C C . PHE A 1 388 ? -9.843 8.874 -8.182 1.00 97.88 388 PHE A C 1
ATOM 3104 O O . PHE A 1 388 ? -9.397 10.003 -7.988 1.00 97.88 388 PHE A O 1
ATOM 3111 N N . LEU A 1 389 ? -11.155 8.626 -8.157 1.00 97.31 389 LEU A N 1
ATOM 3112 C CA . LEU A 1 389 ? -12.149 9.646 -7.798 1.00 97.31 389 LEU A CA 1
ATOM 3113 C C . LEU A 1 389 ? -12.081 10.049 -6.316 1.00 97.31 389 LEU A C 1
ATOM 3115 O O . LEU A 1 389 ? -12.519 11.145 -5.968 1.00 97.31 389 LEU A O 1
ATOM 3119 N N . CYS A 1 390 ? -11.530 9.189 -5.458 1.00 96.38 390 CYS A N 1
ATOM 3120 C CA . CYS A 1 390 ? -11.381 9.420 -4.022 1.00 96.38 390 CYS A CA 1
ATOM 3121 C C . CYS A 1 390 ? -9.960 9.814 -3.598 1.00 96.38 390 CYS A C 1
ATOM 3123 O O . CYS A 1 390 ? -9.728 10.026 -2.404 1.00 96.38 390 CYS A O 1
ATOM 3125 N N . GLU A 1 391 ? -9.018 9.930 -4.537 1.00 93.31 391 GLU A N 1
ATOM 3126 C CA . GLU A 1 391 ? -7.614 10.236 -4.245 1.00 93.31 391 GLU A CA 1
ATOM 3127 C C . GLU A 1 391 ? -7.496 11.560 -3.475 1.00 93.31 391 GLU A C 1
ATOM 3129 O O . GLU A 1 391 ? -6.976 11.584 -2.362 1.00 93.31 391 GLU A O 1
ATOM 3134 N N . ASP A 1 392 ? -8.148 12.613 -3.974 1.00 91.12 392 ASP A N 1
ATOM 3135 C CA . ASP A 1 392 ? -8.142 13.956 -3.376 1.00 91.12 392 ASP A CA 1
ATOM 3136 C C . ASP A 1 392 ? -9.171 14.107 -2.215 1.00 91.12 392 ASP A C 1
ATOM 3138 O O . ASP A 1 392 ? -9.461 15.221 -1.774 1.00 91.12 392 ASP A O 1
ATOM 3142 N N . LYS A 1 393 ? -9.777 13.001 -1.732 1.00 94.12 393 LYS A N 1
ATOM 3143 C CA . LYS A 1 393 ? -10.777 12.934 -0.628 1.00 94.12 393 LYS A CA 1
ATOM 3144 C C . LYS A 1 393 ? -12.043 13.788 -0.836 1.00 94.12 393 LYS A C 1
ATOM 3146 O O . LYS A 1 393 ? -12.792 14.057 0.102 1.00 94.12 393 LYS A O 1
ATOM 3151 N N . LYS A 1 394 ? -12.290 14.233 -2.072 1.00 92.56 394 LYS A N 1
ATOM 3152 C CA . LYS A 1 394 ? -13.384 15.145 -2.450 1.00 92.56 394 LYS A CA 1
ATOM 3153 C C . LYS A 1 394 ? -14.069 14.705 -3.755 1.00 92.56 394 LYS A C 1
ATOM 3155 O O . LYS A 1 394 ? -14.074 15.472 -4.722 1.00 92.56 394 LYS A O 1
ATOM 3160 N N . PRO A 1 395 ? -14.628 13.483 -3.841 1.00 94.38 395 PRO A N 1
ATOM 3161 C CA . PRO A 1 395 ? -15.364 13.084 -5.035 1.00 94.38 395 PRO A CA 1
ATOM 3162 C C . PRO A 1 395 ? -16.570 14.005 -5.266 1.00 94.38 395 PRO A C 1
ATOM 3164 O O . PRO A 1 395 ? -17.223 14.463 -4.328 1.00 94.38 395 PRO A O 1
ATOM 3167 N N . SER A 1 396 ? -16.882 14.268 -6.536 1.00 94.81 396 SER A N 1
ATOM 3168 C CA . SER A 1 396 ? -18.051 15.076 -6.908 1.00 94.81 396 SER A CA 1
ATOM 3169 C C . SER A 1 396 ? -19.373 14.398 -6.519 1.00 94.81 396 SER A C 1
ATOM 3171 O O . SER A 1 396 ? -19.449 13.171 -6.449 1.00 94.81 396 SER A O 1
ATOM 3173 N N . LEU A 1 397 ? -20.453 15.176 -6.374 1.00 94.75 397 LEU A N 1
ATOM 3174 C CA . LEU A 1 397 ? -21.801 14.636 -6.127 1.00 94.75 397 LEU A CA 1
ATOM 3175 C C . LEU A 1 397 ? -22.214 13.595 -7.181 1.00 94.75 397 LEU A C 1
ATOM 3177 O O . LEU A 1 397 ? -22.730 12.537 -6.843 1.00 94.75 397 LEU A O 1
ATOM 3181 N N . ARG A 1 398 ? -21.875 13.837 -8.454 1.00 95.88 398 ARG A N 1
ATOM 3182 C CA . ARG A 1 398 ? -22.136 12.892 -9.549 1.00 95.88 398 ARG A CA 1
ATOM 3183 C C . ARG A 1 398 ? -21.391 11.563 -9.370 1.00 95.88 398 ARG A C 1
ATOM 3185 O O . ARG A 1 398 ? -21.918 10.513 -9.736 1.00 95.88 398 ARG A O 1
ATOM 3192 N N . ALA A 1 399 ? -20.169 11.597 -8.835 1.00 96.81 399 ALA A N 1
ATOM 3193 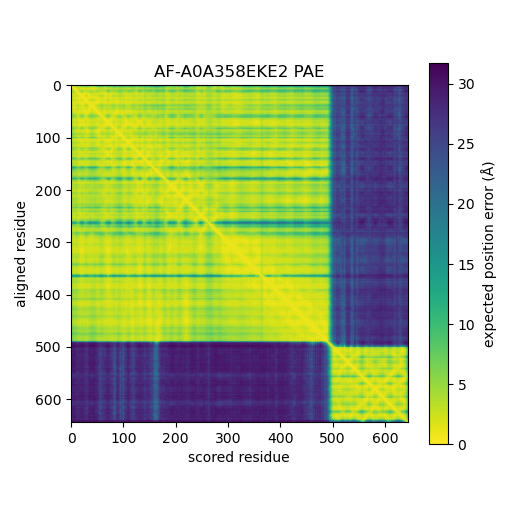C CA . ALA A 1 399 ? -19.426 10.384 -8.502 1.00 96.81 399 ALA A CA 1
ATOM 3194 C C . ALA A 1 399 ? -20.082 9.643 -7.327 1.00 96.81 399 ALA A C 1
ATOM 3196 O O . ALA A 1 399 ? -20.275 8.435 -7.421 1.00 96.81 399 ALA A O 1
ATOM 3197 N N . LEU A 1 400 ? -20.508 10.358 -6.280 1.00 97.69 400 LEU A N 1
ATOM 3198 C CA . LEU A 1 400 ? -21.217 9.775 -5.133 1.00 97.69 400 LEU A CA 1
ATOM 3199 C C . LEU A 1 400 ? -22.537 9.102 -5.539 1.00 97.69 400 LEU A C 1
ATOM 3201 O O . LEU A 1 400 ? -22.812 7.985 -5.100 1.00 97.69 400 LEU A O 1
ATOM 3205 N N . ASP A 1 401 ? -23.315 9.713 -6.435 1.00 97.38 401 ASP A N 1
ATOM 3206 C CA . ASP A 1 401 ? -24.542 9.107 -6.969 1.00 97.38 401 ASP A CA 1
ATOM 3207 C C . ASP A 1 401 ? -24.249 7.804 -7.725 1.00 97.38 401 ASP A C 1
ATOM 3209 O O . ASP A 1 401 ? -24.959 6.803 -7.582 1.00 97.38 401 ASP A O 1
ATOM 3213 N N . LYS A 1 402 ? -23.165 7.778 -8.511 1.00 98.25 402 LYS A N 1
ATOM 3214 C CA . LYS A 1 402 ? -22.709 6.557 -9.185 1.00 98.25 402 LYS A CA 1
ATOM 3215 C C . LYS A 1 402 ? -22.217 5.509 -8.190 1.00 98.25 402 LYS A C 1
ATOM 3217 O O . LYS A 1 402 ? -22.577 4.347 -8.349 1.00 98.25 402 LYS A O 1
ATOM 3222 N N . PHE A 1 403 ? -21.476 5.896 -7.154 1.00 98.69 403 PHE A N 1
ATOM 3223 C CA . PHE A 1 403 ? -21.036 4.985 -6.094 1.00 98.69 403 PHE A CA 1
ATOM 3224 C C . PHE A 1 403 ? -22.219 4.351 -5.374 1.00 98.69 403 PHE A C 1
ATOM 3226 O O . PHE A 1 403 ? -22.225 3.141 -5.190 1.00 98.69 403 PHE A O 1
ATOM 3233 N N . LYS A 1 404 ? -23.254 5.130 -5.046 1.00 98.38 404 LYS A N 1
ATOM 3234 C CA . LYS A 1 404 ? -24.491 4.619 -4.446 1.00 98.38 404 LYS A CA 1
ATOM 3235 C C . LYS A 1 404 ? -25.181 3.590 -5.341 1.00 98.38 404 LYS A C 1
ATOM 3237 O O . LYS A 1 404 ? -25.673 2.584 -4.844 1.00 98.38 404 LYS A O 1
ATOM 3242 N N . ASN A 1 405 ? -25.222 3.818 -6.653 1.00 98.38 405 ASN A N 1
ATOM 3243 C CA . ASN A 1 405 ? -25.821 2.864 -7.588 1.00 98.38 405 ASN A CA 1
ATOM 3244 C C . ASN A 1 405 ? -24.985 1.584 -7.726 1.00 98.38 405 ASN A C 1
ATOM 3246 O O . ASN A 1 405 ? -25.546 0.488 -7.694 1.00 98.38 405 ASN A O 1
ATOM 3250 N N . LEU A 1 406 ? -23.658 1.707 -7.824 1.00 98.75 406 LEU A N 1
ATOM 3251 C CA . LEU A 1 406 ? -22.752 0.556 -7.856 1.00 98.75 406 LEU A CA 1
ATOM 3252 C C . LEU A 1 406 ? -22.829 -0.252 -6.558 1.00 98.75 406 LEU A C 1
ATOM 3254 O O . LEU A 1 406 ? -22.981 -1.465 -6.611 1.00 98.75 406 LEU A O 1
ATOM 3258 N N . ALA A 1 407 ? -22.837 0.417 -5.406 1.00 98.75 407 ALA A N 1
ATOM 3259 C CA . ALA A 1 407 ? -22.960 -0.208 -4.092 1.00 98.75 407 ALA A CA 1
ATOM 3260 C C . ALA A 1 407 ? -24.233 -1.043 -3.922 1.00 98.75 407 ALA A C 1
ATOM 3262 O O . ALA A 1 407 ? -24.253 -1.915 -3.071 1.00 98.75 407 ALA A O 1
ATOM 3263 N N . LYS A 1 408 ? -25.292 -0.753 -4.690 1.00 98.25 408 LYS A N 1
ATOM 3264 C CA . LYS A 1 408 ? -26.563 -1.491 -4.655 1.00 98.25 408 LYS A CA 1
ATOM 3265 C C . LYS A 1 408 ? -26.636 -2.653 -5.641 1.00 98.25 408 LYS A C 1
ATOM 3267 O O . LYS A 1 408 ? -27.477 -3.527 -5.471 1.00 98.25 408 LYS A O 1
ATOM 3272 N N . SER A 1 409 ? -25.900 -2.581 -6.750 1.00 97.31 409 SER A N 1
ATOM 3273 C CA . SER A 1 409 ? -26.206 -3.388 -7.942 1.00 97.31 409 SER A CA 1
ATOM 3274 C C . SER A 1 409 ? -24.999 -4.027 -8.620 1.00 97.31 409 SER A C 1
ATOM 3276 O O . SER A 1 409 ? -25.183 -4.931 -9.439 1.00 97.31 409 SER A O 1
ATOM 3278 N N . ASP A 1 410 ? -23.774 -3.599 -8.303 1.00 98.25 410 ASP A N 1
ATOM 3279 C CA . ASP A 1 410 ? -22.580 -4.202 -8.881 1.00 98.25 410 ASP A CA 1
ATOM 3280 C C . ASP A 1 410 ? -22.359 -5.599 -8.295 1.00 98.25 410 ASP A C 1
ATOM 3282 O O . ASP A 1 410 ? -22.253 -5.796 -7.082 1.00 98.25 410 ASP A O 1
ATOM 3286 N N . LYS A 1 411 ? -22.288 -6.587 -9.187 1.00 97.69 411 LYS A N 1
ATOM 3287 C CA . LYS A 1 411 ? -22.114 -7.994 -8.821 1.00 97.69 411 LYS A CA 1
ATOM 3288 C C . LYS A 1 411 ? -20.683 -8.313 -8.395 1.00 97.69 411 LYS A C 1
ATOM 3290 O O . LYS A 1 411 ? -20.475 -9.331 -7.742 1.00 97.69 411 LYS A O 1
ATOM 3295 N N . SER A 1 412 ? -19.714 -7.467 -8.747 1.00 98.56 412 SER A N 1
ATOM 3296 C CA . SER A 1 412 ? -18.305 -7.695 -8.445 1.00 98.56 412 SER A CA 1
ATOM 3297 C C . SER A 1 412 ? -17.988 -7.418 -6.968 1.00 98.56 412 SER A C 1
ATOM 3299 O O . SER A 1 412 ? -18.102 -6.269 -6.526 1.00 98.56 412 SER A O 1
ATOM 3301 N N . PRO A 1 413 ? -17.494 -8.414 -6.210 1.00 98.62 413 PRO A N 1
ATOM 3302 C CA . PRO A 1 413 ? -16.979 -8.170 -4.865 1.00 98.62 413 PRO A CA 1
ATOM 3303 C C . PRO A 1 413 ? -15.710 -7.297 -4.878 1.00 98.62 413 PRO A C 1
ATOM 3305 O O . PRO A 1 413 ? -15.441 -6.596 -3.906 1.00 98.62 413 PRO A O 1
ATOM 3308 N N . VAL A 1 414 ? -14.955 -7.256 -5.985 1.00 98.69 414 VAL A N 1
ATOM 3309 C CA . VAL A 1 414 ? -13.815 -6.335 -6.148 1.00 98.69 414 VAL A CA 1
ATOM 3310 C C . VAL A 1 414 ? -14.304 -4.886 -6.163 1.00 98.69 414 VAL A C 1
ATOM 3312 O O . VAL A 1 414 ? -13.778 -4.045 -5.436 1.00 98.69 414 VAL A O 1
ATOM 3315 N N . VAL A 1 415 ? -15.352 -4.579 -6.934 1.00 98.88 415 VAL A N 1
ATOM 3316 C CA . VAL A 1 415 ? -15.924 -3.221 -6.973 1.00 98.88 415 VAL A CA 1
ATOM 3317 C C . VAL A 1 415 ? -16.492 -2.828 -5.611 1.00 98.88 415 VAL A C 1
ATOM 3319 O O . VAL A 1 415 ? -16.232 -1.719 -5.138 1.00 98.88 415 VAL A O 1
ATOM 3322 N N . ARG A 1 416 ? -17.217 -3.735 -4.945 1.00 98.88 416 ARG A N 1
ATOM 3323 C CA . ARG A 1 416 ? -17.759 -3.490 -3.600 1.00 98.88 416 ARG A CA 1
ATOM 3324 C C . ARG A 1 416 ? -16.662 -3.263 -2.558 1.00 98.88 416 ARG A C 1
ATOM 3326 O O . ARG A 1 416 ? -16.798 -2.360 -1.735 1.00 98.88 416 ARG A O 1
ATOM 3333 N N . LEU A 1 417 ? -15.541 -3.982 -2.637 1.00 98.88 417 LEU A N 1
ATOM 3334 C CA . LEU A 1 417 ? -14.369 -3.735 -1.792 1.00 98.88 417 LEU A CA 1
ATOM 3335 C C . LEU A 1 417 ? -13.763 -2.347 -2.019 1.00 98.88 417 LEU A C 1
ATOM 3337 O O . LEU A 1 417 ? -13.459 -1.651 -1.051 1.00 98.88 417 LEU A O 1
ATOM 3341 N N . TYR A 1 418 ? -13.622 -1.914 -3.272 1.00 98.88 418 TYR A N 1
ATOM 3342 C CA . TYR A 1 418 ? -13.107 -0.578 -3.579 1.00 98.88 418 TYR A CA 1
ATOM 3343 C C . TYR A 1 418 ? -14.052 0.533 -3.109 1.00 98.88 418 TYR A C 1
ATOM 3345 O O . TYR A 1 418 ? -13.584 1.562 -2.624 1.00 98.88 418 TYR A O 1
ATOM 3353 N N . LEU A 1 419 ? -15.372 0.322 -3.169 1.00 98.94 419 LEU A N 1
ATOM 3354 C CA . LEU A 1 419 ? -16.346 1.223 -2.545 1.00 98.94 419 LEU A CA 1
ATOM 3355 C C . LEU A 1 419 ? -16.195 1.235 -1.017 1.00 98.94 419 LEU A C 1
ATOM 3357 O O . LEU A 1 419 ? -16.179 2.310 -0.419 1.00 98.94 419 LEU A O 1
ATOM 3361 N N . ALA A 1 420 ? -16.021 0.069 -0.386 1.00 98.75 420 ALA A N 1
ATOM 3362 C CA . ALA A 1 420 ? -15.809 -0.039 1.057 1.00 98.75 420 ALA A CA 1
ATOM 3363 C C . ALA A 1 420 ? -14.523 0.672 1.523 1.00 98.75 420 ALA A C 1
ATOM 3365 O O . ALA A 1 420 ? -14.530 1.353 2.547 1.00 98.75 420 ALA A O 1
ATOM 3366 N N . ALA A 1 421 ? -13.434 0.572 0.755 1.00 98.69 421 ALA A N 1
ATOM 3367 C CA . ALA A 1 421 ? -12.198 1.315 1.000 1.00 98.69 421 ALA A CA 1
ATOM 3368 C C . ALA A 1 421 ? -12.384 2.827 0.772 1.00 98.69 421 ALA A C 1
ATOM 3370 O O . ALA A 1 421 ? -11.992 3.641 1.611 1.00 98.69 421 ALA A O 1
ATOM 3371 N N . ALA A 1 422 ? -13.053 3.212 -0.321 1.00 98.62 422 ALA A N 1
ATOM 3372 C CA . ALA A 1 422 ? -13.337 4.604 -0.661 1.00 98.62 422 ALA A CA 1
ATOM 3373 C C . ALA A 1 422 ? -14.125 5.333 0.430 1.00 98.62 422 ALA A C 1
ATOM 3375 O O . ALA A 1 422 ? -13.832 6.496 0.701 1.00 98.62 422 ALA A O 1
ATOM 3376 N N . LEU A 1 423 ? -15.071 4.656 1.092 1.00 98.56 423 LEU A N 1
ATOM 3377 C CA . LEU A 1 423 ? -15.840 5.220 2.202 1.00 98.56 423 LEU A CA 1
ATOM 3378 C C . LEU A 1 423 ? -14.944 5.850 3.275 1.00 98.56 423 LEU A C 1
ATOM 3380 O O . LEU A 1 423 ? -15.256 6.939 3.744 1.00 98.56 423 LEU A O 1
ATOM 3384 N N . GLN A 1 424 ? -13.811 5.231 3.624 1.00 97.06 424 GLN A N 1
ATOM 3385 C CA . GLN A 1 424 ? -12.891 5.759 4.642 1.00 97.06 424 GLN A CA 1
ATOM 3386 C C . GLN A 1 424 ? -12.250 7.100 4.247 1.00 97.06 424 GLN A C 1
ATOM 3388 O O . GLN A 1 424 ? -11.804 7.844 5.121 1.00 97.06 424 GLN A O 1
ATOM 3393 N N . ARG A 1 425 ? -12.258 7.440 2.952 1.00 95.44 425 ARG A N 1
ATOM 3394 C CA . ARG A 1 425 ? -11.749 8.702 2.397 1.00 95.44 425 ARG A CA 1
ATOM 3395 C C . ARG A 1 425 ? -12.826 9.780 2.241 1.00 95.44 425 ARG A C 1
ATOM 3397 O O . ARG A 1 425 ? -12.493 10.904 1.882 1.00 95.44 425 ARG A O 1
ATOM 3404 N N . LEU A 1 426 ? -14.098 9.464 2.502 1.00 95.81 426 LEU A N 1
ATOM 3405 C CA . LEU A 1 426 ? -15.208 10.414 2.375 1.00 95.81 426 LEU A CA 1
ATOM 3406 C C . LEU A 1 426 ? -15.494 11.146 3.694 1.00 95.81 426 LEU A C 1
ATOM 3408 O O . LEU A 1 426 ? -15.329 10.549 4.765 1.00 95.81 426 LEU A O 1
ATOM 3412 N N . PRO A 1 427 ? -16.028 12.381 3.645 1.00 94.69 427 PRO A N 1
ATOM 3413 C CA . PRO A 1 427 ? -16.709 12.992 4.785 1.00 94.69 427 PRO A CA 1
ATOM 3414 C C . PRO A 1 427 ? -17.799 12.069 5.345 1.00 94.69 427 PRO A C 1
ATOM 3416 O O . PRO A 1 427 ? -18.506 11.414 4.578 1.00 94.69 427 PRO A O 1
ATOM 3419 N N . PHE A 1 428 ? -17.960 12.030 6.671 1.00 95.12 428 PHE A N 1
ATOM 3420 C CA . PHE A 1 428 ? -18.866 11.097 7.358 1.00 95.12 428 PHE A CA 1
ATOM 3421 C C . PHE A 1 428 ? -20.302 11.124 6.818 1.00 95.12 428 PHE A C 1
ATOM 3423 O O . PHE A 1 428 ? -20.860 10.072 6.509 1.00 95.12 428 PHE A O 1
ATOM 3430 N N . GLU A 1 429 ? -20.866 12.309 6.581 1.00 92.44 429 GLU A N 1
ATOM 3431 C CA . GLU A 1 429 ? -22.237 12.448 6.071 1.00 92.44 429 GLU A CA 1
ATOM 3432 C C . GLU A 1 429 ? -22.468 11.786 4.706 1.00 92.44 429 GLU A C 1
ATOM 3434 O O . GLU A 1 429 ? -23.567 11.317 4.410 1.00 92.44 429 GLU A O 1
ATOM 3439 N N . GLN A 1 430 ? -21.427 11.681 3.879 1.00 95.25 430 GLN A N 1
ATOM 3440 C CA . GLN A 1 430 ? -21.522 11.109 2.535 1.00 95.25 430 GLN A CA 1
ATOM 3441 C C . GLN A 1 430 ? -21.413 9.576 2.528 1.00 95.25 430 GLN A C 1
ATOM 3443 O O . GLN A 1 430 ? -21.660 8.951 1.497 1.00 95.25 430 GLN A O 1
ATOM 3448 N N . ARG A 1 431 ? -21.067 8.947 3.662 1.00 97.62 431 ARG A N 1
ATOM 3449 C CA . ARG A 1 431 ? -20.835 7.495 3.740 1.00 97.62 431 ARG A CA 1
ATOM 3450 C C . ARG A 1 431 ? -22.120 6.678 3.831 1.00 97.62 431 ARG A C 1
ATOM 3452 O O . ARG A 1 431 ? -22.186 5.593 3.262 1.00 97.62 431 ARG A O 1
ATOM 3459 N N . TRP A 1 432 ? -23.136 7.193 4.524 1.00 97.94 432 TRP A N 1
ATOM 3460 C CA . TRP A 1 432 ? -24.318 6.430 4.952 1.00 97.94 432 TRP A CA 1
ATOM 3461 C C . TRP A 1 432 ? -25.012 5.659 3.829 1.00 97.94 432 TRP A C 1
ATOM 3463 O O . TRP A 1 432 ? -25.140 4.445 3.910 1.00 97.94 432 TRP A O 1
ATOM 3473 N N . SER A 1 433 ? -25.395 6.339 2.747 1.00 97.44 433 SER A N 1
ATOM 3474 C CA . SER A 1 433 ? -26.186 5.694 1.687 1.00 97.44 433 SER A CA 1
ATOM 3475 C C . SER A 1 433 ? -25.427 4.613 0.907 1.00 97.44 433 SER A C 1
ATOM 3477 O O . SER A 1 433 ? -26.046 3.721 0.330 1.00 97.44 433 SER A O 1
ATOM 3479 N N . ILE A 1 434 ? -24.095 4.697 0.881 1.00 98.62 434 ILE A N 1
ATOM 3480 C CA . ILE A 1 434 ? -23.218 3.699 0.262 1.00 98.62 434 ILE A CA 1
ATOM 3481 C C . ILE A 1 434 ? -22.988 2.548 1.253 1.00 98.62 434 ILE A C 1
ATOM 3483 O O . ILE A 1 434 ? -23.089 1.392 0.858 1.00 98.62 434 ILE A O 1
ATOM 3487 N N . LEU A 1 435 ? -22.751 2.849 2.538 1.00 98.31 435 LEU A N 1
ATOM 3488 C CA . LEU A 1 435 ? -22.648 1.854 3.614 1.00 98.31 435 LEU A CA 1
ATOM 3489 C C . LEU A 1 435 ? -23.897 0.970 3.698 1.00 98.31 435 LEU A C 1
ATOM 3491 O O . LEU A 1 435 ? -23.767 -0.247 3.716 1.00 98.31 435 LEU A O 1
ATOM 3495 N N . GLU A 1 436 ? -25.088 1.572 3.724 1.00 98.31 436 GLU A N 1
ATOM 3496 C CA . GLU A 1 436 ? -26.375 0.863 3.783 1.00 98.31 436 GLU A CA 1
ATOM 3497 C C . GLU A 1 436 ? -26.553 -0.085 2.592 1.00 98.31 436 GLU A C 1
ATOM 3499 O O . GLU A 1 436 ? -26.993 -1.218 2.761 1.00 98.31 436 GLU A O 1
ATOM 3504 N N . ALA A 1 437 ? -26.172 0.365 1.393 1.00 98.50 437 ALA A N 1
ATOM 3505 C CA . ALA A 1 437 ? -26.248 -0.445 0.186 1.00 98.50 437 ALA A CA 1
ATOM 3506 C C . ALA A 1 437 ? -25.274 -1.633 0.227 1.00 98.50 437 ALA A C 1
ATOM 3508 O O . ALA A 1 437 ? -25.694 -2.766 0.017 1.00 98.50 437 ALA A O 1
ATOM 3509 N N . LEU A 1 438 ? -24.005 -1.396 0.578 1.00 98.75 438 LEU A N 1
ATOM 3510 C CA . LEU A 1 438 ? -23.001 -2.461 0.677 1.00 98.75 438 LEU A CA 1
ATOM 3511 C C . LEU A 1 438 ? -23.338 -3.471 1.783 1.00 98.75 438 LEU A C 1
ATOM 3513 O O . LEU A 1 438 ? -23.164 -4.672 1.606 1.00 98.75 438 LEU A O 1
ATOM 3517 N N . ALA A 1 439 ? -23.853 -2.998 2.919 1.00 98.31 439 ALA A N 1
ATOM 3518 C CA . ALA A 1 439 ? -24.227 -3.839 4.052 1.00 98.31 439 ALA A CA 1
ATOM 3519 C C . ALA A 1 439 ? -25.442 -4.748 3.772 1.00 98.31 439 ALA A C 1
ATOM 3521 O O . ALA A 1 439 ? -25.712 -5.657 4.557 1.00 98.31 439 ALA A O 1
ATOM 3522 N N . ALA A 1 440 ? -26.168 -4.526 2.671 1.00 97.94 440 ALA A N 1
ATOM 3523 C CA . ALA A 1 440 ? -27.321 -5.328 2.271 1.00 97.94 440 ALA A CA 1
ATOM 3524 C C . ALA A 1 440 ? -26.963 -6.574 1.430 1.00 97.94 440 ALA A C 1
ATOM 3526 O O . ALA A 1 440 ? -27.847 -7.395 1.187 1.00 97.94 440 ALA A O 1
ATOM 3527 N N . HIS A 1 441 ? -25.706 -6.732 0.999 1.00 98.06 441 HIS A N 1
ATOM 3528 C CA . HIS A 1 441 ? -25.252 -7.879 0.203 1.00 98.06 441 HIS A CA 1
ATOM 3529 C C . HIS A 1 441 ? -25.032 -9.120 1.077 1.00 98.06 441 HIS A C 1
ATOM 3531 O O . HIS A 1 441 ? -24.069 -9.198 1.834 1.00 98.06 441 HIS A O 1
ATOM 3537 N N . GLU A 1 442 ? -25.913 -10.112 0.983 1.00 97.50 442 GLU A N 1
ATOM 3538 C CA . GLU A 1 442 ? -25.808 -11.355 1.762 1.00 97.50 442 GLU A CA 1
ATOM 3539 C C . GLU A 1 442 ? -24.615 -12.219 1.322 1.00 97.50 442 GLU A C 1
ATOM 3541 O O . GLU A 1 442 ? -23.992 -12.892 2.139 1.00 97.50 442 GLU A O 1
ATOM 3546 N N . GLU A 1 443 ? -24.227 -12.138 0.049 1.00 97.56 443 GLU A N 1
ATOM 3547 C CA . GLU A 1 443 ? -23.077 -12.857 -0.501 1.00 97.56 443 GLU A CA 1
ATOM 3548 C C . GLU A 1 443 ? -21.725 -12.420 0.092 1.00 97.56 443 GLU A C 1
ATOM 3550 O O . GLU A 1 443 ? -20.742 -13.153 -0.021 1.00 97.56 443 GLU A O 1
ATOM 3555 N N . ASP A 1 444 ? -21.669 -11.253 0.741 1.00 98.31 444 ASP A N 1
ATOM 3556 C CA . ASP A 1 444 ? -20.446 -10.695 1.325 1.00 98.31 444 ASP A CA 1
ATOM 3557 C C . ASP A 1 444 ? -20.269 -11.039 2.812 1.00 98.31 444 ASP A C 1
ATOM 3559 O O . ASP A 1 444 ? -19.258 -10.663 3.406 1.00 98.31 444 ASP A O 1
ATOM 3563 N N . VAL A 1 445 ? -21.212 -11.760 3.431 1.00 97.75 445 VAL A N 1
ATOM 3564 C CA . VAL A 1 445 ? -21.189 -12.076 4.875 1.00 97.75 445 VAL A CA 1
ATOM 3565 C C . VAL A 1 445 ? -19.885 -12.758 5.302 1.00 97.75 445 VAL A C 1
ATOM 3567 O O . VAL A 1 445 ? -19.278 -12.363 6.303 1.00 97.75 445 VAL A O 1
ATOM 3570 N N . ASP A 1 446 ? -19.430 -13.729 4.510 1.00 96.25 446 ASP A N 1
ATOM 3571 C CA . ASP A 1 446 ? -18.198 -14.492 4.743 1.00 96.25 446 ASP A CA 1
ATOM 3572 C C . ASP A 1 446 ? -17.009 -13.987 3.910 1.00 96.25 446 ASP A C 1
ATOM 3574 O O . ASP A 1 446 ? -15.947 -14.621 3.874 1.00 96.25 446 ASP A O 1
ATOM 3578 N N . ASP A 1 447 ? -17.159 -12.843 3.234 1.00 98.50 447 ASP A N 1
ATOM 3579 C CA . ASP A 1 447 ? -16.083 -12.276 2.435 1.00 98.50 447 ASP A CA 1
ATOM 3580 C C . ASP A 1 447 ? -14.860 -11.928 3.303 1.00 98.50 447 ASP A C 1
ATOM 3582 O O . ASP A 1 447 ? -14.945 -11.506 4.466 1.00 98.50 447 ASP A O 1
ATOM 3586 N N . HIS A 1 448 ? -13.674 -12.119 2.724 1.00 97.69 448 HIS A N 1
ATOM 3587 C CA . HIS A 1 448 ? -12.415 -11.952 3.439 1.00 97.69 448 HIS A CA 1
ATOM 3588 C C . HIS A 1 448 ? -12.206 -10.507 3.928 1.00 97.69 448 HIS A C 1
ATOM 3590 O O . HIS A 1 448 ? -11.742 -10.303 5.056 1.00 97.69 448 HIS A O 1
ATOM 3596 N N . ASN A 1 449 ? -12.574 -9.505 3.123 1.00 98.38 449 ASN A N 1
ATOM 3597 C CA . ASN A 1 449 ? -12.294 -8.096 3.405 1.00 98.38 449 ASN A CA 1
ATOM 3598 C C . ASN A 1 449 ? -13.551 -7.285 3.731 1.00 98.38 449 ASN A C 1
ATOM 3600 O O . ASN A 1 449 ? -13.540 -6.527 4.702 1.00 98.38 449 ASN A O 1
ATOM 3604 N N . ILE A 1 450 ? -14.619 -7.422 2.940 1.00 98.75 450 ILE A N 1
ATOM 3605 C CA . ILE A 1 450 ? -15.737 -6.466 2.890 1.00 98.75 450 ILE A CA 1
ATOM 3606 C C . ILE A 1 450 ? -16.362 -6.216 4.273 1.00 98.75 450 ILE A C 1
ATOM 3608 O O . ILE A 1 450 ? -16.369 -5.055 4.689 1.00 98.75 450 ILE A O 1
ATOM 3612 N N . PRO A 1 451 ? -16.769 -7.228 5.069 1.00 98.56 451 PRO A N 1
ATOM 3613 C CA . PRO A 1 451 ? -17.351 -6.992 6.393 1.00 98.56 451 PRO A CA 1
ATOM 3614 C C . PRO A 1 451 ? -16.457 -6.169 7.332 1.00 98.56 451 PRO A C 1
ATOM 3616 O O . PRO A 1 451 ? -16.944 -5.362 8.123 1.00 98.56 451 PRO A O 1
ATOM 3619 N N . ARG A 1 452 ? -15.134 -6.364 7.247 1.00 98.38 452 ARG A N 1
ATOM 3620 C CA . ARG A 1 452 ? -14.148 -5.643 8.067 1.00 98.38 452 ARG A CA 1
ATOM 3621 C C . ARG A 1 452 ? -13.971 -4.215 7.563 1.00 98.38 452 ARG A C 1
ATOM 3623 O O . ARG A 1 452 ? -13.958 -3.290 8.366 1.00 98.38 452 ARG A O 1
ATOM 3630 N N . MET A 1 453 ? -13.901 -4.027 6.247 1.00 98.75 453 MET A N 1
ATOM 3631 C CA . MET A 1 453 ? -13.780 -2.702 5.634 1.00 98.75 453 MET A CA 1
ATOM 3632 C C . MET A 1 453 ? -15.021 -1.835 5.875 1.00 98.75 453 MET A C 1
ATOM 3634 O O . MET A 1 453 ? -14.882 -0.652 6.182 1.00 98.75 453 MET A O 1
ATOM 3638 N N . LEU A 1 454 ? -16.225 -2.420 5.828 1.00 98.75 454 LEU A N 1
ATOM 3639 C CA . LEU A 1 454 ? -17.466 -1.726 6.190 1.00 98.75 454 LEU A CA 1
ATOM 3640 C C . LEU A 1 454 ? -17.463 -1.290 7.657 1.00 98.75 454 LEU A C 1
ATOM 3642 O O . LEU A 1 454 ? -17.861 -0.166 7.962 1.00 98.75 454 LEU A O 1
ATOM 3646 N N . TRP A 1 455 ? -16.966 -2.141 8.561 1.00 98.69 455 TRP A N 1
ATOM 3647 C CA . TRP A 1 455 ? -16.807 -1.764 9.963 1.00 98.69 455 TRP A CA 1
ATOM 3648 C C . TRP A 1 455 ? -15.843 -0.588 10.138 1.00 98.69 455 TRP A C 1
ATOM 3650 O O . TRP A 1 455 ? -16.195 0.380 10.803 1.00 98.69 455 TRP A O 1
ATOM 3660 N N . LEU A 1 456 ? -14.664 -0.631 9.510 1.00 98.31 456 LEU A N 1
ATOM 3661 C CA . LEU A 1 456 ? -13.674 0.452 9.590 1.00 98.31 456 LEU A CA 1
ATOM 3662 C C . LEU A 1 456 ? -14.221 1.783 9.049 1.00 98.31 456 LEU A C 1
ATOM 3664 O O . LEU A 1 456 ? -13.917 2.847 9.584 1.00 98.31 456 LEU A O 1
ATOM 3668 N N . ALA A 1 457 ? -15.072 1.733 8.022 1.00 98.25 457 ALA A N 1
ATOM 3669 C CA . ALA A 1 457 ? -15.741 2.913 7.487 1.00 98.25 457 ALA A CA 1
ATOM 3670 C C . ALA A 1 457 ? -16.835 3.481 8.412 1.00 98.25 457 ALA A C 1
ATOM 3672 O O . ALA A 1 457 ? -17.003 4.704 8.448 1.00 98.25 457 ALA A O 1
ATOM 3673 N N . LEU A 1 458 ? -17.563 2.617 9.132 1.00 98.50 458 LEU A N 1
ATOM 3674 C CA . LEU A 1 458 ? -18.683 2.977 10.010 1.00 98.50 458 LEU A CA 1
ATOM 3675 C C . LEU A 1 458 ? -18.242 3.373 11.429 1.00 98.50 458 LEU A C 1
ATOM 3677 O O . LEU A 1 458 ? -18.819 4.291 12.007 1.00 98.50 458 LEU A O 1
ATOM 3681 N N . GLU A 1 459 ? -17.245 2.693 12.002 1.00 97.75 459 GLU A N 1
ATOM 3682 C CA . GLU A 1 459 ? -16.862 2.795 13.420 1.00 97.75 459 GLU A CA 1
ATOM 3683 C C . GLU A 1 459 ? -16.688 4.236 13.928 1.00 97.75 459 GLU A C 1
ATOM 3685 O O . GLU A 1 459 ? -17.276 4.546 14.971 1.00 97.75 459 GLU A O 1
ATOM 3690 N N . PRO A 1 460 ? -15.988 5.144 13.214 1.00 96.06 460 PRO A N 1
ATOM 3691 C CA . PRO A 1 460 ? -15.784 6.514 13.687 1.00 96.06 460 PRO A CA 1
ATOM 3692 C C . PRO A 1 460 ? -17.075 7.334 13.797 1.00 96.06 460 PRO A C 1
ATOM 3694 O O . PRO A 1 460 ? -17.114 8.312 14.535 1.00 96.06 460 PRO A O 1
ATOM 3697 N N . MET A 1 461 ? -18.133 6.938 13.082 1.00 97.00 461 MET A N 1
ATOM 3698 C CA . MET A 1 461 ? -19.412 7.653 13.015 1.00 97.00 461 MET A CA 1
ATOM 3699 C C . MET A 1 461 ? -20.406 7.187 14.081 1.00 97.00 461 MET A C 1
ATOM 3701 O O . MET A 1 461 ? -21.315 7.937 14.439 1.00 97.00 461 MET A O 1
ATOM 3705 N N . VAL A 1 462 ? -20.229 5.967 14.608 1.00 96.69 462 VAL A N 1
ATOM 3706 C CA . VAL A 1 462 ? -21.106 5.369 15.630 1.00 96.69 462 VAL A CA 1
ATOM 3707 C C . VAL A 1 462 ? -21.271 6.269 16.866 1.00 96.69 462 VAL A C 1
ATOM 3709 O O . VAL A 1 462 ? -22.409 6.424 17.309 1.00 96.69 462 VAL A O 1
ATOM 3712 N N . PRO A 1 463 ? -20.206 6.890 17.421 1.00 92.12 463 PRO A N 1
ATOM 3713 C CA . PRO A 1 463 ? -20.303 7.776 18.578 1.00 92.12 463 PRO A CA 1
ATOM 3714 C C . PRO A 1 463 ? -21.358 8.872 18.513 1.00 92.12 463 PRO A C 1
ATOM 3716 O O . PRO A 1 463 ? -22.037 9.120 19.507 1.00 92.12 463 PRO A O 1
ATOM 3719 N N . GLU A 1 464 ? -21.443 9.533 17.364 1.00 92.88 464 GLU A N 1
ATOM 3720 C CA . GLU A 1 464 ? -22.251 10.735 17.154 1.00 92.88 464 GLU A CA 1
ATOM 3721 C C . GLU A 1 464 ? -23.592 10.405 16.484 1.00 92.88 464 GLU A C 1
ATOM 3723 O O . GLU A 1 464 ? -24.485 11.241 16.446 1.00 92.88 464 GLU A O 1
ATOM 3728 N N . ASN A 1 465 ? -23.762 9.172 15.990 1.00 96.00 465 ASN A N 1
ATOM 3729 C CA . ASN A 1 465 ? -24.915 8.746 15.195 1.00 96.00 465 ASN A CA 1
ATOM 3730 C C . ASN A 1 465 ? -25.469 7.391 15.664 1.00 96.00 465 ASN A C 1
ATOM 3732 O O . ASN A 1 465 ? -25.717 6.501 14.851 1.00 96.00 465 ASN A O 1
ATOM 3736 N N . GLN A 1 466 ? -25.637 7.206 16.975 1.00 96.44 466 GLN A N 1
ATOM 3737 C CA . GLN A 1 466 ? -25.970 5.902 17.567 1.00 96.44 466 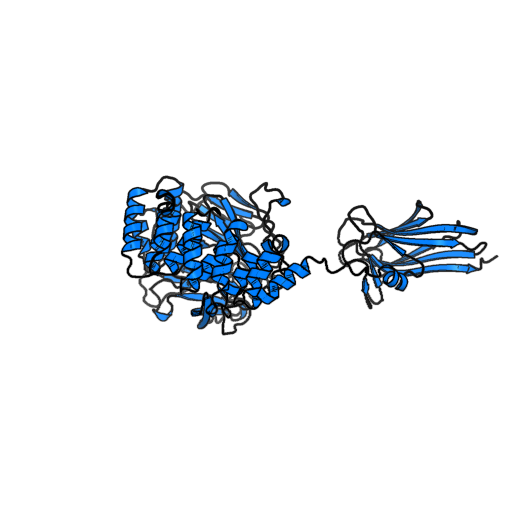GLN A CA 1
ATOM 3738 C C . GLN A 1 466 ? -27.252 5.277 16.995 1.00 96.44 466 GLN A C 1
ATOM 3740 O O . GLN A 1 466 ? -27.236 4.112 16.605 1.00 96.44 466 GLN A O 1
ATOM 3745 N N . GLU A 1 467 ? -28.346 6.041 16.909 1.00 96.75 467 GLU A N 1
ATOM 3746 C CA . GLU A 1 467 ? -29.637 5.559 16.392 1.00 96.75 467 GLU A CA 1
ATOM 3747 C C . GLU A 1 467 ? -29.534 5.133 14.923 1.00 96.75 467 GLU A C 1
ATOM 3749 O O . GLU A 1 467 ? -29.984 4.051 14.537 1.00 96.75 467 GLU A O 1
ATOM 3754 N N . LYS A 1 468 ? -28.864 5.951 14.106 1.00 97.62 468 LYS A N 1
ATOM 3755 C CA . LYS A 1 468 ? -28.651 5.670 12.685 1.00 97.62 468 LYS A CA 1
ATOM 3756 C C . LYS A 1 468 ? -27.735 4.464 12.477 1.00 97.62 468 LYS A C 1
ATOM 3758 O O . LYS A 1 468 ? -28.036 3.600 11.658 1.00 97.62 468 LYS A O 1
ATOM 3763 N N . ALA A 1 469 ? -26.659 4.358 13.257 1.00 97.88 469 ALA A N 1
ATOM 3764 C CA . ALA A 1 469 ? -25.762 3.207 13.236 1.00 97.88 469 ALA A CA 1
ATOM 3765 C C . ALA A 1 469 ? -26.478 1.917 13.662 1.00 97.88 469 ALA A C 1
ATOM 3767 O O . ALA A 1 469 ? -26.276 0.880 13.034 1.00 97.88 469 ALA A O 1
ATOM 3768 N N . LEU A 1 470 ? -27.332 1.972 14.691 1.00 97.69 470 LEU A N 1
ATOM 3769 C CA . LEU A 1 470 ? -28.121 0.825 15.142 1.00 97.69 470 LEU A CA 1
ATOM 3770 C C . LEU A 1 470 ? -29.155 0.412 14.088 1.00 97.69 470 LEU A C 1
ATOM 3772 O O . LEU A 1 470 ? -29.298 -0.774 13.811 1.00 97.69 470 LEU A O 1
ATOM 3776 N N . THR A 1 471 ? -29.816 1.379 13.450 1.00 98.06 471 THR A N 1
ATOM 3777 C CA . THR A 1 471 ? -30.755 1.129 12.345 1.00 98.06 471 THR A CA 1
ATOM 3778 C C . THR A 1 471 ? -30.060 0.444 11.167 1.00 98.06 471 THR A C 1
ATOM 3780 O O . THR A 1 471 ? -30.560 -0.556 10.644 1.00 98.06 471 THR A O 1
ATOM 3783 N N . LEU A 1 472 ? -28.873 0.924 10.781 1.00 98.00 472 LEU A N 1
ATOM 3784 C CA . LEU A 1 472 ? -28.047 0.279 9.760 1.00 98.00 472 LEU A CA 1
ATOM 3785 C C . LEU A 1 472 ? -27.662 -1.138 10.189 1.00 98.00 472 LEU A C 1
ATOM 3787 O O . LEU A 1 472 ? -27.825 -2.071 9.414 1.00 98.00 472 LEU A O 1
ATOM 3791 N N . ALA A 1 473 ? -27.199 -1.329 11.425 1.00 97.69 473 ALA A N 1
ATOM 3792 C CA . ALA A 1 473 ? -26.816 -2.644 11.927 1.00 97.69 473 ALA A CA 1
ATOM 3793 C C . ALA A 1 473 ? -27.986 -3.643 11.900 1.00 97.69 473 ALA A C 1
ATOM 3795 O O . ALA A 1 473 ? -27.806 -4.763 11.435 1.00 97.69 473 ALA A O 1
ATOM 3796 N N . LEU A 1 474 ? -29.182 -3.235 12.334 1.00 97.00 474 LEU A N 1
ATOM 3797 C CA . LEU A 1 474 ? -30.382 -4.081 12.361 1.00 97.00 474 LEU A CA 1
ATOM 3798 C C . LEU A 1 474 ? -30.901 -4.445 10.962 1.00 97.00 474 LEU A C 1
ATOM 3800 O O . LEU A 1 474 ? -31.445 -5.530 10.780 1.00 97.00 474 LEU A O 1
ATOM 3804 N N . SER A 1 475 ? -30.745 -3.549 9.984 1.00 95.62 475 SER A N 1
ATOM 3805 C CA . SER A 1 475 ? -31.157 -3.782 8.590 1.00 95.62 475 SER A CA 1
ATOM 3806 C C . SER A 1 475 ? -30.078 -4.454 7.732 1.00 95.62 475 SER A C 1
ATOM 3808 O O . SER A 1 475 ? -30.382 -5.022 6.682 1.00 95.62 475 SER A O 1
ATOM 3810 N N . SER A 1 476 ? -28.826 -4.411 8.184 1.00 96.50 476 SER A N 1
ATOM 3811 C CA . SER A 1 476 ? -27.667 -5.017 7.536 1.00 96.50 476 SER A CA 1
ATOM 3812 C C . SER A 1 476 ? -27.754 -6.542 7.512 1.00 96.50 476 SER A C 1
ATOM 3814 O O . SER A 1 476 ? -28.172 -7.177 8.483 1.00 96.50 476 SER A O 1
ATOM 3816 N N . LYS A 1 477 ? -27.262 -7.141 6.423 1.00 97.25 477 LYS A N 1
ATOM 3817 C CA . LYS A 1 477 ? -27.020 -8.585 6.311 1.00 97.25 477 LYS A CA 1
ATOM 3818 C C . LYS A 1 477 ? -25.734 -9.027 7.002 1.00 97.25 477 LYS A C 1
ATOM 3820 O O . LYS A 1 477 ? -25.553 -10.217 7.203 1.00 97.25 477 LYS A O 1
ATOM 3825 N N . MET A 1 478 ? -24.869 -8.090 7.395 1.00 97.50 478 MET A N 1
ATOM 3826 C CA . MET A 1 478 ? -23.562 -8.349 8.004 1.00 97.50 478 MET A CA 1
ATOM 3827 C C . MET A 1 478 ? -23.680 -8.631 9.512 1.00 97.50 478 MET A C 1
ATOM 3829 O O . MET A 1 478 ? -23.840 -7.673 10.283 1.00 97.50 478 MET A O 1
ATOM 3833 N N . PRO A 1 479 ? -23.469 -9.877 9.987 1.00 97.50 479 PRO A N 1
ATOM 3834 C CA . PRO A 1 479 ? -23.539 -10.192 11.417 1.00 97.50 479 PRO A CA 1
ATOM 3835 C C . PRO A 1 479 ? -22.494 -9.424 12.235 1.00 97.50 479 PRO A C 1
ATOM 3837 O O . PRO A 1 479 ? -22.751 -8.997 13.357 1.00 97.50 479 PRO A O 1
ATOM 3840 N N . LYS A 1 480 ? -21.322 -9.150 11.645 1.00 95.06 480 LYS A N 1
ATOM 3841 C CA . LYS A 1 480 ? -20.281 -8.346 12.301 1.00 95.06 480 LYS A CA 1
ATOM 3842 C C . LYS A 1 480 ? -20.747 -6.934 12.624 1.00 95.06 480 LYS A C 1
ATOM 3844 O O . LYS A 1 480 ? -20.412 -6.429 13.684 1.00 95.06 480 LYS A O 1
ATOM 3849 N N . LEU A 1 481 ? -21.528 -6.287 11.755 1.00 97.81 481 LEU A N 1
ATOM 3850 C CA . LEU A 1 481 ? -22.040 -4.944 12.053 1.00 97.81 481 LEU A CA 1
ATOM 3851 C C . LEU A 1 481 ? -23.094 -4.991 13.169 1.00 97.81 481 LEU A C 1
ATOM 3853 O O . LEU A 1 481 ? -23.077 -4.127 14.045 1.00 97.81 481 LEU A O 1
ATOM 3857 N N . GLN A 1 482 ? -23.940 -6.029 13.180 1.00 97.25 482 GLN A N 1
ATOM 3858 C CA . GLN A 1 482 ? -24.914 -6.294 14.249 1.00 97.25 482 GLN A CA 1
ATOM 3859 C C . GLN A 1 482 ? -24.243 -6.493 15.615 1.00 97.25 482 GLN A C 1
ATOM 3861 O O . GLN A 1 482 ? -24.765 -6.030 16.625 1.00 97.25 482 GLN A O 1
ATOM 3866 N N . GLU A 1 483 ? -23.068 -7.125 15.656 1.00 97.00 483 GLU A N 1
ATOM 3867 C CA . GLU A 1 483 ? -22.281 -7.295 16.882 1.00 97.00 483 GLU A CA 1
ATOM 3868 C C . GLU A 1 483 ? -21.499 -6.022 17.260 1.00 97.00 483 GLU A C 1
ATOM 3870 O O . GLU A 1 483 ? -21.483 -5.584 18.416 1.00 97.00 483 GLU A O 1
ATOM 3875 N N . PHE A 1 484 ? -20.814 -5.419 16.288 1.00 97.81 484 PHE A N 1
ATOM 3876 C CA . PHE A 1 484 ? -19.809 -4.389 16.539 1.00 97.81 484 PHE A CA 1
ATOM 3877 C C . PHE A 1 484 ? -20.421 -3.028 16.870 1.00 97.81 484 PHE A C 1
ATOM 3879 O O . PHE A 1 484 ? -19.878 -2.317 17.719 1.00 97.81 484 PHE A O 1
ATOM 3886 N N . VAL A 1 485 ? -21.564 -2.669 16.273 1.00 98.12 485 VAL A N 1
ATOM 3887 C CA . VAL A 1 485 ? -22.227 -1.384 16.547 1.00 98.12 485 VAL A CA 1
ATOM 3888 C C . VAL A 1 485 ? -22.673 -1.276 18.014 1.00 98.12 485 VAL A C 1
ATOM 3890 O O . VAL A 1 485 ? -22.223 -0.339 18.681 1.00 98.12 485 VAL A O 1
ATOM 3893 N N . PRO A 1 486 ? -23.452 -2.220 18.588 1.00 96.50 486 PRO A N 1
ATOM 3894 C CA . PRO A 1 486 ? -23.786 -2.186 20.012 1.00 96.50 486 PRO A CA 1
ATOM 3895 C C . PRO A 1 486 ? -22.543 -2.190 20.904 1.00 96.50 486 PRO A C 1
ATOM 3897 O O . PRO A 1 486 ? -22.467 -1.419 21.860 1.00 96.50 486 PRO A O 1
ATOM 3900 N N . ARG A 1 487 ? -21.522 -2.993 20.569 1.00 95.50 487 ARG A N 1
ATOM 3901 C CA . ARG A 1 487 ? -20.255 -3.024 21.316 1.00 95.50 487 ARG A CA 1
ATOM 3902 C C . ARG A 1 487 ? -19.551 -1.667 21.320 1.00 95.50 487 ARG A C 1
ATOM 3904 O O . ARG A 1 487 ? -18.963 -1.295 22.334 1.00 95.50 487 ARG A O 1
ATOM 3911 N N . ARG A 1 488 ? -19.621 -0.912 20.224 1.00 94.31 488 ARG A N 1
ATOM 3912 C CA . ARG A 1 488 ? -19.013 0.416 20.102 1.00 94.31 488 ARG A CA 1
ATOM 3913 C C . ARG A 1 488 ? -19.789 1.512 20.822 1.00 94.31 488 ARG A C 1
ATOM 3915 O O . ARG A 1 488 ? -19.151 2.393 21.405 1.00 94.31 488 ARG A O 1
ATOM 3922 N N . ILE A 1 489 ? -21.121 1.429 20.821 1.00 94.00 489 ILE A N 1
ATOM 3923 C CA . ILE A 1 489 ? -22.008 2.284 21.625 1.00 94.00 489 ILE A CA 1
ATOM 3924 C C . ILE A 1 489 ? -21.725 2.042 23.112 1.00 94.00 489 ILE A C 1
ATOM 3926 O O . ILE A 1 489 ? -21.397 2.969 23.847 1.00 94.00 489 ILE A O 1
ATOM 3930 N N . LEU A 1 490 ? -21.729 0.780 23.548 1.00 88.19 490 LEU A N 1
ATOM 3931 C CA . LEU A 1 490 ? -21.414 0.409 24.931 1.00 88.19 490 LEU A CA 1
ATOM 3932 C C . LEU A 1 490 ? -19.953 0.699 25.293 1.00 88.19 490 LEU A C 1
ATOM 3934 O O . LEU A 1 490 ? -19.653 1.000 26.441 1.00 88.19 490 LEU A O 1
ATOM 3938 N N . GLY A 1 491 ? -19.046 0.667 24.317 1.00 73.88 491 GLY A N 1
ATOM 3939 C CA . GLY A 1 491 ? -17.647 1.055 24.475 1.00 73.88 491 GLY A CA 1
ATOM 3940 C C . GLY A 1 491 ? -17.431 2.554 24.719 1.00 73.88 491 GLY A C 1
ATOM 3941 O O . GLY A 1 491 ? -16.335 2.926 25.139 1.00 73.88 491 GLY A O 1
ATOM 3942 N N . GLN A 1 492 ? -18.442 3.409 24.482 1.00 54.12 492 GLN A N 1
ATOM 3943 C CA . GLN A 1 492 ? -18.446 4.810 24.937 1.00 54.12 492 GLN A CA 1
ATOM 3944 C C . GLN A 1 492 ? -18.763 4.954 26.417 1.00 54.12 492 GLN A C 1
ATOM 3946 O O . GLN A 1 492 ? -18.366 5.950 27.026 1.00 54.12 492 GLN A O 1
ATOM 3951 N N . VAL A 1 493 ? -19.454 3.974 27.007 1.00 42.50 493 VAL A N 1
ATOM 3952 C CA . VAL A 1 493 ? -19.457 3.850 28.455 1.00 42.50 493 VAL A CA 1
ATOM 3953 C C . VAL A 1 493 ? -18.009 3.544 28.758 1.00 42.50 493 VAL A C 1
ATOM 3955 O O . VAL A 1 493 ? -17.555 2.415 28.570 1.00 42.50 493 VAL A O 1
ATOM 3958 N N . SER A 1 494 ? -17.246 4.572 29.151 1.00 38.19 494 SER A N 1
ATOM 3959 C CA . SER A 1 494 ? -15.977 4.368 29.827 1.00 38.19 494 SER A CA 1
ATOM 3960 C C . SER A 1 494 ? -16.260 3.215 30.761 1.00 38.19 494 SER A C 1
ATOM 3962 O O . SER A 1 494 ? -17.157 3.371 31.600 1.00 38.19 494 SER A O 1
ATOM 3964 N N . ALA A 1 495 ? -15.626 2.050 30.543 1.00 33.41 495 ALA A N 1
ATOM 3965 C CA . ALA A 1 495 ? -15.724 0.954 31.493 1.00 33.41 495 ALA A CA 1
ATOM 3966 C C . ALA A 1 495 ? -15.614 1.662 32.830 1.00 33.41 495 ALA A C 1
ATOM 3968 O O . ALA A 1 495 ? -14.629 2.412 32.959 1.00 33.41 495 ALA A O 1
ATOM 3969 N N . PRO A 1 496 ? -16.656 1.617 33.697 1.00 31.66 496 PRO A N 1
ATOM 3970 C CA . PRO A 1 496 ? -16.672 2.452 34.880 1.00 31.66 496 PRO A CA 1
ATOM 3971 C C . PRO A 1 496 ? -15.296 2.245 35.440 1.00 31.66 496 PRO A C 1
ATOM 3973 O O . PRO A 1 496 ? -14.872 1.083 35.524 1.00 31.66 496 PRO A O 1
ATOM 3976 N N . VAL A 1 497 ? -14.534 3.331 35.621 1.00 36.28 497 VAL A N 1
ATOM 3977 C CA . VAL A 1 497 ? -13.251 3.225 36.295 1.00 36.28 497 VAL A CA 1
ATOM 3978 C C . VAL A 1 497 ? -13.665 2.546 37.575 1.00 36.28 497 VAL A C 1
ATOM 3980 O O . VAL A 1 497 ? -14.259 3.189 38.440 1.00 36.28 497 VAL A O 1
ATOM 3983 N N . ARG A 1 498 ? -13.505 1.212 37.639 1.00 38.84 498 ARG A N 1
ATOM 3984 C CA . ARG A 1 498 ? -13.772 0.434 38.833 1.00 38.84 498 ARG A CA 1
ATOM 3985 C C . ARG A 1 498 ? -12.932 1.225 39.783 1.00 38.84 498 ARG A C 1
ATOM 3987 O O . ARG A 1 498 ? -11.736 1.332 39.501 1.00 38.84 498 ARG A O 1
ATOM 3994 N N . LYS A 1 499 ? -13.558 1.899 40.758 1.00 40.53 499 LYS A N 1
ATOM 3995 C CA . LYS A 1 499 ? -12.847 2.648 41.785 1.00 40.53 499 LYS A CA 1
ATOM 3996 C C . LYS A 1 499 ? -11.879 1.619 42.327 1.00 40.53 499 LYS A C 1
ATOM 3998 O O . LYS A 1 499 ? -12.280 0.740 43.086 1.00 40.53 499 LYS A O 1
ATOM 4003 N N . LYS A 1 500 ? -10.661 1.598 41.776 1.00 54.66 500 LYS A N 1
ATOM 4004 C CA . LYS A 1 500 ? -9.705 0.549 42.067 1.00 54.66 500 LYS A CA 1
ATOM 4005 C C . LYS A 1 500 ? -9.504 0.792 43.546 1.00 54.66 500 LYS A C 1
ATOM 4007 O O . LYS A 1 500 ? -9.279 1.949 43.916 1.00 54.66 500 LYS A O 1
ATOM 4012 N N . PRO A 1 501 ? -9.689 -0.209 44.409 1.00 76.00 501 PRO A N 1
ATOM 4013 C CA . PRO A 1 501 ? -9.612 0.017 45.835 1.00 76.00 501 PRO A CA 1
ATOM 4014 C C . PRO A 1 501 ? -8.130 0.167 46.198 1.00 76.00 501 PRO A C 1
ATOM 4016 O O . PRO A 1 501 ? -7.595 -0.625 46.960 1.00 76.00 501 PRO A O 1
ATOM 4019 N N . TRP A 1 502 ? -7.442 1.165 45.627 1.00 89.38 502 TRP A N 1
ATOM 4020 C CA . TRP A 1 502 ? -6.042 1.505 45.842 1.00 89.38 502 TRP A CA 1
ATOM 4021 C C . TRP A 1 502 ? -5.769 1.613 47.335 1.00 89.38 502 TRP A C 1
ATOM 4023 O O . TRP A 1 502 ? -4.742 1.139 47.801 1.00 89.38 502 TRP A O 1
ATOM 4033 N N . GLN A 1 503 ? -6.750 2.120 48.089 1.00 92.00 503 GLN A N 1
ATOM 4034 C CA . GLN A 1 503 ? -6.715 2.163 49.545 1.00 92.00 503 GLN A CA 1
ATOM 4035 C C . GLN A 1 503 ? -6.626 0.769 50.180 1.00 92.00 503 GLN A C 1
ATOM 4037 O O . GLN A 1 503 ? -5.869 0.585 51.121 1.00 92.00 503 GLN A O 1
ATOM 4042 N N . ASN A 1 504 ? -7.346 -0.234 49.676 1.00 89.12 504 ASN A N 1
ATOM 4043 C CA . ASN A 1 504 ? -7.260 -1.602 50.202 1.00 89.12 504 ASN A CA 1
ATOM 4044 C C . ASN A 1 504 ? -5.973 -2.300 49.753 1.00 89.12 504 ASN A C 1
ATOM 4046 O O . ASN A 1 504 ? -5.404 -3.076 50.512 1.00 89.12 504 ASN A O 1
ATOM 4050 N N . VAL A 1 505 ? -5.502 -2.016 48.535 1.00 92.44 505 VAL A N 1
ATOM 4051 C CA . VAL A 1 505 ? -4.266 -2.606 48.003 1.00 92.44 505 VAL A CA 1
ATOM 4052 C C . VAL A 1 505 ? -3.048 -2.076 48.756 1.00 92.44 505 VAL A C 1
ATOM 4054 O O . VAL A 1 505 ? -2.225 -2.870 49.199 1.00 92.44 505 VAL A O 1
ATOM 4057 N N . ILE A 1 506 ? -2.953 -0.760 48.963 1.00 94.38 506 ILE A N 1
ATOM 4058 C CA . ILE A 1 506 ? -1.795 -0.160 49.631 1.00 94.38 506 ILE A CA 1
ATOM 4059 C C . ILE A 1 506 ? -1.715 -0.543 51.110 1.00 94.38 506 ILE A C 1
ATOM 4061 O O . ILE A 1 506 ? -0.623 -0.755 51.627 1.00 94.38 506 ILE A O 1
ATOM 4065 N N . LYS A 1 507 ? -2.865 -0.737 51.774 1.00 93.56 507 LYS A N 1
ATOM 4066 C CA . LYS A 1 507 ? -2.937 -1.203 53.167 1.00 93.56 507 LYS A CA 1
ATOM 4067 C C . LYS A 1 507 ? -2.267 -2.560 53.396 1.00 93.56 507 LYS A C 1
ATOM 4069 O O . LYS A 1 507 ? -1.933 -2.845 54.539 1.00 93.56 507 LYS A O 1
ATOM 4074 N N . LYS A 1 508 ? -2.047 -3.372 52.351 1.00 92.88 508 LYS A N 1
A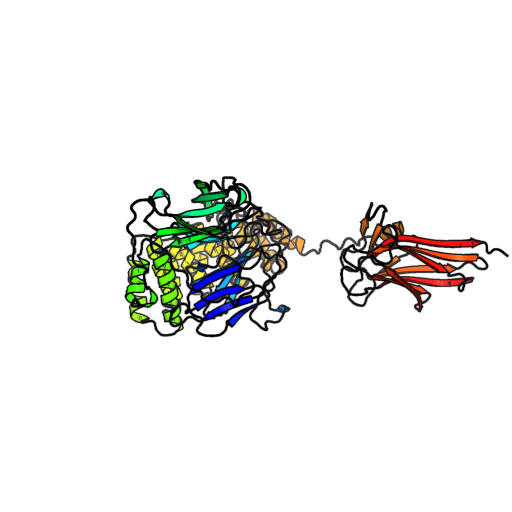TOM 4075 C CA . LYS A 1 508 ? -1.320 -4.649 52.464 1.00 92.88 508 LYS A CA 1
ATOM 4076 C C . LYS A 1 508 ? 0.143 -4.468 52.869 1.00 92.88 508 LYS A C 1
ATOM 4078 O O . LYS A 1 508 ? 0.672 -5.320 53.566 1.00 92.88 508 LYS A O 1
ATOM 4083 N N . VAL A 1 509 ? 0.770 -3.375 52.436 1.00 95.06 509 VAL A N 1
ATOM 4084 C CA . VAL A 1 509 ? 2.188 -3.079 52.711 1.00 95.06 509 VAL A CA 1
ATOM 4085 C C . VAL A 1 509 ? 2.361 -1.850 53.595 1.00 95.06 509 VAL A C 1
ATOM 4087 O O . VAL A 1 509 ? 3.367 -1.732 54.278 1.00 95.06 509 VAL A O 1
ATOM 4090 N N . ALA A 1 510 ? 1.366 -0.959 53.637 1.00 96.12 510 ALA A N 1
ATOM 4091 C CA . ALA A 1 510 ? 1.351 0.243 54.463 1.00 96.12 510 ALA A CA 1
ATOM 4092 C C . ALA A 1 510 ? 0.050 0.357 55.287 1.00 96.12 510 ALA A C 1
ATOM 4094 O O . ALA A 1 510 ? -0.796 1.217 55.010 1.00 96.12 510 ALA A O 1
ATOM 4095 N N . PRO A 1 511 ? -0.159 -0.500 56.306 1.00 94.12 511 PRO A N 1
ATOM 4096 C CA . PRO A 1 511 ? -1.351 -0.442 57.147 1.00 94.12 511 PRO A CA 1
ATOM 4097 C C . PRO A 1 511 ? -1.541 0.940 57.792 1.00 94.12 511 PRO A C 1
ATOM 4099 O O . PRO A 1 511 ? -0.618 1.526 58.361 1.00 94.12 511 PRO A O 1
ATOM 4102 N N . GLY A 1 512 ? -2.762 1.472 57.710 1.00 92.75 512 GLY A N 1
ATOM 4103 C CA . GLY A 1 512 ? -3.111 2.799 58.233 1.00 92.75 512 GLY A CA 1
ATOM 4104 C C . GLY A 1 512 ? -2.712 3.978 57.339 1.00 92.75 512 GLY A C 1
ATOM 4105 O O . GLY A 1 512 ? -3.038 5.111 57.681 1.00 92.75 512 GLY A O 1
ATOM 4106 N N . PHE A 1 513 ? -2.050 3.742 56.202 1.00 95.81 513 PHE A N 1
ATOM 4107 C CA . PHE A 1 513 ? -1.803 4.770 55.193 1.00 95.81 513 PHE A CA 1
ATOM 4108 C C . PHE A 1 513 ? -2.894 4.770 54.117 1.00 95.81 513 PHE A C 1
ATOM 4110 O O . PHE A 1 513 ? -3.500 3.745 53.796 1.00 95.81 513 PHE A O 1
ATOM 4117 N N . SER A 1 514 ? -3.124 5.950 53.552 1.00 94.25 514 SER A N 1
ATOM 4118 C CA . SER A 1 514 ? -3.959 6.178 52.376 1.00 94.25 514 SER A CA 1
ATOM 4119 C C . SER A 1 514 ? -3.098 6.650 51.213 1.00 94.25 514 SER A C 1
ATOM 4121 O O . SER A 1 514 ? -2.121 7.359 51.422 1.00 94.25 514 SER A O 1
ATOM 4123 N N . VAL A 1 515 ? -3.445 6.276 49.988 1.00 95.06 515 VAL A N 1
ATOM 4124 C CA . VAL A 1 515 ? -2.667 6.626 48.792 1.00 95.06 515 VAL A CA 1
ATOM 4125 C C . VAL A 1 515 ? -3.378 7.681 47.946 1.00 95.06 515 VAL A C 1
ATOM 4127 O O . VAL A 1 515 ? -4.595 7.605 47.754 1.00 95.06 515 VAL A O 1
ATOM 4130 N N . LYS A 1 516 ? -2.629 8.665 47.438 1.00 93.19 516 LYS A N 1
ATOM 4131 C CA . LYS A 1 516 ? -3.101 9.724 46.529 1.00 93.19 516 LYS A CA 1
ATOM 4132 C C . LYS A 1 516 ? -2.093 9.974 45.400 1.00 93.19 516 LYS A C 1
ATOM 4134 O O . LYS A 1 516 ? -0.971 9.469 45.437 1.00 93.19 516 LYS A O 1
ATOM 4139 N N . ASN A 1 517 ? -2.520 10.743 44.394 1.00 91.62 517 ASN A N 1
ATOM 4140 C CA . ASN A 1 517 ? -1.678 11.220 43.289 1.00 91.62 517 ASN A CA 1
ATOM 4141 C C . ASN A 1 517 ? -0.941 10.087 42.540 1.00 91.62 517 ASN A C 1
ATOM 4143 O O . ASN A 1 517 ? 0.248 10.179 42.253 1.00 91.62 517 ASN A O 1
ATOM 4147 N N . VAL A 1 518 ? -1.649 8.992 42.237 1.00 89.31 518 VAL A N 1
ATOM 4148 C CA . VAL A 1 518 ? -1.086 7.827 41.530 1.00 89.31 518 VAL A CA 1
ATOM 4149 C C . VAL A 1 518 ? -1.310 7.967 40.028 1.00 89.31 518 VAL A C 1
ATOM 4151 O O . VAL A 1 518 ? -2.444 8.161 39.594 1.00 89.31 518 VAL A O 1
ATOM 4154 N N . GLY A 1 519 ? -0.238 7.856 39.249 1.00 86.06 519 GLY A N 1
ATOM 4155 C CA . GLY A 1 519 ? -0.256 7.965 37.793 1.00 86.06 519 GLY A CA 1
ATOM 4156 C C . GLY A 1 519 ? -0.428 6.634 37.074 1.00 86.06 519 GLY A C 1
ATOM 4157 O O . GLY A 1 519 ? -1.279 5.811 37.424 1.00 86.06 519 GLY A O 1
ATOM 4158 N N . GLN A 1 520 ? 0.372 6.450 36.022 1.00 79.00 520 GLN A N 1
ATOM 4159 C CA . GLN A 1 520 ? 0.292 5.307 35.114 1.00 79.00 520 GLN A CA 1
ATOM 4160 C C . GLN A 1 520 ? 0.279 3.971 35.878 1.00 79.00 520 GLN A C 1
ATOM 4162 O O . GLN A 1 520 ? 0.911 3.823 36.917 1.00 79.00 520 GLN A O 1
ATOM 4167 N N . GLY A 1 521 ? -0.498 2.996 35.390 1.00 78.94 521 GLY A N 1
ATOM 4168 C CA . GLY A 1 521 ? -0.643 1.649 35.975 1.00 78.94 521 GLY A CA 1
ATOM 4169 C C . GLY A 1 521 ? -1.401 1.562 37.306 1.00 78.94 521 GLY A C 1
ATOM 4170 O O . GLY A 1 521 ? -1.961 0.505 37.607 1.00 78.94 521 GLY A O 1
ATOM 4171 N N . GLY A 1 522 ? -1.529 2.658 38.058 1.00 88.62 522 GLY A N 1
ATOM 4172 C CA . GLY A 1 522 ? -2.220 2.688 39.348 1.00 88.62 522 GLY A CA 1
ATOM 4173 C C . GLY A 1 522 ? -1.503 1.886 40.444 1.00 88.62 522 GLY A C 1
ATOM 4174 O O . GLY A 1 522 ? -0.330 1.544 40.322 1.00 88.62 522 GLY A O 1
ATOM 4175 N N . VAL A 1 523 ? -2.232 1.576 41.524 1.00 92.44 523 VAL A N 1
ATOM 4176 C CA . VAL A 1 523 ? -1.723 0.774 42.651 1.00 92.44 523 VAL A CA 1
ATOM 4177 C C . VAL A 1 523 ? -1.997 -0.709 42.411 1.00 92.44 523 VAL A C 1
ATOM 4179 O O . VAL A 1 523 ? -3.161 -1.119 42.369 1.00 92.44 523 VAL A O 1
ATOM 4182 N N . VAL A 1 524 ? -0.939 -1.507 42.255 1.00 92.00 524 VAL A N 1
ATOM 4183 C CA . VAL A 1 524 ? -1.021 -2.946 41.937 1.00 92.00 524 VAL A CA 1
ATOM 4184 C C . VAL A 1 524 ? -0.199 -3.738 42.941 1.00 92.00 524 VAL A C 1
ATOM 4186 O O . VAL A 1 524 ? 0.942 -3.386 43.206 1.00 92.00 524 VAL A O 1
ATOM 4189 N N . HIS A 1 525 ? -0.780 -4.799 43.499 1.00 93.62 525 HIS A N 1
ATOM 4190 C CA . HIS A 1 525 ? -0.068 -5.740 44.359 1.00 93.62 525 HIS A CA 1
ATOM 4191 C C . HIS A 1 525 ? 0.514 -6.878 43.522 1.00 93.62 525 HIS A C 1
ATOM 4193 O O . HIS A 1 525 ? -0.228 -7.606 42.866 1.00 93.62 525 HIS A O 1
ATOM 4199 N N . HIS A 1 526 ? 1.821 -7.053 43.622 1.00 89.25 526 HIS A N 1
ATOM 4200 C CA . HIS A 1 526 ? 2.593 -8.167 43.099 1.00 89.25 526 HIS A CA 1
ATOM 4201 C C . HIS A 1 526 ? 2.787 -9.179 44.221 1.00 89.25 526 HIS A C 1
ATOM 4203 O O . HIS A 1 526 ? 3.346 -8.847 45.264 1.00 89.25 526 HIS A O 1
ATOM 4209 N N . SER A 1 527 ? 2.329 -10.415 44.022 1.00 87.88 527 SER A N 1
ATOM 4210 C CA . SER A 1 527 ? 2.576 -11.502 44.980 1.00 87.88 527 SER A CA 1
ATOM 4211 C C . SER A 1 527 ? 4.070 -11.802 45.141 1.00 87.88 527 SER A C 1
ATOM 4213 O O . SER A 1 527 ? 4.478 -12.215 46.223 1.00 87.88 527 SER A O 1
ATOM 4215 N N . ALA A 1 528 ? 4.876 -11.537 44.107 1.00 87.88 528 ALA A N 1
ATOM 4216 C CA . ALA A 1 528 ? 6.330 -11.573 44.150 1.00 87.88 528 ALA A CA 1
ATOM 4217 C C . ALA A 1 528 ? 6.938 -10.534 43.189 1.00 87.88 528 ALA A C 1
ATOM 4219 O O . ALA A 1 528 ? 6.560 -10.449 42.024 1.00 87.88 528 ALA A O 1
ATOM 4220 N N . PHE A 1 529 ? 7.905 -9.767 43.677 1.00 89.19 529 PHE A N 1
ATOM 4221 C CA . PHE A 1 529 ? 8.763 -8.833 42.961 1.00 89.19 529 PHE A CA 1
ATOM 4222 C C . PHE A 1 529 ? 10.119 -8.864 43.665 1.00 89.19 529 PHE A C 1
ATOM 4224 O O . PHE A 1 529 ? 10.158 -8.676 44.876 1.00 89.19 529 PHE A O 1
ATOM 4231 N N . ARG A 1 530 ? 11.214 -9.166 42.952 1.00 85.50 530 ARG A N 1
ATOM 4232 C CA . ARG A 1 530 ? 12.568 -9.272 43.533 1.00 85.50 530 ARG A CA 1
ATOM 4233 C C . ARG A 1 530 ? 12.579 -10.011 44.880 1.00 85.50 530 ARG A C 1
ATOM 4235 O O . ARG A 1 530 ? 12.988 -9.439 45.876 1.00 85.50 530 ARG A O 1
ATOM 4242 N N . ASN A 1 531 ? 12.057 -11.243 44.896 1.00 87.88 531 ASN A N 1
ATOM 4243 C CA . ASN A 1 531 ? 11.946 -12.164 46.044 1.00 87.88 531 ASN A CA 1
ATOM 4244 C C . ASN A 1 531 ? 10.960 -11.824 47.191 1.00 87.88 531 ASN A C 1
ATOM 4246 O O . ASN A 1 531 ? 10.855 -12.625 48.118 1.00 87.88 531 ASN A O 1
ATOM 4250 N N . ARG A 1 532 ? 10.178 -10.732 47.137 1.00 92.12 532 ARG A N 1
ATOM 4251 C CA . ARG A 1 532 ? 9.139 -10.421 48.154 1.00 92.12 532 ARG A CA 1
ATOM 4252 C C . ARG A 1 532 ? 7.824 -9.957 47.537 1.00 92.12 532 ARG A C 1
ATOM 4254 O O . ARG A 1 532 ? 7.794 -9.562 46.381 1.00 92.12 532 ARG A O 1
ATOM 4261 N N . SER A 1 533 ? 6.730 -9.939 48.299 1.00 92.81 533 SER A N 1
ATOM 4262 C CA . SER A 1 533 ? 5.511 -9.235 47.865 1.00 92.81 533 SER A CA 1
ATOM 4263 C C . SER A 1 533 ? 5.755 -7.723 47.801 1.00 92.81 533 SER A C 1
ATOM 4265 O O . SER A 1 533 ? 6.476 -7.172 48.632 1.00 92.81 533 SER A O 1
ATOM 4267 N N . ALA A 1 534 ? 5.158 -7.038 46.830 1.00 95.56 534 ALA A N 1
ATOM 4268 C CA . ALA A 1 534 ? 5.295 -5.595 46.692 1.00 95.56 534 ALA A CA 1
ATOM 4269 C C . ALA A 1 534 ? 4.017 -4.958 46.167 1.00 95.56 534 ALA A C 1
ATOM 4271 O O . ALA A 1 534 ? 3.300 -5.541 45.360 1.00 95.56 534 ALA A O 1
ATOM 4272 N N . VAL A 1 535 ? 3.753 -3.716 46.549 1.00 96.75 535 VAL A N 1
ATOM 4273 C CA . VAL A 1 535 ? 2.741 -2.885 45.901 1.00 96.75 535 VAL A CA 1
ATOM 4274 C C . VAL A 1 535 ? 3.448 -1.826 45.078 1.00 96.75 535 VAL A C 1
ATOM 4276 O O . VAL A 1 535 ? 4.281 -1.104 45.609 1.00 96.75 535 VAL A O 1
ATOM 4279 N N . GLN A 1 536 ? 3.123 -1.715 43.794 1.00 95.69 536 GLN A N 1
ATOM 4280 C CA . GLN A 1 536 ? 3.684 -0.668 42.948 1.00 95.69 536 GLN A CA 1
ATOM 4281 C C . GLN A 1 536 ? 2.888 0.639 43.071 1.00 95.69 536 GLN A C 1
ATOM 4283 O O . GLN A 1 536 ? 1.657 0.611 43.179 1.00 95.69 536 GLN A O 1
ATOM 4288 N N . THR A 1 537 ? 3.570 1.776 42.960 1.00 96.31 537 THR A N 1
ATOM 4289 C CA . THR A 1 537 ? 2.966 3.079 42.646 1.00 96.31 537 THR A CA 1
ATOM 4290 C C . THR A 1 537 ? 3.804 3.819 41.604 1.00 96.31 537 THR A C 1
ATOM 4292 O O . THR A 1 537 ? 4.985 3.530 41.423 1.00 96.31 537 THR A O 1
ATOM 4295 N N . HIS A 1 538 ? 3.193 4.789 40.926 1.00 95.00 538 HIS A N 1
ATOM 4296 C CA . HIS A 1 538 ? 3.870 5.690 39.995 1.00 95.00 538 HIS A CA 1
ATOM 4297 C C . HIS A 1 538 ? 3.422 7.132 40.272 1.00 95.00 538 HIS A C 1
ATOM 4299 O O . HIS A 1 538 ? 2.230 7.328 40.542 1.00 95.00 538 HIS A O 1
ATOM 4305 N N . PRO A 1 539 ? 4.308 8.140 40.187 1.00 93.81 539 PRO A N 1
ATOM 4306 C CA . PRO A 1 539 ? 3.934 9.549 40.278 1.00 93.81 539 PRO A CA 1
ATOM 4307 C C . PRO A 1 539 ? 2.855 9.931 39.257 1.00 93.81 539 PRO A C 1
ATOM 4309 O O . PRO A 1 539 ? 2.797 9.364 38.163 1.00 93.81 539 PRO A O 1
ATOM 4312 N N . LEU A 1 540 ? 1.991 10.895 39.581 1.00 89.25 540 LEU A N 1
ATOM 4313 C CA . LEU A 1 540 ? 0.862 11.259 38.714 1.00 89.25 540 LEU A CA 1
ATOM 4314 C C . LEU A 1 540 ? 1.315 11.844 37.371 1.00 89.25 540 LEU A C 1
ATOM 4316 O O . LEU A 1 540 ? 0.819 11.458 36.315 1.00 89.25 540 LEU A O 1
ATOM 4320 N N . LYS A 1 541 ? 2.244 12.795 37.435 1.00 89.19 541 LYS A N 1
ATOM 4321 C CA . LYS A 1 541 ? 2.843 13.505 36.299 1.00 89.19 541 LYS A CA 1
ATOM 4322 C C . LYS A 1 541 ? 4.177 14.115 36.735 1.00 89.19 541 LYS A C 1
ATOM 4324 O O . LYS A 1 541 ? 4.485 14.120 37.928 1.00 89.19 541 LYS A O 1
ATOM 4329 N N . ARG A 1 542 ? 4.963 14.643 35.789 1.00 88.25 542 ARG A N 1
ATOM 4330 C CA . ARG A 1 542 ? 6.237 15.321 36.092 1.00 88.25 542 ARG A CA 1
ATOM 4331 C C . ARG A 1 542 ? 6.039 16.357 37.204 1.00 88.25 542 ARG A C 1
ATOM 4333 O O . ARG A 1 542 ? 5.111 17.158 37.143 1.00 88.25 542 ARG A O 1
ATOM 4340 N N . GLY A 1 543 ? 6.886 16.292 38.230 1.00 86.81 543 GLY A N 1
ATOM 4341 C CA . GLY A 1 543 ? 6.838 17.184 39.393 1.00 86.81 543 GLY A CA 1
ATOM 4342 C C . GLY A 1 543 ? 5.744 16.889 40.430 1.00 86.81 543 GLY A C 1
ATOM 4343 O O . GLY A 1 543 ? 5.751 17.530 41.475 1.00 86.81 543 GLY A O 1
ATOM 4344 N N . VAL A 1 544 ? 4.837 15.930 40.196 1.00 92.44 544 VAL A N 1
ATOM 4345 C CA . VAL A 1 544 ? 3.764 15.571 41.143 1.00 92.44 544 VAL A CA 1
ATOM 4346 C C . VAL A 1 544 ? 3.977 14.143 41.664 1.00 92.44 544 VAL A C 1
ATOM 4348 O O . VAL A 1 544 ? 3.709 13.192 40.920 1.00 92.44 544 VAL A O 1
ATOM 4351 N N . PRO A 1 545 ? 4.453 13.970 42.914 1.00 95.81 545 PRO A N 1
ATOM 4352 C CA . PRO A 1 545 ? 4.742 12.657 43.482 1.00 95.81 545 PRO A CA 1
ATOM 4353 C C . PRO A 1 545 ? 3.477 11.823 43.708 1.00 95.81 545 PRO A C 1
ATOM 4355 O O . PRO A 1 545 ? 2.377 12.357 43.840 1.00 95.81 545 PRO A O 1
ATOM 4358 N N . SER A 1 546 ? 3.651 10.505 43.820 1.00 96.19 546 SER A N 1
ATOM 4359 C CA . SER A 1 546 ? 2.637 9.645 44.443 1.00 96.19 546 SER A CA 1
ATOM 4360 C C . SER A 1 546 ? 2.848 9.625 45.952 1.00 96.19 546 SER A C 1
ATOM 4362 O O . SER A 1 546 ? 3.986 9.542 46.409 1.00 96.19 546 SER A O 1
ATOM 4364 N N . GLU A 1 547 ? 1.765 9.700 46.727 1.00 96.44 547 GLU A N 1
ATOM 4365 C CA . GLU A 1 547 ? 1.844 9.981 48.164 1.00 96.44 547 GLU A CA 1
ATOM 4366 C C . GLU A 1 547 ? 1.121 8.932 49.010 1.00 96.44 547 GLU A C 1
ATOM 4368 O O . GLU A 1 547 ? -0.063 8.660 48.789 1.00 96.44 547 GLU A O 1
ATOM 4373 N N . LEU A 1 548 ? 1.799 8.422 50.041 1.00 97.50 548 LEU A N 1
ATOM 4374 C CA . LEU A 1 548 ? 1.197 7.671 51.143 1.00 97.50 548 LEU A CA 1
ATOM 4375 C C . LEU A 1 548 ? 1.022 8.587 52.351 1.00 97.50 548 LEU A C 1
ATOM 4377 O O . LEU A 1 548 ? 1.997 9.084 52.900 1.00 97.50 548 LEU A O 1
ATOM 4381 N N . ASN A 1 549 ? -0.215 8.786 52.793 1.00 96.81 549 ASN A N 1
ATOM 4382 C CA . ASN A 1 549 ? -0.589 9.737 53.832 1.00 96.81 549 ASN A CA 1
ATOM 4383 C C . ASN A 1 549 ? -1.187 9.026 55.051 1.00 96.81 549 ASN A C 1
ATOM 4385 O O . ASN A 1 549 ? -2.084 8.190 54.897 1.00 96.81 549 ASN A O 1
ATOM 4389 N N . ARG A 1 550 ? -0.752 9.401 56.258 1.00 96.12 550 ARG A N 1
ATOM 4390 C CA . ARG A 1 550 ? -1.303 8.910 57.531 1.00 96.12 550 ARG A CA 1
ATOM 4391 C C . ARG A 1 550 ? -1.266 9.996 58.604 1.00 96.12 550 ARG A C 1
ATOM 4393 O O . ARG A 1 550 ? -0.240 10.641 58.793 1.00 96.12 550 ARG A O 1
ATOM 4400 N N . GLU A 1 551 ? -2.361 10.160 59.343 1.00 95.81 551 GLU A N 1
ATOM 4401 C CA . GLU A 1 551 ? -2.321 10.852 60.636 1.00 95.81 551 GLU A CA 1
ATOM 4402 C C . GLU A 1 551 ? -1.894 9.871 61.727 1.00 95.81 551 GLU A C 1
ATOM 4404 O O . GLU A 1 551 ? -2.351 8.725 61.758 1.00 95.81 551 GLU A O 1
ATOM 4409 N N . PHE A 1 552 ? -0.985 10.300 62.598 1.00 94.81 552 PHE A N 1
ATOM 4410 C CA . PHE A 1 552 ? -0.420 9.440 63.628 1.00 94.81 552 PHE A CA 1
ATOM 4411 C C . PHE A 1 552 ? -0.148 10.223 64.914 1.00 94.81 552 PHE A C 1
ATOM 4413 O O . PHE A 1 552 ? 0.486 11.277 64.881 1.00 94.81 552 PHE A O 1
ATOM 4420 N N . ASP A 1 553 ? -0.617 9.697 66.043 1.00 95.12 553 ASP A N 1
ATOM 4421 C CA . ASP A 1 553 ? -0.314 10.216 67.376 1.00 95.12 553 ASP A CA 1
ATOM 4422 C C . ASP A 1 553 ? 0.974 9.571 67.881 1.00 95.12 553 ASP A C 1
ATOM 4424 O O . ASP A 1 553 ? 1.015 8.371 68.157 1.00 95.12 553 ASP A O 1
ATOM 4428 N N . VAL A 1 554 ? 2.048 10.355 67.979 1.00 93.56 554 VAL A N 1
ATOM 4429 C CA . VAL A 1 554 ? 3.336 9.833 68.442 1.00 93.56 554 VAL A CA 1
ATOM 4430 C C . VAL A 1 554 ? 3.278 9.666 69.962 1.00 93.56 554 VAL A C 1
ATOM 4432 O O . VAL A 1 554 ? 3.117 10.667 70.667 1.00 93.56 554 VAL A O 1
ATOM 4435 N N . PRO A 1 555 ? 3.417 8.443 70.511 1.00 91.50 555 PRO A N 1
ATOM 4436 C CA . PRO A 1 555 ? 3.251 8.226 71.943 1.00 91.50 555 PRO A CA 1
ATOM 4437 C C . PRO A 1 555 ? 4.265 9.019 72.775 1.00 91.50 555 PRO A C 1
ATOM 4439 O O . PRO A 1 555 ? 5.446 9.109 72.434 1.00 91.50 555 PRO A O 1
ATOM 4442 N N . LYS A 1 556 ? 3.805 9.576 73.899 1.00 88.06 556 LYS A N 1
ATOM 4443 C CA . LYS A 1 556 ? 4.674 10.247 74.873 1.00 88.06 556 LYS A CA 1
ATOM 4444 C C . LYS A 1 556 ? 5.634 9.221 75.500 1.00 88.06 556 LYS A C 1
ATOM 4446 O O . LYS A 1 556 ? 5.226 8.100 75.792 1.00 88.06 556 LYS A O 1
ATOM 4451 N N . ASN A 1 557 ? 6.893 9.609 75.714 1.00 84.88 557 ASN A N 1
ATOM 4452 C CA . ASN A 1 557 ? 7.933 8.800 76.375 1.00 84.88 557 ASN A CA 1
ATOM 4453 C C . ASN A 1 557 ? 8.257 7.443 75.702 1.00 84.88 557 ASN A C 1
ATOM 4455 O O . ASN A 1 557 ? 8.720 6.516 76.366 1.00 84.88 557 ASN A O 1
ATOM 4459 N N . LYS A 1 558 ? 8.024 7.303 74.389 1.00 87.00 558 LYS A N 1
ATOM 4460 C CA . LYS A 1 558 ? 8.421 6.121 73.604 1.00 87.00 558 LYS A CA 1
ATOM 4461 C C . LYS A 1 558 ? 9.291 6.520 72.419 1.00 87.00 558 LYS A C 1
ATOM 4463 O O . LYS A 1 558 ? 8.993 7.506 71.743 1.00 87.00 558 LYS A O 1
ATOM 4468 N N . LYS A 1 559 ? 10.313 5.715 72.119 1.00 91.62 559 LYS A N 1
ATOM 4469 C CA . LYS A 1 559 ? 11.097 5.871 70.890 1.00 91.62 559 LYS A CA 1
ATOM 4470 C C . LYS A 1 559 ? 10.255 5.390 69.716 1.00 91.62 559 LYS A C 1
ATOM 4472 O O . LYS A 1 559 ? 9.858 4.228 69.698 1.00 91.62 559 LYS A O 1
ATOM 4477 N N . THR A 1 560 ? 9.957 6.264 68.760 1.00 94.56 560 THR A N 1
ATOM 4478 C CA . THR A 1 560 ? 9.085 5.941 67.620 1.00 94.56 560 THR A CA 1
ATOM 4479 C C . THR A 1 560 ? 9.853 6.023 66.313 1.00 94.56 560 THR A C 1
ATOM 4481 O O . THR A 1 560 ? 10.392 7.073 65.984 1.00 94.56 560 THR A O 1
ATOM 4484 N N . ILE A 1 561 ? 9.870 4.931 65.553 1.00 96.31 561 ILE A N 1
ATOM 4485 C CA . ILE A 1 561 ? 10.611 4.808 64.295 1.00 96.31 561 ILE A CA 1
ATOM 4486 C C . ILE A 1 561 ? 9.634 4.454 63.175 1.00 96.31 561 ILE A C 1
ATOM 4488 O O . ILE A 1 561 ? 8.832 3.528 63.312 1.00 96.31 561 ILE A O 1
ATOM 4492 N N . LEU A 1 562 ? 9.709 5.189 62.067 1.00 97.25 562 LEU A N 1
ATOM 4493 C CA . LEU A 1 562 ? 9.123 4.801 60.787 1.00 97.25 562 LEU A CA 1
ATOM 4494 C C . LEU A 1 562 ? 10.160 3.995 60.004 1.00 97.25 562 LEU A C 1
ATOM 4496 O O . LEU A 1 562 ? 11.263 4.486 59.789 1.00 97.25 562 LEU A O 1
ATOM 4500 N N . THR A 1 563 ? 9.784 2.815 59.528 1.00 97.31 563 THR A N 1
ATOM 4501 C CA . THR A 1 563 ? 10.592 1.960 58.654 1.00 97.31 563 THR A CA 1
ATOM 4502 C C . THR A 1 563 ? 9.864 1.755 57.332 1.00 97.31 563 THR A C 1
ATOM 4504 O O . THR A 1 563 ? 8.677 1.423 57.319 1.00 97.31 563 THR A O 1
ATOM 4507 N N . THR A 1 564 ? 10.572 1.931 56.220 1.00 97.69 564 THR A N 1
ATOM 4508 C CA . THR A 1 564 ? 10.080 1.654 54.866 1.00 97.69 564 THR A CA 1
ATOM 4509 C C . THR A 1 564 ? 11.031 0.709 54.148 1.00 97.69 564 THR A C 1
ATOM 4511 O O . THR A 1 564 ? 12.227 0.982 54.098 1.00 97.69 564 THR A O 1
ATOM 4514 N N . VAL A 1 565 ? 10.503 -0.358 53.554 1.00 97.69 565 VAL A N 1
ATOM 4515 C CA . VAL A 1 565 ? 11.237 -1.289 52.694 1.00 97.69 565 VAL A CA 1
ATOM 4516 C C . VAL A 1 565 ? 10.721 -1.123 51.273 1.00 97.69 565 VAL A C 1
ATOM 4518 O O . VAL A 1 565 ? 9.557 -1.420 50.986 1.00 97.69 565 VAL A O 1
ATOM 4521 N N . VAL A 1 566 ? 11.572 -0.604 50.392 1.00 97.94 566 VAL A N 1
ATOM 4522 C CA . VAL A 1 566 ? 11.190 -0.193 49.038 1.00 97.94 566 VAL A CA 1
ATOM 4523 C C . VAL A 1 566 ? 12.202 -0.638 47.989 1.00 97.94 566 VAL A C 1
ATOM 4525 O O . VAL A 1 566 ? 13.355 -0.927 48.294 1.00 97.94 566 VAL A O 1
ATOM 4528 N N . SER A 1 567 ? 11.766 -0.697 46.739 1.00 97.69 567 SER A N 1
ATOM 4529 C CA . SER A 1 567 ? 12.608 -0.992 45.584 1.00 97.69 567 SER A CA 1
ATOM 4530 C C . SER A 1 567 ? 12.209 -0.115 44.391 1.00 97.69 567 SER A C 1
ATOM 4532 O O . SER A 1 567 ? 11.313 0.731 44.483 1.00 97.69 567 SER A O 1
ATOM 4534 N N . HIS A 1 568 ? 12.900 -0.290 43.271 1.00 95.75 568 HIS A N 1
ATOM 4535 C CA . HIS A 1 568 ? 12.798 0.552 42.080 1.00 95.75 568 HIS A CA 1
ATOM 4536 C C . HIS A 1 568 ? 12.562 -0.289 40.818 1.00 95.75 568 HIS A C 1
ATOM 4538 O O . HIS A 1 568 ? 12.734 -1.510 40.818 1.00 95.75 568 HIS A O 1
ATOM 4544 N N . HIS A 1 569 ? 12.172 0.366 39.725 1.00 92.88 569 HIS A N 1
ATOM 4545 C CA . HIS A 1 569 ? 12.105 -0.272 38.412 1.00 92.88 569 HIS A CA 1
ATOM 4546 C C . HIS A 1 569 ? 13.511 -0.652 37.906 1.00 92.88 569 HIS A C 1
ATOM 4548 O O . HIS A 1 569 ? 14.415 0.170 38.031 1.00 92.88 569 HIS A O 1
ATOM 4554 N N . PRO A 1 570 ? 13.726 -1.806 37.238 1.00 85.94 570 PRO A N 1
ATOM 4555 C CA . PRO A 1 570 ? 15.049 -2.195 36.718 1.00 85.94 570 PRO A CA 1
ATOM 4556 C C . PRO A 1 570 ? 15.746 -1.136 35.847 1.00 85.94 570 PRO A C 1
ATOM 4558 O O . PRO A 1 570 ? 16.970 -1.066 35.802 1.00 85.94 570 PRO A O 1
ATOM 4561 N N . HIS A 1 571 ? 14.953 -0.292 35.185 1.00 87.69 571 HIS A N 1
ATOM 4562 C CA . HIS A 1 571 ? 15.402 0.789 34.300 1.00 87.69 571 HIS A CA 1
ATOM 4563 C C . HIS A 1 571 ? 15.005 2.190 34.793 1.00 87.69 571 HIS A C 1
ATOM 4565 O O . HIS A 1 571 ? 14.753 3.070 33.970 1.00 87.69 571 HIS A O 1
ATOM 4571 N N . GLY A 1 572 ? 14.839 2.373 36.102 1.00 89.06 572 GLY A N 1
ATOM 4572 C CA . GLY A 1 572 ? 14.462 3.656 36.687 1.00 89.06 572 GLY A CA 1
ATOM 4573 C C . GLY A 1 572 ? 14.983 3.832 38.105 1.00 89.06 572 GLY A C 1
ATOM 4574 O O . GLY A 1 572 ? 15.313 2.863 38.792 1.00 89.06 572 GLY A O 1
ATOM 4575 N N . ASP A 1 573 ? 15.050 5.082 38.525 1.00 93.06 573 ASP A N 1
ATOM 4576 C CA . ASP A 1 573 ? 15.259 5.509 39.899 1.00 93.06 573 ASP A CA 1
ATOM 4577 C C . ASP A 1 573 ? 14.082 6.386 40.333 1.00 93.06 573 ASP A C 1
ATOM 4579 O O . ASP A 1 573 ? 13.202 6.678 39.527 1.00 93.06 573 ASP A O 1
ATOM 4583 N N . TRP A 1 574 ? 14.011 6.687 41.625 1.00 96.31 574 TRP A N 1
ATOM 4584 C CA . TRP A 1 574 ? 13.091 7.668 42.198 1.00 96.31 574 TRP A CA 1
ATOM 4585 C C . TRP A 1 574 ? 13.622 8.124 43.561 1.00 96.31 574 TRP A C 1
ATOM 4587 O O . TRP A 1 574 ? 14.515 7.499 44.142 1.00 96.31 574 TRP A O 1
ATOM 4597 N N . LEU A 1 575 ? 13.080 9.213 44.103 1.00 96.62 575 LEU A N 1
ATOM 4598 C CA . LEU A 1 575 ? 13.461 9.739 45.413 1.00 96.62 575 LEU A CA 1
ATOM 4599 C C . LEU A 1 575 ? 12.357 9.467 46.440 1.00 96.62 575 LEU A C 1
ATOM 4601 O O . LEU A 1 575 ? 11.237 9.962 46.306 1.00 96.62 575 LEU A O 1
ATOM 4605 N N . LEU A 1 576 ? 12.670 8.720 47.501 1.00 97.81 576 LEU A N 1
ATOM 4606 C CA . LEU A 1 576 ? 11.783 8.587 48.653 1.00 97.81 576 LEU A CA 1
ATOM 4607 C C . LEU A 1 576 ? 11.918 9.830 49.529 1.00 97.81 576 LEU A C 1
ATOM 4609 O O . LEU A 1 576 ? 12.972 10.042 50.126 1.00 97.81 576 LEU A O 1
ATOM 4613 N N . ARG A 1 577 ? 10.851 10.624 49.660 1.00 98.06 577 ARG A N 1
ATOM 4614 C CA . ARG A 1 577 ? 10.809 11.733 50.628 1.00 98.06 577 ARG A CA 1
ATOM 4615 C C . ARG A 1 577 ? 9.829 11.444 51.747 1.00 98.06 577 ARG A C 1
ATOM 4617 O O . ARG A 1 577 ? 8.684 11.074 51.501 1.00 98.06 577 ARG A O 1
ATOM 4624 N N . VAL A 1 578 ? 10.260 11.670 52.982 1.00 97.81 578 VAL A N 1
ATOM 4625 C CA . VAL A 1 578 ? 9.404 11.594 54.169 1.00 97.81 578 VAL A CA 1
ATOM 4626 C C . VAL A 1 578 ? 9.112 13.010 54.640 1.00 97.81 578 VAL A C 1
ATOM 4628 O O . VAL A 1 578 ? 10.033 13.768 54.947 1.00 97.81 578 VAL A O 1
ATOM 4631 N N . LYS A 1 579 ? 7.830 13.367 54.725 1.00 97.94 579 LYS A N 1
ATOM 4632 C CA . LYS A 1 579 ? 7.359 14.648 55.256 1.00 97.94 579 LYS A CA 1
ATOM 4633 C C . LYS A 1 579 ? 6.583 14.463 56.552 1.00 97.94 579 LYS A C 1
ATOM 4635 O O . LYS A 1 579 ? 5.770 13.548 56.681 1.00 97.94 579 LYS A O 1
ATOM 4640 N N . VAL A 1 580 ? 6.800 15.383 57.488 1.00 96.88 580 VAL A N 1
ATOM 4641 C CA . VAL A 1 580 ? 6.017 15.519 58.721 1.00 96.88 580 VAL A CA 1
ATOM 4642 C C . VAL A 1 580 ? 5.433 16.924 58.754 1.00 96.88 580 VAL A C 1
ATOM 4644 O O . VAL A 1 580 ? 6.177 17.904 58.728 1.00 96.88 580 VAL A O 1
ATOM 4647 N N . ASN A 1 581 ? 4.104 17.032 58.807 1.00 95.19 581 ASN A N 1
ATOM 4648 C CA . ASN A 1 581 ? 3.382 18.312 58.787 1.00 95.19 581 ASN A CA 1
ATOM 4649 C C . ASN A 1 581 ? 3.816 19.215 57.611 1.00 95.19 581 ASN A C 1
ATOM 4651 O O . ASN A 1 581 ? 4.039 20.411 57.781 1.00 95.19 581 ASN A O 1
ATOM 4655 N N . GLY A 1 582 ? 3.990 18.617 56.425 1.00 92.00 582 GLY A N 1
ATOM 4656 C CA . GLY A 1 582 ? 4.373 19.305 55.186 1.00 92.00 582 GLY A CA 1
ATOM 4657 C C . GLY A 1 582 ? 5.869 19.608 55.024 1.00 92.00 582 GLY A C 1
ATOM 4658 O O . GLY A 1 582 ? 6.291 19.963 53.926 1.00 92.00 582 GLY A O 1
ATOM 4659 N N . LYS A 1 583 ? 6.696 19.428 56.064 1.00 95.38 583 LYS A N 1
ATOM 4660 C CA . LYS A 1 583 ? 8.152 19.643 55.992 1.00 95.38 583 LYS A CA 1
ATOM 4661 C C . LYS A 1 583 ? 8.879 18.340 55.683 1.00 95.38 583 LYS A C 1
ATOM 4663 O O . LYS A 1 583 ? 8.612 17.340 56.346 1.00 95.38 583 LYS A O 1
ATOM 4668 N N . VAL A 1 584 ? 9.805 18.353 54.722 1.00 96.62 584 VAL A N 1
ATOM 4669 C CA . VAL A 1 584 ? 10.683 17.205 54.432 1.00 96.62 584 VAL A CA 1
ATOM 4670 C C . VAL A 1 584 ? 11.616 16.992 55.619 1.00 96.62 584 VAL A C 1
ATOM 4672 O O . VAL A 1 584 ? 12.281 17.920 56.072 1.00 96.62 584 VAL A O 1
ATOM 4675 N N . VAL A 1 585 ? 11.616 15.778 56.159 1.00 96.62 585 VAL A N 1
ATOM 4676 C CA . VAL A 1 585 ? 12.437 15.393 57.314 1.00 96.62 585 VAL A CA 1
ATOM 4677 C C . VAL A 1 585 ? 13.511 14.377 56.953 1.00 96.62 585 VAL A C 1
ATOM 4679 O O . VAL A 1 585 ? 14.423 14.162 57.744 1.00 96.62 585 VAL A O 1
ATOM 4682 N N . SER A 1 586 ? 13.382 13.736 55.791 1.00 97.31 586 SER A N 1
ATOM 4683 C CA . SER A 1 586 ? 14.334 12.764 55.274 1.00 97.31 586 SER A CA 1
ATOM 4684 C C . SER A 1 586 ? 14.114 12.549 53.776 1.00 97.31 586 SER A C 1
ATOM 4686 O O . SER A 1 586 ? 12.969 12.569 53.314 1.00 97.31 586 SER A O 1
ATOM 4688 N N . GLU A 1 587 ? 15.200 12.309 53.046 1.00 97.38 587 GLU A N 1
ATOM 4689 C CA . GLU A 1 587 ? 15.203 11.947 51.629 1.00 97.38 587 GLU A CA 1
ATOM 4690 C C . GLU A 1 587 ? 16.165 10.774 51.411 1.00 97.38 587 GLU A C 1
ATOM 4692 O O . GLU A 1 587 ? 17.230 10.726 52.028 1.00 97.38 587 GLU A O 1
ATOM 4697 N N . ALA A 1 588 ? 15.790 9.827 50.553 1.00 97.06 588 ALA A N 1
ATOM 4698 C CA . ALA A 1 588 ? 16.618 8.676 50.213 1.00 97.06 588 ALA A CA 1
ATOM 4699 C C . ALA A 1 588 ? 16.441 8.303 48.730 1.00 97.06 588 ALA A C 1
ATOM 4701 O O . ALA A 1 588 ? 15.321 7.991 48.315 1.00 97.06 588 ALA A O 1
ATOM 4702 N N . PRO A 1 589 ? 17.504 8.332 47.905 1.00 96.31 589 PRO A N 1
ATOM 4703 C CA . PRO A 1 589 ? 17.420 7.872 46.522 1.00 96.31 589 PRO A CA 1
ATOM 4704 C C . PRO A 1 589 ? 17.217 6.354 46.469 1.00 96.31 589 PRO A C 1
ATOM 4706 O O . PRO A 1 589 ? 17.936 5.599 47.124 1.00 96.31 589 PRO A O 1
ATOM 4709 N N . VAL A 1 590 ? 16.267 5.893 45.657 1.00 96.81 590 VAL A N 1
ATOM 4710 C CA . VAL A 1 590 ? 15.945 4.474 45.464 1.00 96.81 590 VAL A CA 1
ATOM 4711 C C . VAL A 1 590 ? 16.309 4.083 44.035 1.00 96.81 590 VAL A C 1
ATOM 4713 O O . VAL A 1 590 ? 15.629 4.437 43.077 1.00 96.81 590 VAL A O 1
ATOM 4716 N N . SER A 1 591 ? 17.421 3.372 43.886 1.00 94.62 591 SER A N 1
ATOM 4717 C CA . SER A 1 591 ? 18.007 3.012 42.594 1.00 94.62 591 SER A CA 1
ATOM 4718 C C . SER A 1 591 ? 18.798 1.712 42.713 1.00 94.62 591 SER A C 1
ATOM 4720 O O . SER A 1 591 ? 19.039 1.226 43.820 1.00 94.62 591 SER A O 1
ATOM 4722 N N . SER A 1 592 ? 19.296 1.198 41.588 1.00 91.81 592 SER A N 1
ATOM 4723 C CA . SER A 1 592 ? 20.167 0.014 41.570 1.00 91.81 592 SER A CA 1
ATOM 4724 C C . SER A 1 592 ? 21.458 0.201 42.366 1.00 91.81 592 SER A C 1
ATOM 4726 O O . SER A 1 592 ? 22.069 -0.780 42.770 1.00 91.81 592 SER A O 1
ATOM 4728 N N . LYS A 1 593 ? 21.870 1.451 42.608 1.00 92.94 593 LYS A N 1
ATOM 4729 C CA . LYS A 1 593 ? 23.074 1.788 43.376 1.00 92.94 593 LYS A CA 1
ATOM 4730 C C . LYS A 1 593 ? 22.839 1.837 44.884 1.00 92.94 593 LYS A C 1
ATOM 4732 O O . LYS A 1 593 ? 23.806 1.826 45.637 1.00 92.94 593 LYS A O 1
ATOM 4737 N N . THR A 1 594 ? 21.588 1.969 45.325 1.00 93.50 594 THR A N 1
ATOM 4738 C CA . THR A 1 594 ? 21.255 2.232 46.735 1.00 93.50 594 THR A CA 1
ATOM 4739 C C . THR A 1 594 ? 20.521 1.082 47.406 1.00 93.50 594 THR A C 1
ATOM 4741 O O . THR A 1 594 ? 20.544 0.984 48.630 1.00 93.50 594 THR A O 1
ATOM 4744 N N . VAL A 1 595 ? 19.900 0.188 46.634 1.00 91.12 595 VAL A N 1
ATOM 4745 C CA . VAL A 1 595 ? 19.337 -1.055 47.172 1.00 91.12 595 VAL A CA 1
ATOM 4746 C C . VAL A 1 595 ? 20.442 -2.064 47.503 1.00 91.12 595 VAL A C 1
ATOM 4748 O O . VAL A 1 595 ? 21.419 -2.193 46.770 1.00 91.12 595 VAL A O 1
ATOM 4751 N N . GLN A 1 596 ? 20.267 -2.821 48.586 1.00 85.62 596 GLN A N 1
ATOM 4752 C CA . GLN A 1 596 ? 21.113 -3.962 48.944 1.00 85.62 596 GLN A CA 1
ATOM 4753 C C . GLN A 1 596 ? 20.253 -5.224 48.930 1.00 85.62 596 GLN A C 1
ATOM 4755 O O . GLN A 1 596 ? 19.190 -5.258 49.549 1.00 85.62 596 GLN A O 1
ATOM 4760 N N . ASN A 1 597 ? 20.686 -6.261 48.208 1.00 84.94 597 ASN A N 1
ATOM 4761 C CA . ASN A 1 597 ? 19.874 -7.461 47.967 1.00 84.94 597 ASN A CA 1
ATOM 4762 C C . ASN A 1 597 ? 18.476 -7.103 47.434 1.00 84.94 597 ASN A C 1
ATOM 4764 O O . ASN A 1 597 ? 17.463 -7.556 47.967 1.00 84.94 597 ASN A O 1
ATOM 4768 N N . GLU A 1 598 ? 18.442 -6.254 46.401 1.00 91.19 598 GLU A N 1
ATOM 4769 C CA . GLU A 1 598 ? 17.240 -5.802 45.688 1.00 91.19 598 GLU A CA 1
ATOM 4770 C C . GLU A 1 598 ? 16.285 -4.854 46.449 1.00 91.19 598 GLU A C 1
ATOM 4772 O O . GLU A 1 598 ? 15.342 -4.328 45.846 1.00 91.19 598 GLU A O 1
ATOM 4777 N N . TRP A 1 599 ? 16.529 -4.573 47.735 1.00 96.69 599 TRP A N 1
ATOM 4778 C CA . TRP A 1 599 ? 15.665 -3.736 48.578 1.00 96.69 599 TRP A CA 1
ATOM 4779 C C . TRP A 1 599 ? 16.441 -2.639 49.318 1.00 96.69 599 TRP A C 1
ATOM 4781 O O . TRP A 1 599 ? 17.584 -2.820 49.725 1.00 96.69 599 TRP A O 1
ATOM 4791 N N . LEU A 1 600 ? 15.805 -1.487 49.523 1.00 97.12 600 LEU A N 1
ATOM 4792 C CA . LEU A 1 600 ? 16.280 -0.417 50.396 1.00 97.12 600 LEU A CA 1
ATOM 4793 C C . LEU A 1 600 ? 15.400 -0.375 51.646 1.00 97.12 600 LEU A C 1
ATOM 4795 O O . LEU A 1 600 ? 14.196 -0.130 51.550 1.00 97.12 600 LEU A O 1
ATOM 4799 N N . THR A 1 601 ? 16.014 -0.561 52.812 1.00 97.12 601 THR A N 1
ATOM 4800 C CA . THR A 1 601 ? 15.382 -0.290 54.107 1.00 97.12 601 THR A CA 1
ATOM 4801 C C . THR A 1 601 ? 15.777 1.108 54.558 1.00 97.12 601 THR A C 1
ATOM 4803 O O . THR A 1 601 ? 16.952 1.379 54.783 1.00 97.12 601 THR A O 1
ATOM 4806 N N . HIS A 1 602 ? 14.794 1.988 54.714 1.00 97.19 602 HIS A N 1
ATOM 4807 C CA . HIS A 1 602 ? 14.990 3.363 55.164 1.00 97.19 602 HIS A CA 1
ATOM 4808 C C . HIS A 1 602 ? 14.236 3.610 56.469 1.00 97.19 602 HIS A C 1
ATOM 4810 O O . HIS A 1 602 ? 13.083 3.195 56.611 1.00 97.19 602 HIS A O 1
ATOM 4816 N N . THR A 1 603 ? 14.882 4.267 57.434 1.00 96.75 603 THR A N 1
ATOM 4817 C CA . THR A 1 603 ? 14.318 4.505 58.770 1.00 96.75 603 THR A CA 1
ATOM 4818 C C . THR A 1 603 ? 14.370 5.974 59.157 1.00 96.75 603 THR A C 1
ATOM 4820 O O . THR A 1 603 ? 15.398 6.622 58.984 1.00 96.75 603 THR A O 1
ATOM 4823 N N . VAL A 1 604 ? 13.289 6.484 59.748 1.00 96.81 604 VAL A N 1
ATOM 4824 C CA . VAL A 1 604 ? 13.184 7.868 60.229 1.00 96.81 604 VAL A CA 1
ATOM 4825 C C . VAL A 1 604 ? 12.745 7.876 61.692 1.00 96.81 604 VAL A C 1
ATOM 4827 O O . VAL A 1 604 ? 11.708 7.305 62.036 1.00 96.81 604 VAL A O 1
ATOM 4830 N N . ASP A 1 605 ? 13.518 8.544 62.552 1.00 95.25 605 ASP A N 1
ATOM 4831 C CA . ASP A 1 605 ? 13.174 8.737 63.964 1.00 95.25 605 ASP A CA 1
ATOM 4832 C C . ASP A 1 605 ? 12.118 9.847 64.115 1.00 95.25 605 ASP A C 1
ATOM 4834 O O . ASP A 1 605 ? 12.331 11.011 63.762 1.00 95.25 605 ASP A O 1
ATOM 4838 N N . LEU A 1 606 ? 10.952 9.476 64.641 1.00 95.88 606 LEU A N 1
ATOM 4839 C CA . LEU A 1 606 ? 9.818 10.362 64.886 1.00 95.88 606 LEU A CA 1
ATOM 4840 C C . LEU A 1 606 ? 9.717 10.799 66.356 1.00 95.88 606 LEU A C 1
ATOM 4842 O O . LEU A 1 606 ? 8.801 11.540 66.706 1.00 95.88 606 LEU A O 1
ATOM 4846 N N . SER A 1 607 ? 10.648 10.393 67.223 1.00 92.19 607 SER A N 1
ATOM 4847 C CA . SER A 1 607 ? 10.596 10.624 68.677 1.00 92.19 607 SER A CA 1
ATOM 4848 C C . SER A 1 607 ? 10.607 12.106 69.052 1.00 92.19 607 SER A C 1
ATOM 4850 O O . SER A 1 607 ? 10.015 12.493 70.055 1.00 92.19 607 SER A O 1
ATOM 4852 N N . ARG A 1 608 ? 11.170 12.976 68.203 1.00 91.81 608 ARG A N 1
ATOM 4853 C CA . ARG A 1 608 ? 11.095 14.440 68.381 1.00 91.81 608 ARG A CA 1
ATOM 4854 C C . ARG A 1 608 ? 9.667 15.004 68.339 1.00 91.81 608 ARG A C 1
ATOM 4856 O O . ARG A 1 608 ? 9.442 16.156 68.701 1.00 91.81 608 ARG A O 1
ATOM 4863 N N . TYR A 1 609 ? 8.706 14.210 67.875 1.00 93.31 609 TYR A N 1
ATOM 4864 C CA . TYR A 1 609 ? 7.286 14.545 67.845 1.00 93.31 609 TYR A CA 1
ATOM 4865 C C . TYR A 1 609 ? 6.493 13.862 68.969 1.00 93.31 609 TYR A C 1
ATOM 4867 O O . TYR A 1 609 ? 5.268 13.921 68.945 1.00 93.31 609 TYR A O 1
ATOM 4875 N N . ALA A 1 610 ? 7.154 13.227 69.946 1.00 91.19 610 ALA A N 1
ATOM 4876 C CA . ALA A 1 610 ? 6.494 12.538 71.052 1.00 91.19 610 ALA A CA 1
ATOM 4877 C C . ALA A 1 610 ? 5.463 13.428 71.765 1.00 91.19 610 ALA A C 1
ATOM 4879 O O . ALA A 1 610 ? 5.723 14.586 72.094 1.00 91.19 610 ALA A O 1
ATOM 4880 N N . GLY A 1 611 ? 4.273 12.871 71.993 1.00 90.56 611 GLY A N 1
ATOM 4881 C CA . GLY A 1 611 ? 3.129 13.577 72.566 1.00 90.56 611 GLY A CA 1
ATOM 4882 C C . GLY A 1 611 ? 2.387 14.498 71.592 1.00 90.56 611 GLY A C 1
ATOM 4883 O O . GLY A 1 611 ? 1.514 15.237 72.038 1.00 90.56 611 GLY A O 1
ATOM 4884 N N . LYS A 1 612 ? 2.709 14.487 70.289 1.00 94.38 612 LYS A N 1
ATOM 4885 C CA . LYS A 1 612 ? 2.040 15.304 69.264 1.00 94.38 612 LYS A CA 1
ATOM 4886 C C . LYS A 1 612 ? 1.374 14.433 68.200 1.00 94.38 612 LYS A C 1
ATOM 4888 O O . LYS A 1 612 ? 1.907 13.398 67.796 1.00 94.38 612 LYS A O 1
ATOM 4893 N N . LYS A 1 613 ? 0.244 14.920 67.684 1.00 95.94 613 LYS A N 1
ATOM 4894 C CA . LYS A 1 613 ? -0.391 14.404 66.468 1.00 95.94 613 LYS A CA 1
ATOM 4895 C C . LYS A 1 613 ? 0.327 14.954 65.237 1.00 95.94 613 LYS A C 1
ATOM 4897 O O . LYS A 1 613 ? 0.540 16.165 65.136 1.00 95.94 613 LYS A O 1
ATOM 4902 N N . ILE A 1 614 ? 0.704 14.084 64.303 1.00 96.38 614 ILE A N 1
ATOM 4903 C CA . ILE A 1 614 ? 1.428 14.461 63.083 1.00 96.38 614 ILE A CA 1
ATOM 4904 C C . ILE A 1 614 ? 0.743 13.955 61.810 1.00 96.38 614 ILE A C 1
ATOM 4906 O O . ILE A 1 614 ? 0.093 12.911 61.808 1.00 96.38 614 ILE A O 1
ATOM 4910 N N . LYS A 1 615 ? 0.939 14.684 60.705 1.00 96.62 615 LYS A N 1
ATOM 4911 C CA . LYS A 1 615 ? 0.615 14.259 59.336 1.00 96.62 615 LYS A CA 1
ATOM 4912 C C . LYS A 1 615 ? 1.878 13.729 58.667 1.00 96.62 615 LYS A C 1
ATOM 4914 O O . LYS A 1 615 ? 2.770 14.512 58.339 1.00 96.62 615 LYS A O 1
ATOM 4919 N N . LEU A 1 616 ? 1.949 12.415 58.489 1.00 97.25 616 LEU A N 1
ATOM 4920 C CA . LEU A 1 616 ? 3.025 11.733 57.777 1.00 97.25 616 LEU A CA 1
ATOM 4921 C C . LEU A 1 616 ? 2.683 11.614 56.295 1.00 97.25 616 LEU A C 1
ATOM 4923 O O . LEU A 1 616 ? 1.584 11.170 55.955 1.00 97.25 616 LEU A O 1
ATOM 4927 N N . GLN A 1 617 ? 3.638 11.964 55.433 1.00 97.81 617 GLN A N 1
ATOM 4928 C CA . GLN A 1 617 ? 3.541 11.762 53.988 1.00 97.81 617 GLN A CA 1
ATOM 4929 C C . GLN A 1 617 ? 4.815 11.088 53.475 1.00 97.81 617 GLN A C 1
ATOM 4931 O O . GLN A 1 617 ? 5.915 11.563 53.755 1.00 97.81 617 GLN A O 1
ATOM 4936 N N . LEU A 1 618 ? 4.670 9.984 52.744 1.00 98.19 618 LEU A N 1
ATOM 4937 C CA . LEU A 1 618 ? 5.762 9.294 52.056 1.00 98.19 618 LEU A CA 1
ATOM 4938 C C . LEU A 1 618 ? 5.574 9.496 50.563 1.00 98.19 618 LEU A C 1
ATOM 4940 O O . LEU A 1 618 ? 4.547 9.102 50.011 1.00 98.19 618 LEU A O 1
ATOM 4944 N N . GLU A 1 619 ? 6.544 10.123 49.923 1.00 97.69 619 GLU A N 1
ATOM 4945 C CA . GLU A 1 619 ? 6.456 10.505 48.524 1.00 97.69 619 GLU A CA 1
ATOM 4946 C C . GLU A 1 619 ? 7.359 9.616 47.683 1.00 97.69 619 GLU A C 1
ATOM 4948 O O . GLU A 1 619 ? 8.560 9.534 47.935 1.00 97.69 619 GLU A O 1
ATOM 4953 N N . ASN A 1 620 ? 6.777 9.001 46.654 1.00 96.81 620 ASN A N 1
ATOM 4954 C CA . ASN A 1 620 ? 7.518 8.610 45.465 1.00 96.81 620 ASN A CA 1
ATOM 4955 C C . ASN A 1 620 ? 7.685 9.868 44.605 1.00 96.81 620 ASN A C 1
ATOM 4957 O O . ASN A 1 620 ? 6.779 10.228 43.845 1.00 96.81 620 ASN A O 1
ATOM 4961 N N . GLN A 1 621 ? 8.796 10.580 44.814 1.00 95.88 621 GLN A N 1
ATOM 4962 C CA . GLN A 1 621 ? 9.142 11.794 44.087 1.00 95.88 621 GLN A CA 1
ATOM 4963 C C . GLN A 1 621 ? 9.928 11.441 42.819 1.00 95.88 621 GLN A C 1
ATOM 4965 O O . GLN A 1 621 ? 10.977 10.808 42.930 1.00 95.88 621 GLN A O 1
ATOM 4970 N N . PRO A 1 622 ? 9.479 11.897 41.633 1.00 90.50 622 PRO A N 1
ATOM 4971 C CA . PRO A 1 622 ? 10.193 11.610 40.399 1.00 90.50 622 PRO A CA 1
ATOM 4972 C C . PRO A 1 622 ? 11.576 12.285 40.360 1.00 90.50 622 PRO A C 1
ATOM 4974 O O . PRO A 1 622 ? 11.654 13.488 40.637 1.00 90.50 622 PRO A O 1
ATOM 4977 N N . SER A 1 623 ? 12.628 11.547 39.981 1.00 81.75 623 SER A N 1
ATOM 4978 C CA . SER A 1 623 ? 14.013 12.048 39.834 1.00 81.75 623 SER A CA 1
ATOM 4979 C C . SER A 1 623 ? 14.395 12.431 38.400 1.00 81.75 623 SER A C 1
ATOM 4981 O O . SER A 1 623 ? 15.205 13.337 38.216 1.00 81.75 623 SER A O 1
ATOM 4983 N N . GLY A 1 624 ? 13.797 11.809 37.376 1.00 80.44 624 GLY A N 1
ATOM 4984 C CA . GLY A 1 624 ? 14.128 12.069 35.963 1.00 80.44 624 GLY A CA 1
ATOM 4985 C C . GLY A 1 624 ? 13.024 11.747 34.946 1.00 80.44 624 GLY A C 1
ATOM 4986 O O . GLY A 1 624 ? 13.228 11.888 33.740 1.00 80.44 624 GLY A O 1
ATOM 4987 N N . TRP A 1 625 ? 11.849 11.325 35.419 1.00 86.81 625 TRP A N 1
ATOM 4988 C CA . TRP A 1 625 ? 10.712 10.830 34.636 1.00 86.81 625 TRP A CA 1
ATOM 4989 C C . TRP A 1 625 ? 11.053 9.637 33.729 1.00 86.81 625 TRP A C 1
ATOM 4991 O O . TRP A 1 625 ? 10.556 9.533 32.603 1.00 86.81 625 TRP A O 1
ATOM 5001 N N . ARG A 1 626 ? 11.911 8.731 34.210 1.00 82.38 626 ARG A N 1
ATOM 5002 C CA . ARG A 1 626 ? 12.332 7.519 33.488 1.00 82.38 626 ARG A CA 1
ATOM 5003 C C . ARG A 1 626 ? 12.006 6.280 34.318 1.00 82.38 626 ARG A C 1
ATOM 5005 O O . ARG A 1 626 ? 12.839 5.795 35.066 1.00 82.38 626 ARG A O 1
ATOM 5012 N N . ASN A 1 627 ? 10.793 5.750 34.147 1.00 84.62 627 ASN A N 1
ATOM 5013 C CA . ASN A 1 627 ? 10.299 4.571 34.873 1.00 84.62 627 ASN A CA 1
ATOM 5014 C C . ASN A 1 627 ? 10.326 4.733 36.406 1.00 84.62 627 ASN A C 1
ATOM 5016 O O . ASN A 1 627 ? 10.859 3.880 37.111 1.00 84.62 627 ASN A O 1
ATOM 5020 N N . GLU A 1 628 ? 9.687 5.788 36.913 1.00 89.31 628 GLU A N 1
ATOM 5021 C CA . GLU A 1 628 ? 9.636 6.197 38.333 1.00 89.31 628 GLU A CA 1
ATOM 5022 C C . GLU A 1 628 ? 8.745 5.280 39.203 1.00 89.31 628 GLU A C 1
ATOM 5024 O O . GLU A 1 628 ? 7.989 5.720 40.074 1.00 89.31 628 GLU A O 1
ATOM 5029 N N . TRP A 1 629 ? 8.743 3.979 38.924 1.00 93.88 629 TRP A N 1
ATOM 5030 C CA . TRP A 1 629 ? 7.930 3.021 39.659 1.00 93.88 629 TRP A CA 1
ATOM 5031 C C . TRP A 1 629 ? 8.570 2.721 41.011 1.00 93.88 629 TRP A C 1
ATOM 5033 O O . TRP A 1 629 ? 9.660 2.147 41.083 1.00 93.88 629 TRP A O 1
ATOM 5043 N N . ALA A 1 630 ? 7.843 3.052 42.076 1.00 96.06 630 ALA A N 1
ATOM 5044 C CA . ALA A 1 630 ? 8.161 2.605 43.423 1.00 96.06 630 ALA A CA 1
ATOM 5045 C C . ALA A 1 630 ? 7.513 1.255 43.676 1.00 96.06 630 ALA A C 1
ATOM 5047 O O . ALA A 1 630 ? 6.323 1.081 43.408 1.00 96.06 630 ALA A O 1
ATOM 5048 N N . TYR A 1 631 ? 8.270 0.336 44.263 1.00 97.44 631 TYR A N 1
ATOM 5049 C CA . TYR A 1 631 ? 7.764 -0.945 44.741 1.00 97.44 631 TYR A CA 1
ATOM 5050 C C . TYR A 1 631 ? 7.873 -0.975 46.263 1.00 97.44 631 TYR A C 1
ATOM 5052 O O . TYR A 1 631 ? 8.970 -1.027 46.808 1.00 97.44 631 TYR A O 1
ATOM 5060 N N . TRP A 1 632 ? 6.738 -0.909 46.950 1.00 97.88 632 TRP A N 1
ATOM 5061 C CA . TRP A 1 632 ? 6.634 -0.861 48.407 1.00 97.88 632 TRP A CA 1
ATOM 5062 C C . TRP A 1 632 ? 6.435 -2.276 48.953 1.00 97.88 632 TRP A C 1
ATOM 5064 O O . TRP A 1 632 ? 5.418 -2.895 48.653 1.00 97.88 632 TRP A O 1
ATOM 5074 N N . ASN A 1 633 ? 7.373 -2.794 49.745 1.00 97.31 633 ASN A N 1
ATOM 5075 C CA . ASN A 1 633 ? 7.235 -4.094 50.415 1.00 97.31 633 ASN A CA 1
ATOM 5076 C C . ASN A 1 633 ? 6.677 -3.949 51.834 1.00 97.31 633 ASN A C 1
ATOM 5078 O O . ASN A 1 633 ? 5.785 -4.700 52.215 1.00 97.31 633 ASN A O 1
ATOM 5082 N N . GLU A 1 634 ? 7.158 -2.965 52.594 1.00 97.00 634 GLU A N 1
ATOM 5083 C CA . GLU A 1 634 ? 6.702 -2.718 53.964 1.00 97.00 634 GLU A CA 1
ATOM 5084 C C . GLU A 1 634 ? 6.793 -1.227 54.316 1.00 97.00 634 GLU A C 1
ATOM 5086 O O . GLU A 1 634 ? 7.756 -0.548 53.967 1.00 97.00 634 GLU A O 1
ATOM 5091 N N . VAL A 1 635 ? 5.795 -0.712 55.031 1.00 97.31 635 VAL A N 1
ATOM 5092 C CA . VAL A 1 635 ? 5.787 0.598 55.684 1.00 97.31 635 VAL A CA 1
ATOM 5093 C C . VAL A 1 635 ? 5.210 0.409 57.081 1.00 97.31 635 VAL A C 1
ATOM 5095 O O . VAL A 1 635 ? 4.019 0.130 57.250 1.00 97.31 635 VAL A O 1
ATOM 5098 N N . LYS A 1 636 ? 6.052 0.579 58.097 1.00 95.31 636 LYS A N 1
ATOM 5099 C CA . LYS A 1 636 ? 5.715 0.269 59.486 1.00 95.31 636 LYS A CA 1
ATOM 5100 C C . LYS A 1 636 ? 6.156 1.385 60.418 1.00 95.31 636 LYS A C 1
ATOM 5102 O O . LYS A 1 636 ? 7.216 1.969 60.243 1.00 95.31 636 LYS A O 1
ATOM 5107 N N . ILE A 1 637 ? 5.340 1.666 61.430 1.00 94.62 637 ILE A N 1
ATOM 5108 C CA . ILE A 1 637 ? 5.698 2.562 62.532 1.00 94.62 637 ILE A CA 1
ATOM 5109 C C . ILE A 1 637 ? 5.761 1.713 63.796 1.00 94.62 637 ILE A C 1
ATOM 5111 O O . ILE A 1 637 ? 4.797 1.015 64.113 1.00 94.62 637 ILE A O 1
ATOM 5115 N N . ILE A 1 638 ? 6.890 1.754 64.497 1.00 91.94 638 ILE A N 1
ATOM 5116 C CA . ILE A 1 638 ? 7.125 0.994 65.726 1.00 91.94 638 ILE A CA 1
ATOM 5117 C C . ILE A 1 638 ? 7.448 1.981 66.846 1.00 91.94 638 ILE A C 1
ATOM 5119 O O . ILE A 1 638 ? 8.360 2.792 66.707 1.00 91.94 638 ILE A O 1
ATOM 5123 N N . SER A 1 639 ? 6.718 1.896 67.959 1.00 90.06 639 SER A N 1
ATOM 5124 C CA . SER A 1 639 ? 6.990 2.664 69.179 1.00 90.06 639 SER A CA 1
ATOM 5125 C C . SER A 1 639 ? 7.484 1.730 70.280 1.00 90.06 639 SER A C 1
ATOM 5127 O O . SER A 1 639 ? 6.705 0.961 70.843 1.00 90.06 639 SER A O 1
ATOM 5129 N N . LEU A 1 640 ? 8.775 1.803 70.588 1.00 85.19 640 LEU A N 1
ATOM 5130 C CA . LEU A 1 640 ? 9.427 1.011 71.627 1.00 85.19 640 LEU A CA 1
ATOM 5131 C C . LEU A 1 640 ? 9.391 1.754 72.975 1.00 85.19 640 LEU A C 1
ATOM 5133 O O . LEU A 1 640 ? 9.429 2.991 72.986 1.00 85.19 640 LEU A O 1
ATOM 5137 N N . PRO A 1 641 ? 9.318 1.042 74.116 1.00 75.88 641 PRO A N 1
ATOM 5138 C CA . PRO A 1 641 ? 9.505 1.654 75.430 1.00 75.88 641 PRO A CA 1
ATOM 5139 C C . PRO A 1 641 ? 10.838 2.411 75.457 1.00 75.88 641 PRO A C 1
ATOM 5141 O O . PRO A 1 641 ? 11.853 1.872 75.019 1.00 75.88 641 PRO A O 1
ATOM 5144 N N . GLY A 1 642 ? 10.839 3.664 75.918 1.00 61.44 642 GLY A N 1
ATOM 5145 C CA . GLY A 1 642 ? 12.096 4.372 76.147 1.00 61.44 642 GLY A CA 1
ATOM 5146 C C . GLY A 1 642 ? 12.886 3.650 77.235 1.00 61.44 642 GLY A C 1
ATOM 5147 O O . GLY A 1 642 ? 12.343 3.390 78.309 1.00 61.44 642 GLY A O 1
ATOM 5148 N N . THR A 1 643 ? 14.145 3.308 76.966 1.00 56.94 643 THR A N 1
ATOM 5149 C CA . THR A 1 643 ? 15.107 3.047 78.041 1.00 56.94 643 THR A CA 1
ATOM 5150 C C . THR A 1 643 ? 15.192 4.326 78.869 1.00 56.94 643 THR A C 1
ATOM 5152 O O . THR A 1 643 ? 15.434 5.390 78.294 1.00 56.94 643 THR A O 1
ATOM 5155 N N . LYS A 1 644 ? 14.875 4.227 80.165 1.00 45.06 644 LYS A N 1
ATOM 5156 C CA . LYS A 1 644 ? 15.081 5.318 81.125 1.00 45.06 644 LYS A CA 1
ATOM 5157 C C . LYS A 1 644 ? 16.526 5.792 81.105 1.00 45.06 644 LYS A C 1
ATOM 5159 O O . LYS A 1 644 ? 17.405 4.920 80.919 1.00 45.06 644 LYS A O 1
#

Solvent-accessible surface area (backbone atoms only — not comparable to full-atom values): 34094 Å² total; per-residue (Å²): 136,92,74,89,79,81,57,77,81,88,71,93,54,78,52,28,56,42,78,51,74,46,23,39,39,36,23,34,74,42,29,37,32,38,31,39,26,72,87,64,84,63,48,62,76,52,77,72,41,76,61,30,29,42,42,25,71,82,34,80,88,20,35,55,18,45,41,41,78,44,72,76,58,30,40,31,28,24,23,6,47,82,11,65,23,47,37,31,47,77,87,59,53,81,90,76,32,48,74,48,61,9,25,35,36,35,36,31,87,82,82,67,46,75,44,78,36,24,39,19,37,28,37,39,36,12,47,36,53,48,74,81,62,54,33,37,36,24,18,22,74,48,75,42,38,34,78,58,48,62,75,38,50,34,52,48,71,67,80,82,62,90,59,79,81,68,84,65,57,37,63,64,28,50,79,72,86,74,75,62,27,36,12,12,29,30,48,35,46,36,72,64,52,66,72,87,49,45,64,20,36,36,27,19,25,37,78,69,18,22,34,34,33,30,35,71,43,82,46,74,56,43,47,39,35,38,82,60,44,78,73,42,72,51,97,39,86,33,42,30,35,40,39,47,47,71,41,88,80,38,28,48,32,36,38,24,60,29,36,73,44,88,82,65,88,50,84,80,42,77,96,52,55,46,76,48,79,47,70,61,87,88,66,78,87,75,78,88,80,66,73,86,81,50,52,69,68,55,35,57,54,30,40,70,47,70,38,44,51,49,27,54,52,28,43,41,51,47,27,38,26,38,78,68,71,70,46,65,52,73,64,46,40,53,53,28,52,50,38,42,73,66,43,90,44,70,43,43,20,48,40,21,51,30,45,26,50,46,47,41,48,38,53,76,55,78,40,51,58,36,56,57,34,59,72,46,92,52,55,63,56,22,23,52,27,48,49,63,48,34,67,85,46,65,56,50,70,72,47,52,56,49,47,35,51,43,33,65,66,57,85,47,43,50,35,48,37,36,51,33,36,40,37,64,45,43,60,72,87,74,30,54,69,33,50,55,31,49,33,54,45,61,88,40,55,84,32,72,50,47,58,48,36,46,44,66,45,44,58,82,49,34,85,86,34,51,70,60,42,48,52,45,22,74,69,31,50,32,66,64,45,49,54,46,47,58,52,53,57,56,58,66,48,62,71,70,76,65,77,69,59,38,52,65,53,46,31,76,29,25,65,80,36,39,69,45,52,58,20,71,93,37,63,43,76,37,84,63,51,88,93,35,48,26,33,36,41,19,34,47,49,92,96,38,39,16,36,38,38,31,79,46,73,35,54,65,80,28,47,28,36,40,40,37,33,33,32,49,34,102,79,20,40,27,30,42,36,37,23,53,73,84,40,79,77,48,75,47,70,35,29,89,88,56,34,5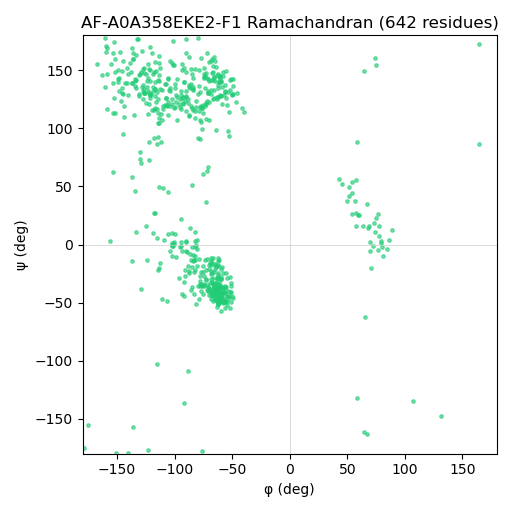9,92,69,35,30,80,48,76,46,82,48,40,92,42,42,67,36,77,42,42,40,36,41,27,44,31,69,72,79,80,44,56,38,36,37,30,37,45,38,40,48,77,50,73,42,81,50,82,127